Protein AF-A0A2D7UZW9-F1 (afdb_monomer_lite)

Foldseek 3Di:
DLVLLLVLLVQLVVQDLDLVSSVVRSVPDLSLVPDDLQVNLLSSLLSNQDFFDDPPDDPPPPPPPPPDDDDDDPDDDDSNSSHDDLVRLLPDPDQLLSSLSSLLVVCRVCVVPDDPVCVVVNVVSLVVQLVADACSLLVSLVRHVSSVVSVVHHHDDDDPPLPPDDPVLLVLLLAALLPLLSLLCSLVVCQSDPDDSLQNSLSPCSSVCVVPDALVRLVVSLDPCLVPDLDQVSLLNVLSSCVNSVNNPSSLVSLVPHDDPDPSNVVSSVLNNLQSVVVVPPCVSLCVLCPQDDPDNSNLVSNLVSQVPDDLPDQDALVSLVVSQVSCVVVVHDRDLSSLVSNLVNCVVVPVLVVSLVSLVVHDQDALVSLLSLQLSCPVPPVSLVVSLVCLVVYDLVSLLVQLLDPSGDLSNVQSSLLVNLVVLAADDPSSLVSSLLSCLLVVVLLSLLSSCLSNLPALLVVLLSLLLSVLQPAPVSDDSSVVSSVVRNVNSLVRLVVDDDDPSDDLQLSLLSCVSSPHDRDCVSNPPQWPPLLSVLVVLLSQLVDPPHVVADDPVSLVSNLVRLVVGPDRPSSSSSSVSSSLSRLVSLLVVLCPDPDPVSPVVSVVSVVVSVVVRD

Sequence (618 aa):
MEGRLKEALEFALRSGDDPNTRIKTVVNNDSFKLLDKPWKPIAFSILRKEEPVNPDEEVVVRATRRRGRRRGVKGSSGIEDALPSPSEAISSNESPAFKLAVLLIHKGRNPKKWDSENDKEIDKLRSECVSGIHPVWSISARECPLIAQLGAFPSVEKEAEISEIDSSWIEQSRIDPTDQTSLGKWLQNSSNLNLGSTGILAMQILSKGISKMRTNQIRKGIPDEILNSEIPEHMMIGGYLLIASGNPGEGLELLQSIQSDNDVMMDSIADVIALTSFRSGDTEYWNHCADKSGSDSLSIVMRTEAWKAPPIDQSIEPSRIESGIMHLELQGEAVLDTLKWMLVKQLAETGDLSSATELVLETSIDDDLTFIQASALAGENELLISRLIEKAPDCSLITWSEIVVDSTHPQLIRFECAKLIAKEKCLIPNDVLEATTEILSIQVDIFSLSLILSSSNIKGSENPYSVLLCSALAPANIGEQALDWLREERAAAHDSIDSHNPPEFLSAHEAALIRLLDGTQSNLDEILGRLPEAGSEVLREARRALMDDGDGLVSEKRIDVLEESIIEANLSSLETSLFQAIVSLLRMNRVNNEIQMSDITRKTHASQLLDSIIKTHF

pLDDT: mean 87.56, std 11.44, range [35.62, 98.06]

Secondary structure (DSSP, 8-state):
-HHHHHHHHHHHHTT-S-HHHHHHHHHH-HHHHTS-TTHHHHHHHHHTTPPPPPTTS---------------------GGGGSPPHHHHHHSSS-HHHHHHHHHHHHHH-GGG--TTHHHHHHHHHHHHTT-B-THHHHHHHH-GGGGGGGGSPB-PPPP---PPPHHHHHTT-S-TT-HHHHHHHHHT-TTS---HHHHHHHHHHHHHGGGS-HHHHHHHS-HHHHT--SHHHHHHHHHHHHHTT-HHHHHHHHHT---S-HHHHHHHHHHHHHHHHHTT-GGGHHHHHT---SSHHHHHHHHHHHHS--TTS---HHHHHHHHHHHHHTTPPPPHHHHHHHHHHHHHHT-HHHHHHHHHTS---SHHHHHHHHHH-TT-HHHHHHHHHHGGGS-HHHHHHHHH-TTS-HHHHHHHHHHHHHH-----HHHHHHHHHHHHHTT-HHHHHHHHHHTT--TTT-HHHHHHHHHH--TTS-HHHHHHHHHHHHHHHHHGGGSPPPTTS-HHHHHHHHHHHTS---GGGTTTSS-HHHHHHHHHHHHHHSTTS-S---HHHHHHHHHHHHHS---HHHHHHHHHHHHHHHHHHHHHHHHSS-HHHHHHHHHHHHHHHHHH-

Structure (mmCIF, N/CA/C/O backbone):
data_AF-A0A2D7UZW9-F1
#
_entry.id   AF-A0A2D7UZW9-F1
#
loop_
_atom_site.group_PDB
_atom_site.id
_atom_site.type_symbol
_atom_site.label_atom_id
_atom_site.label_alt_id
_atom_site.label_comp_id
_atom_site.label_asym_id
_atom_site.label_entity_id
_atom_site.label_seq_id
_atom_site.pdbx_PDB_ins_code
_atom_site.Cartn_x
_atom_site.Cartn_y
_atom_site.Cartn_z
_atom_site.occupancy
_atom_site.B_iso_or_equiv
_atom_site.auth_seq_id
_atom_site.auth_comp_id
_atom_site.auth_asym_id
_atom_site.auth_atom_id
_atom_site.pdbx_PDB_model_num
ATOM 1 N N . MET A 1 1 ? 34.159 3.619 -45.518 1.00 86.19 1 MET A N 1
ATOM 2 C CA . MET A 1 1 ? 33.998 4.885 -46.273 1.00 86.19 1 MET A CA 1
ATOM 3 C C . MET A 1 1 ? 33.732 4.678 -47.765 1.00 86.19 1 MET A C 1
ATOM 5 O O . MET A 1 1 ? 32.749 5.211 -48.266 1.00 86.19 1 MET A O 1
ATOM 9 N N . GLU A 1 2 ? 34.522 3.862 -48.468 1.00 87.81 2 GLU A N 1
ATOM 10 C CA . GLU A 1 2 ? 34.362 3.612 -49.916 1.00 87.81 2 GLU A CA 1
ATOM 11 C C . GLU A 1 2 ? 32.998 3.012 -50.317 1.00 87.81 2 GLU A C 1
ATOM 13 O O . GLU A 1 2 ? 32.439 3.411 -51.339 1.00 87.81 2 GLU A O 1
ATOM 18 N N . GLY A 1 3 ? 32.414 2.131 -49.495 1.00 85.94 3 GLY A N 1
ATOM 19 C CA . GLY A 1 3 ? 31.053 1.610 -49.699 1.00 85.94 3 GLY A CA 1
ATOM 20 C C . GLY A 1 3 ? 29.967 2.696 -49.641 1.00 85.94 3 GLY A C 1
ATOM 21 O O . GLY A 1 3 ? 29.140 2.790 -50.543 1.00 85.94 3 GLY A O 1
ATOM 22 N N . ARG A 1 4 ? 30.030 3.600 -48.651 1.00 87.31 4 ARG A N 1
ATOM 23 C CA . ARG A 1 4 ? 29.111 4.754 -48.545 1.00 87.31 4 ARG A CA 1
ATOM 24 C C . ARG A 1 4 ? 29.251 5.708 -49.733 1.00 87.31 4 ARG A C 1
ATOM 26 O O . ARG A 1 4 ? 28.260 6.260 -50.203 1.00 87.31 4 ARG A O 1
ATOM 33 N N . LEU A 1 5 ? 30.479 5.891 -50.235 1.00 89.94 5 LEU A N 1
ATOM 34 C CA . LEU A 1 5 ? 30.726 6.681 -51.442 1.00 89.94 5 LEU A CA 1
ATOM 35 C C . LEU A 1 5 ? 30.091 6.011 -52.671 1.00 89.94 5 LEU A C 1
ATOM 37 O O . LEU A 1 5 ? 29.461 6.706 -53.462 1.00 89.94 5 LEU A O 1
ATOM 41 N N . LYS A 1 6 ? 30.210 4.680 -52.808 1.00 89.94 6 LYS A N 1
ATOM 42 C CA . LYS A 1 6 ? 29.583 3.898 -53.892 1.00 89.94 6 LYS A CA 1
ATOM 43 C C . LYS A 1 6 ? 28.075 4.117 -53.913 1.00 89.94 6 LYS A C 1
ATOM 45 O O . LYS A 1 6 ? 27.543 4.547 -54.931 1.00 89.94 6 LYS A O 1
ATOM 50 N N . GLU A 1 7 ? 27.422 3.914 -52.774 1.00 88.06 7 GLU A N 1
ATOM 51 C CA . GLU A 1 7 ? 25.972 4.058 -52.630 1.00 88.06 7 GLU A CA 1
ATOM 52 C C . GLU A 1 7 ? 25.494 5.486 -52.953 1.00 88.06 7 GLU A C 1
ATOM 54 O O . GLU A 1 7 ? 24.564 5.673 -53.740 1.00 88.06 7 GLU A O 1
ATOM 59 N N . ALA A 1 8 ? 26.181 6.508 -52.427 1.00 90.31 8 ALA A N 1
ATOM 60 C CA . ALA A 1 8 ? 25.863 7.907 -52.715 1.00 90.31 8 ALA A CA 1
ATOM 61 C C . ALA A 1 8 ? 26.019 8.255 -54.206 1.00 90.31 8 ALA A C 1
ATOM 63 O O . ALA A 1 8 ? 25.170 8.950 -54.772 1.00 90.31 8 ALA A O 1
ATOM 64 N N . LEU A 1 9 ? 27.093 7.786 -54.852 1.00 91.06 9 LEU A N 1
ATOM 65 C CA . LEU A 1 9 ? 27.332 8.034 -56.274 1.00 91.06 9 LEU A CA 1
ATOM 66 C C . LEU A 1 9 ? 26.296 7.320 -57.140 1.00 91.06 9 LEU A C 1
ATOM 68 O O . LEU A 1 9 ? 25.677 7.962 -57.982 1.00 91.06 9 LEU A O 1
ATOM 72 N N . GLU A 1 10 ? 26.049 6.031 -56.913 1.00 90.31 10 GLU A N 1
ATOM 73 C CA . GLU A 1 10 ? 25.049 5.270 -57.666 1.00 90.31 10 GLU A CA 1
ATOM 74 C C . GLU A 1 10 ? 23.651 5.886 -57.539 1.00 90.31 10 GLU A C 1
ATOM 76 O O . GLU A 1 10 ? 22.943 6.019 -58.540 1.00 90.31 10 GLU A O 1
ATOM 81 N N . PHE A 1 11 ? 23.269 6.339 -56.340 1.00 87.38 11 PHE A N 1
ATOM 82 C CA . PHE A 1 11 ? 22.011 7.053 -56.128 1.00 87.38 11 PHE A CA 1
ATOM 83 C C . PHE A 1 11 ? 21.944 8.355 -56.937 1.00 87.38 11 PHE A C 1
ATOM 85 O O . PHE A 1 11 ? 20.948 8.627 -57.609 1.00 87.38 11 PHE A O 1
ATOM 92 N N . ALA A 1 12 ? 23.011 9.155 -56.917 1.00 89.81 12 ALA A N 1
ATOM 93 C CA . ALA A 1 12 ? 23.066 10.409 -57.658 1.00 89.81 12 ALA A CA 1
ATOM 94 C C . ALA A 1 12 ? 23.050 10.192 -59.181 1.00 89.81 12 ALA A C 1
ATOM 96 O O . ALA A 1 12 ? 22.358 10.922 -59.891 1.00 89.81 12 ALA A O 1
ATOM 97 N N . LEU A 1 13 ? 23.753 9.176 -59.690 1.00 88.38 13 LEU A N 1
ATOM 98 C CA . LEU A 1 13 ? 23.820 8.854 -61.120 1.00 88.38 13 LEU A CA 1
ATOM 99 C C . LEU A 1 13 ? 22.457 8.437 -61.697 1.00 88.38 13 LEU A C 1
ATOM 101 O O . LEU A 1 13 ? 22.165 8.746 -62.852 1.00 88.38 13 LEU A O 1
ATOM 105 N N . ARG A 1 14 ? 21.572 7.836 -60.888 1.00 89.12 14 ARG A N 1
ATOM 106 C CA . ARG A 1 14 ? 20.185 7.524 -61.291 1.00 89.12 14 ARG A CA 1
ATOM 107 C C . ARG A 1 14 ? 19.335 8.769 -61.577 1.00 89.12 14 ARG A C 1
ATOM 109 O O . ARG A 1 14 ? 18.317 8.657 -62.250 1.00 89.12 14 ARG A O 1
ATOM 116 N N . SER A 1 15 ? 19.739 9.953 -61.103 1.00 86.44 15 SER A N 1
ATOM 117 C CA . SER A 1 15 ? 18.979 11.204 -61.281 1.00 86.44 15 SER A CA 1
ATOM 118 C C . SER A 1 15 ? 19.185 11.909 -62.631 1.00 86.44 15 SER A C 1
ATOM 120 O O . SER A 1 15 ? 18.652 12.998 -62.841 1.00 86.44 15 SER A O 1
ATOM 122 N N . GLY A 1 16 ? 19.918 11.288 -63.562 1.00 85.25 16 GLY A N 1
ATOM 123 C CA . GLY A 1 16 ? 20.182 11.813 -64.906 1.00 85.25 16 GLY A CA 1
ATOM 124 C C . GLY A 1 16 ? 21.620 12.302 -65.083 1.00 85.25 16 GLY A C 1
ATOM 125 O O . GLY A 1 16 ? 22.466 12.073 -64.223 1.00 85.25 16 GLY A O 1
ATOM 126 N N . ASP A 1 17 ? 21.918 12.951 -66.215 1.00 84.88 17 ASP A N 1
ATOM 127 C CA . ASP A 1 17 ? 23.296 13.326 -66.590 1.00 84.88 17 ASP A CA 1
ATOM 128 C C . ASP A 1 17 ? 23.721 14.748 -66.183 1.00 84.88 17 ASP A C 1
ATOM 130 O O . ASP A 1 17 ? 24.910 15.058 -66.165 1.00 84.88 17 ASP A O 1
ATOM 134 N N . ASP A 1 18 ? 22.765 15.609 -65.813 1.00 88.50 18 ASP A N 1
ATOM 135 C CA . ASP A 1 18 ? 23.043 16.998 -65.432 1.00 88.50 18 ASP A CA 1
ATOM 136 C C . ASP A 1 18 ? 23.793 17.091 -64.081 1.00 88.50 18 ASP A C 1
ATOM 138 O O . ASP A 1 18 ? 23.250 16.682 -63.044 1.00 88.50 18 ASP A O 1
ATOM 142 N N . PRO A 1 19 ? 24.994 17.706 -64.044 1.00 85.25 19 PRO A N 1
ATOM 143 C CA . PRO A 1 19 ? 25.796 17.858 -62.828 1.00 85.25 19 PRO A CA 1
ATOM 144 C C . PRO A 1 19 ? 25.076 18.538 -61.660 1.00 85.25 19 PRO A C 1
ATOM 146 O O . PRO A 1 19 ? 25.226 18.142 -60.504 1.00 85.25 19 PRO A O 1
ATOM 149 N N . ASN A 1 20 ? 24.275 19.572 -61.932 1.00 85.12 20 ASN A N 1
ATOM 150 C CA . ASN A 1 20 ? 23.597 20.322 -60.873 1.00 85.12 20 ASN A CA 1
ATOM 151 C C . ASN A 1 20 ? 22.476 19.503 -60.229 1.00 85.12 20 ASN A C 1
ATOM 153 O O . ASN A 1 20 ? 22.257 19.597 -59.019 1.00 85.12 20 ASN A O 1
ATOM 157 N N . THR A 1 21 ? 21.774 18.706 -61.029 1.00 86.31 21 THR A N 1
ATOM 158 C CA . THR A 1 21 ? 20.734 17.786 -60.571 1.00 86.31 21 THR A CA 1
ATOM 159 C C . THR A 1 21 ? 21.349 16.675 -59.727 1.00 86.31 21 THR A C 1
ATOM 161 O O . THR A 1 21 ? 20.915 16.489 -58.593 1.00 86.31 21 THR A O 1
ATOM 164 N N . ARG A 1 22 ? 22.443 16.049 -60.186 1.00 89.75 22 ARG A N 1
ATOM 165 C CA . ARG A 1 22 ? 23.192 15.040 -59.413 1.00 89.75 22 ARG A CA 1
ATOM 166 C C . ARG A 1 22 ? 23.635 15.557 -58.045 1.00 89.75 22 ARG A C 1
ATOM 168 O O . ARG A 1 22 ? 23.412 14.895 -57.035 1.00 89.75 22 ARG A O 1
ATOM 175 N N . ILE A 1 23 ? 24.204 16.765 -57.990 1.00 88.94 23 ILE A N 1
ATOM 176 C CA . ILE A 1 23 ? 24.651 17.388 -56.733 1.00 88.94 23 ILE A CA 1
ATOM 177 C C . ILE A 1 23 ? 23.470 17.699 -55.803 1.00 88.94 23 ILE A C 1
ATOM 179 O O . ILE A 1 23 ? 23.546 17.440 -54.605 1.00 88.94 23 ILE A O 1
ATOM 183 N N . LYS A 1 24 ? 22.357 18.233 -56.321 1.00 86.62 24 LYS A N 1
ATOM 184 C CA . LYS A 1 24 ? 21.160 18.476 -55.496 1.00 86.62 24 LYS A CA 1
ATOM 185 C C . LYS A 1 24 ? 20.588 17.177 -54.928 1.00 86.62 24 LYS A C 1
ATOM 187 O O . LYS A 1 24 ? 20.159 17.164 -53.777 1.00 86.62 24 LYS A O 1
ATOM 192 N N . THR A 1 25 ? 20.600 16.108 -55.719 1.00 87.56 25 THR A N 1
ATOM 193 C CA . THR A 1 25 ? 20.104 14.790 -55.316 1.00 87.56 25 THR A CA 1
ATOM 194 C C . THR A 1 25 ? 21.007 14.151 -54.261 1.00 87.56 25 THR A C 1
ATOM 196 O O . THR A 1 25 ? 20.511 13.705 -53.229 1.00 87.56 25 THR A O 1
ATOM 199 N N . VAL A 1 26 ? 22.332 14.166 -54.463 1.00 89.44 26 VAL A N 1
ATOM 200 C CA . VAL A 1 26 ? 23.281 13.515 -53.544 1.00 89.44 26 VAL A CA 1
ATOM 201 C C . VAL A 1 26 ? 23.314 14.175 -52.167 1.00 89.44 26 VAL A C 1
ATOM 203 O O . VAL A 1 26 ? 23.456 13.489 -51.166 1.00 89.44 26 VAL A O 1
ATOM 206 N N . VAL A 1 27 ? 23.134 15.499 -52.079 1.00 87.94 27 VAL A N 1
ATOM 207 C CA . VAL A 1 27 ? 23.176 16.222 -50.793 1.00 87.94 27 VAL A CA 1
ATOM 208 C C . VAL A 1 27 ? 22.079 15.754 -49.830 1.00 87.94 27 VAL A C 1
ATOM 210 O O . VAL A 1 27 ? 22.267 15.797 -48.614 1.00 87.94 27 VAL A O 1
ATOM 213 N N . ASN A 1 28 ? 20.953 15.278 -50.365 1.00 83.62 28 ASN A N 1
ATOM 214 C CA . ASN A 1 28 ? 19.840 14.771 -49.568 1.00 83.62 28 ASN A CA 1
ATOM 215 C C . ASN A 1 28 ? 19.938 13.268 -49.265 1.00 83.62 28 ASN A C 1
ATOM 217 O O . ASN A 1 28 ? 19.175 12.796 -48.424 1.00 83.62 28 ASN A O 1
ATOM 221 N N . ASN A 1 29 ? 20.866 12.544 -49.898 1.00 88.12 29 ASN A N 1
ATOM 222 C CA . ASN A 1 29 ? 21.080 11.112 -49.701 1.00 88.12 29 ASN A CA 1
ATOM 223 C C . ASN A 1 29 ? 21.793 10.821 -48.365 1.00 88.12 29 ASN A C 1
ATOM 225 O O . ASN A 1 29 ? 22.695 11.555 -47.949 1.00 88.12 29 ASN A O 1
ATOM 229 N N . ASP A 1 30 ? 21.391 9.746 -47.691 1.00 85.38 30 ASP A N 1
ATOM 230 C CA . ASP A 1 30 ? 21.860 9.432 -46.339 1.00 85.38 30 ASP A CA 1
ATOM 231 C C . ASP A 1 30 ? 23.305 8.921 -46.310 1.00 85.38 30 ASP A C 1
ATOM 233 O O . ASP A 1 30 ? 24.091 9.367 -45.470 1.00 85.38 30 ASP A O 1
ATOM 237 N N . SER A 1 31 ? 23.721 8.124 -47.296 1.00 86.19 31 SER A N 1
ATOM 238 C CA . SER A 1 31 ? 25.111 7.674 -47.459 1.00 86.19 31 SER A CA 1
ATOM 239 C C . SER A 1 31 ? 26.063 8.856 -47.634 1.00 86.19 31 SER A C 1
ATOM 241 O O . SER A 1 31 ? 27.141 8.872 -47.043 1.00 86.19 31 SER A O 1
ATOM 243 N N . PHE A 1 32 ? 25.647 9.900 -48.365 1.00 90.12 32 PHE A N 1
ATOM 244 C CA . PHE A 1 32 ? 26.421 11.138 -48.511 1.00 90.12 32 PHE A CA 1
ATOM 245 C C . PHE A 1 32 ? 26.499 11.949 -47.211 1.00 90.12 32 PHE A C 1
ATOM 247 O O . PHE A 1 32 ? 27.543 12.532 -46.896 1.00 90.12 32 PHE A O 1
ATOM 254 N N . LYS A 1 33 ? 25.415 12.004 -46.426 1.00 87.38 33 LYS A N 1
ATOM 255 C CA . LYS A 1 33 ? 25.430 12.674 -45.114 1.00 87.38 33 LYS A CA 1
ATOM 256 C C . LYS A 1 33 ? 26.418 11.997 -44.164 1.00 87.38 33 LYS A C 1
ATOM 258 O O . LYS A 1 33 ? 27.156 12.728 -43.497 1.00 87.38 33 LYS A O 1
ATOM 263 N N . LEU A 1 34 ? 26.465 10.661 -44.186 1.00 86.25 34 LEU A N 1
ATOM 264 C CA . LEU A 1 34 ? 27.361 9.797 -43.407 1.00 86.25 34 LEU A CA 1
ATOM 265 C C . LEU A 1 34 ? 28.808 9.739 -43.918 1.00 86.25 34 LEU A C 1
ATOM 267 O O . LEU A 1 34 ? 29.644 9.101 -43.273 1.00 86.25 34 LEU A O 1
ATOM 271 N N . LEU A 1 35 ? 29.125 10.359 -45.061 1.00 88.62 35 LEU A N 1
ATOM 272 C CA . LEU A 1 35 ? 30.515 10.500 -45.477 1.00 88.62 35 LEU A CA 1
ATOM 273 C C . LEU A 1 35 ? 31.251 11.455 -44.534 1.00 88.62 35 LEU A C 1
ATOM 275 O O . LEU A 1 35 ? 30.755 12.542 -44.224 1.00 88.62 35 LEU A O 1
ATOM 279 N N . ASP A 1 36 ? 32.476 11.106 -44.161 1.00 88.50 36 ASP A N 1
ATOM 280 C CA . ASP A 1 36 ? 33.378 12.030 -43.494 1.00 88.50 36 ASP A CA 1
ATOM 281 C C . ASP A 1 36 ? 33.640 13.260 -44.366 1.00 88.50 36 ASP A C 1
ATOM 283 O O . ASP A 1 36 ? 33.624 13.229 -45.603 1.00 88.50 36 ASP A O 1
ATOM 287 N N . LYS A 1 37 ? 33.910 14.379 -43.693 1.00 88.50 37 LYS A N 1
ATOM 288 C CA . LYS A 1 37 ? 34.110 15.687 -44.321 1.00 88.50 37 LYS A CA 1
ATOM 289 C C . LYS A 1 37 ? 35.080 15.680 -45.525 1.00 88.50 37 LYS A C 1
ATOM 291 O O . LYS A 1 37 ? 34.713 16.312 -46.517 1.00 88.50 37 LYS A O 1
ATOM 296 N N . PRO A 1 38 ? 36.242 14.986 -45.507 1.00 89.75 38 PRO A N 1
ATOM 297 C CA . PRO A 1 38 ? 37.186 15.023 -46.628 1.00 89.75 38 PRO A CA 1
ATOM 298 C C . PRO A 1 38 ? 36.740 14.220 -47.863 1.00 89.75 38 PRO A C 1
ATOM 300 O O . PRO A 1 38 ? 37.225 14.472 -48.964 1.00 89.75 38 PRO A O 1
ATOM 303 N N . TRP A 1 39 ? 35.770 13.311 -47.723 1.00 92.38 39 TRP A N 1
ATOM 304 C CA . TRP A 1 39 ? 35.239 12.501 -48.827 1.00 92.38 39 TRP A CA 1
ATOM 305 C C . TRP A 1 39 ? 34.161 13.226 -49.646 1.00 92.38 39 TRP A C 1
ATOM 307 O O . TRP A 1 39 ? 34.011 12.987 -50.846 1.00 92.38 39 TRP A O 1
ATOM 317 N N . LYS A 1 40 ? 33.421 14.154 -49.025 1.00 92.69 40 LYS A N 1
ATOM 318 C CA . LYS A 1 40 ? 32.355 14.934 -49.682 1.00 92.69 40 LYS A CA 1
ATOM 319 C C . LYS A 1 40 ? 32.834 15.755 -50.895 1.00 92.69 40 LYS A C 1
ATOM 321 O O . LYS A 1 40 ? 32.151 15.710 -51.920 1.00 92.69 40 LYS A O 1
ATOM 326 N N . PRO A 1 41 ? 33.974 16.478 -50.852 1.00 90.75 41 PRO A N 1
ATOM 327 C CA . PRO A 1 41 ? 34.476 17.190 -52.028 1.00 90.75 41 PRO A CA 1
ATOM 328 C C . PRO A 1 41 ? 34.901 16.269 -53.176 1.00 90.75 41 PRO A C 1
ATOM 330 O O . PRO A 1 41 ? 34.717 16.646 -54.330 1.00 90.75 41 PRO A O 1
ATOM 333 N N . ILE A 1 42 ? 35.394 15.058 -52.891 1.00 91.31 42 ILE A N 1
ATOM 334 C CA . ILE A 1 42 ? 35.721 14.067 -53.929 1.00 91.31 42 ILE A CA 1
ATOM 335 C C . ILE A 1 42 ? 34.444 13.629 -54.651 1.00 91.31 42 ILE A C 1
ATOM 337 O O . ILE A 1 42 ? 34.389 13.663 -55.879 1.00 91.31 42 ILE A O 1
ATOM 341 N N . ALA A 1 43 ? 33.382 13.311 -53.903 1.00 91.56 43 ALA A N 1
ATOM 342 C CA . ALA A 1 43 ? 32.074 13.010 -54.484 1.00 91.56 43 ALA A CA 1
ATOM 343 C C . ALA A 1 43 ? 31.556 14.166 -55.363 1.00 91.56 43 ALA A C 1
ATOM 345 O O . ALA A 1 43 ? 30.991 13.931 -56.430 1.00 91.56 43 ALA A O 1
ATOM 346 N N . PHE A 1 44 ? 31.785 15.421 -54.959 1.00 91.94 44 PHE A N 1
ATOM 347 C CA . PHE A 1 44 ? 31.411 16.590 -55.759 1.00 91.94 44 PHE A CA 1
ATOM 348 C C . PHE A 1 44 ? 32.219 16.705 -57.051 1.00 91.94 44 PHE A C 1
ATOM 350 O O . PHE A 1 44 ? 31.613 16.931 -58.096 1.00 91.94 44 PHE A O 1
ATOM 357 N N . SER A 1 45 ? 33.543 16.521 -57.006 1.00 89.25 45 SER A N 1
ATOM 358 C CA . SER A 1 45 ? 34.386 16.496 -58.210 1.00 89.25 45 SER A CA 1
ATOM 359 C C . SER A 1 45 ? 33.914 15.433 -59.198 1.00 89.25 45 SER A C 1
ATOM 361 O O . SER A 1 45 ? 33.828 15.702 -60.395 1.00 89.25 45 SER A O 1
ATOM 363 N N . ILE A 1 46 ? 33.532 14.258 -58.683 1.00 91.44 46 ILE A N 1
ATOM 364 C CA . ILE A 1 46 ? 33.033 13.150 -59.498 1.00 91.44 46 ILE A CA 1
ATOM 365 C C . ILE A 1 46 ? 31.710 13.499 -60.172 1.00 91.44 46 ILE A C 1
ATOM 367 O O . ILE A 1 46 ? 31.587 13.420 -61.390 1.00 91.44 46 ILE A O 1
ATOM 371 N N . LEU A 1 47 ? 30.719 13.935 -59.395 1.00 90.81 47 LEU A N 1
ATOM 372 C CA . LEU A 1 47 ? 29.383 14.228 -59.919 1.00 90.81 47 LEU A CA 1
ATOM 373 C C . LEU A 1 47 ? 29.346 15.468 -60.819 1.00 90.81 47 LEU A C 1
ATOM 375 O O . LEU A 1 47 ? 28.441 15.595 -61.644 1.00 90.81 47 LEU A O 1
ATOM 379 N N . ARG A 1 48 ? 30.324 16.371 -60.673 1.00 88.94 48 ARG A N 1
ATOM 380 C CA . ARG A 1 48 ? 30.518 17.527 -61.556 1.00 88.94 48 ARG A CA 1
ATOM 381 C C . ARG A 1 48 ? 31.218 17.205 -62.864 1.00 88.94 48 ARG A C 1
ATOM 383 O O . ARG A 1 48 ? 31.225 18.077 -63.730 1.00 88.94 48 ARG A O 1
ATOM 390 N N . LYS A 1 49 ? 31.771 15.997 -62.999 1.00 88.81 49 LYS A N 1
ATOM 391 C CA . LYS A 1 49 ? 32.605 15.599 -64.135 1.00 88.81 49 LYS A CA 1
ATOM 392 C C . LYS A 1 49 ? 33.756 16.585 -64.342 1.00 88.81 49 LYS A C 1
ATOM 394 O O . LYS A 1 49 ? 33.954 17.098 -65.436 1.00 88.81 49 LYS A O 1
ATOM 399 N N . GLU A 1 50 ? 34.454 16.932 -63.259 1.00 86.75 50 GLU A N 1
ATOM 400 C CA . GLU A 1 50 ? 35.521 17.931 -63.334 1.00 86.75 50 GLU A CA 1
ATOM 401 C C . GLU A 1 50 ? 36.621 17.498 -64.315 1.00 86.75 50 GLU A C 1
ATOM 403 O O . GLU A 1 50 ? 37.106 16.363 -64.284 1.00 86.75 50 GLU A O 1
ATOM 408 N N . GLU A 1 51 ? 37.017 18.435 -65.173 1.00 85.38 51 GLU A N 1
ATOM 409 C CA . GLU A 1 51 ? 38.065 18.266 -66.176 1.00 85.38 51 GLU A CA 1
ATOM 410 C C . GLU A 1 51 ? 39.377 18.924 -65.714 1.00 85.38 51 GLU A C 1
ATOM 412 O O . GLU A 1 51 ? 39.348 19.900 -64.954 1.00 85.38 51 GLU A O 1
ATOM 417 N N . PRO A 1 52 ? 40.543 18.405 -66.142 1.00 83.69 52 PRO A N 1
ATOM 418 C CA . PRO A 1 52 ? 41.828 19.034 -65.859 1.00 83.69 52 PRO A CA 1
ATOM 419 C C . PRO A 1 52 ? 41.928 20.411 -66.524 1.00 83.69 52 PRO A C 1
ATOM 421 O O . PRO A 1 52 ? 41.621 20.570 -67.703 1.00 83.69 52 PRO A O 1
ATOM 424 N N . VAL A 1 53 ? 42.403 21.407 -65.775 1.00 83.44 53 VAL A N 1
ATOM 425 C CA . VAL A 1 53 ? 42.632 22.760 -66.296 1.00 83.44 53 VAL A CA 1
ATOM 426 C C . VAL A 1 53 ? 43.861 22.754 -67.204 1.00 83.44 53 VAL A C 1
ATOM 428 O O . VAL A 1 53 ? 44.922 22.262 -66.814 1.00 83.44 53 VAL A O 1
ATOM 431 N N . ASN A 1 54 ? 43.745 23.332 -68.401 1.00 73.81 54 ASN A N 1
ATOM 432 C CA . ASN A 1 54 ? 44.874 23.455 -69.317 1.00 73.81 54 ASN A CA 1
ATOM 433 C C . ASN A 1 54 ? 45.903 24.470 -68.761 1.00 73.81 54 ASN A C 1
ATOM 435 O O . ASN A 1 54 ? 45.531 25.613 -68.479 1.00 73.81 54 ASN A O 1
ATOM 439 N N . PRO A 1 55 ? 47.189 24.102 -68.583 1.00 63.84 55 PRO A N 1
ATOM 440 C CA . PRO A 1 55 ? 48.210 25.009 -68.053 1.00 63.84 55 PRO A CA 1
ATOM 441 C C . PRO A 1 55 ? 48.422 26.272 -68.906 1.00 63.84 55 PRO A C 1
ATOM 443 O O . PRO A 1 55 ? 48.809 27.306 -68.354 1.00 63.84 55 PRO A O 1
ATOM 446 N N . ASP A 1 56 ? 48.117 26.224 -70.205 1.00 63.22 56 ASP A N 1
ATOM 447 C CA . ASP A 1 56 ? 48.308 27.348 -71.133 1.00 63.22 56 ASP A CA 1
ATOM 448 C C . ASP A 1 56 ? 47.081 28.269 -71.251 1.00 63.22 56 ASP A C 1
ATOM 450 O O . ASP A 1 56 ? 47.176 29.360 -71.814 1.00 63.22 56 ASP A O 1
ATOM 454 N N . GLU A 1 57 ? 45.935 27.888 -70.679 1.00 58.28 57 GLU A N 1
ATOM 455 C CA . GLU A 1 57 ? 44.761 28.760 -70.620 1.00 58.28 57 GLU A CA 1
ATOM 456 C C . GLU A 1 57 ? 44.906 29.787 -69.481 1.00 58.28 57 GLU A C 1
ATOM 458 O O . GLU A 1 57 ? 45.186 29.463 -68.318 1.00 58.28 57 GLU A O 1
ATOM 463 N N . GLU A 1 58 ? 44.718 31.073 -69.797 1.00 48.75 58 GLU A N 1
ATOM 464 C CA . GLU A 1 58 ? 44.478 32.084 -68.770 1.00 48.75 58 GLU A CA 1
ATOM 465 C C . GLU A 1 58 ? 43.141 31.776 -68.096 1.00 48.75 58 GLU A C 1
ATOM 467 O O . GLU A 1 58 ? 42.092 31.744 -68.741 1.00 48.75 58 GLU A O 1
ATOM 472 N N . VAL A 1 59 ? 43.172 31.563 -66.778 1.00 50.59 59 VAL A N 1
ATOM 473 C CA . VAL A 1 59 ? 41.967 31.377 -65.969 1.00 50.59 59 VAL A CA 1
ATOM 474 C C . VAL A 1 59 ? 41.170 32.680 -66.003 1.00 50.59 59 VAL A C 1
ATOM 476 O O . VAL A 1 59 ? 41.347 33.564 -65.163 1.00 50.59 59 VAL A O 1
ATOM 479 N N . VAL A 1 60 ? 40.264 32.815 -66.971 1.00 43.06 60 VAL A N 1
ATOM 480 C CA . VAL A 1 60 ? 39.225 33.836 -66.913 1.00 43.06 60 VAL A CA 1
ATOM 481 C C . VAL A 1 60 ? 38.302 33.404 -65.790 1.00 43.06 60 VAL A C 1
ATOM 483 O O . VAL A 1 60 ? 37.438 32.545 -65.964 1.00 43.06 60 VAL A O 1
ATOM 486 N N . VAL A 1 61 ? 38.493 33.990 -64.609 1.00 42.66 61 VAL A N 1
ATOM 487 C CA . VAL A 1 61 ? 37.537 33.875 -63.511 1.00 42.66 61 VAL A CA 1
ATOM 488 C C . VAL A 1 61 ? 36.218 34.437 -64.036 1.00 42.66 61 VAL A C 1
ATOM 490 O O . VAL A 1 61 ? 35.978 35.645 -64.001 1.00 42.66 61 VAL A O 1
ATOM 493 N N . ARG A 1 62 ? 35.340 33.575 -64.562 1.00 39.19 62 ARG A N 1
ATOM 494 C CA . ARG A 1 62 ? 33.943 33.931 -64.786 1.00 39.19 62 ARG A CA 1
ATOM 495 C C . ARG A 1 62 ? 33.380 34.195 -63.401 1.00 39.19 62 ARG A C 1
ATOM 497 O O . ARG A 1 62 ? 32.979 33.275 -62.695 1.00 39.19 62 ARG A O 1
ATOM 504 N N . ALA A 1 63 ? 33.382 35.467 -63.010 1.00 35.62 63 ALA A N 1
ATOM 505 C CA . ALA A 1 63 ? 32.648 35.958 -61.864 1.00 35.62 63 ALA A CA 1
ATOM 506 C C . ALA A 1 63 ? 31.171 35.628 -62.105 1.00 35.62 63 ALA A C 1
ATOM 508 O O . ALA A 1 63 ? 30.425 36.384 -62.732 1.00 35.62 63 ALA A O 1
ATOM 509 N N . THR A 1 64 ? 30.747 34.454 -61.647 1.00 38.38 64 THR A N 1
ATOM 510 C CA . THR A 1 64 ? 29.342 34.107 -61.520 1.00 38.38 64 THR A CA 1
ATOM 511 C C . THR A 1 64 ? 28.757 35.164 -60.602 1.00 38.38 64 THR A C 1
ATOM 513 O O . THR A 1 64 ? 29.080 35.237 -59.416 1.00 38.38 64 THR A O 1
ATOM 516 N N . ARG A 1 65 ? 27.945 36.057 -61.179 1.00 37.72 65 ARG A N 1
ATOM 517 C CA . ARG A 1 65 ? 27.195 37.079 -60.451 1.00 37.72 65 ARG A CA 1
ATOM 518 C C . ARG A 1 65 ? 26.395 36.379 -59.352 1.00 37.72 65 ARG A C 1
ATOM 520 O O . ARG A 1 65 ? 25.307 35.864 -59.603 1.00 37.72 65 ARG A O 1
ATOM 527 N N . ARG A 1 66 ? 26.926 36.371 -58.125 1.00 40.09 66 ARG A N 1
ATOM 528 C CA . ARG A 1 66 ? 26.188 36.008 -56.915 1.00 40.09 66 ARG A CA 1
ATOM 529 C C . ARG A 1 66 ? 25.100 37.059 -56.732 1.00 40.09 66 ARG A C 1
ATOM 531 O O . ARG A 1 66 ? 25.329 38.133 -56.181 1.00 40.09 66 ARG A O 1
ATOM 538 N N . ARG A 1 67 ? 23.911 36.763 -57.260 1.00 38.56 67 ARG A N 1
ATOM 539 C CA . ARG A 1 67 ? 22.682 37.499 -56.966 1.00 38.56 67 ARG A CA 1
ATOM 540 C C . ARG A 1 67 ? 22.467 37.403 -55.457 1.00 38.56 67 ARG A C 1
ATOM 542 O O . ARG A 1 67 ? 22.392 36.311 -54.901 1.00 38.56 67 ARG A O 1
ATOM 549 N N . GLY A 1 68 ? 22.491 38.558 -54.802 1.00 36.16 68 GLY A N 1
ATOM 550 C CA . GLY A 1 68 ? 22.588 38.661 -53.357 1.00 36.16 68 GLY A CA 1
ATOM 551 C C . GLY A 1 68 ? 21.434 38.003 -52.606 1.00 36.16 68 GLY A C 1
ATOM 552 O O . GLY A 1 68 ? 20.264 38.181 -52.935 1.00 36.16 68 GLY A O 1
ATOM 553 N N . ARG A 1 69 ? 21.782 37.349 -51.498 1.00 36.25 69 ARG A N 1
ATOM 554 C CA . ARG A 1 69 ? 20.937 37.320 -50.306 1.00 36.25 69 ARG A CA 1
ATOM 555 C C . ARG A 1 69 ? 21.845 37.418 -49.083 1.00 36.25 69 ARG A C 1
ATOM 557 O O . ARG A 1 69 ? 22.495 36.460 -48.685 1.00 36.25 69 ARG A O 1
ATOM 564 N N . ARG A 1 70 ? 21.932 38.630 -48.531 1.00 43.06 70 ARG A N 1
ATOM 565 C CA . ARG A 1 70 ? 22.542 38.912 -47.229 1.00 43.06 70 ARG A CA 1
ATOM 566 C C . ARG A 1 70 ? 21.716 38.218 -46.144 1.00 43.06 70 ARG A C 1
ATOM 568 O O . ARG A 1 70 ? 20.596 38.645 -45.888 1.00 43.06 70 ARG A O 1
ATOM 575 N N . ARG A 1 71 ? 22.292 37.225 -45.471 1.00 38.78 71 ARG A N 1
ATOM 576 C CA . ARG A 1 71 ? 22.136 37.008 -44.025 1.00 38.78 71 ARG A CA 1
ATOM 577 C C . ARG A 1 71 ? 23.485 36.525 -43.506 1.00 38.78 71 ARG A C 1
ATOM 579 O O . ARG A 1 71 ? 24.042 35.572 -44.037 1.00 38.78 71 ARG A O 1
ATOM 586 N N . GLY A 1 72 ? 24.044 37.275 -42.562 1.00 39.47 72 GLY A N 1
ATOM 587 C CA . GLY A 1 72 ? 25.365 37.022 -42.010 1.00 39.47 72 GLY A CA 1
ATOM 588 C C . GLY A 1 72 ? 25.415 35.679 -41.295 1.00 39.47 72 GLY A C 1
ATOM 589 O O . GLY A 1 72 ? 24.653 35.451 -40.363 1.00 39.47 72 GLY A O 1
ATOM 590 N N . VAL A 1 73 ? 26.341 34.827 -41.721 1.00 36.50 73 VAL A N 1
ATOM 591 C CA . VAL A 1 73 ? 26.906 33.750 -40.911 1.00 36.50 73 VAL A CA 1
ATOM 592 C C . VAL A 1 73 ? 28.409 33.783 -41.165 1.00 36.50 73 VAL A C 1
ATOM 594 O O . VAL A 1 73 ? 28.868 33.729 -42.305 1.00 36.50 73 VAL A O 1
ATOM 597 N N . LYS A 1 74 ? 29.164 33.970 -40.085 1.00 37.22 74 LYS A N 1
ATOM 598 C CA . LYS A 1 74 ? 30.623 33.863 -40.029 1.00 37.22 74 LYS A CA 1
ATOM 599 C C . LYS A 1 74 ? 31.061 32.496 -40.585 1.00 37.22 74 LYS A C 1
ATOM 601 O O . LYS A 1 74 ? 30.630 31.475 -40.069 1.00 37.22 74 LYS A O 1
ATOM 606 N N . GLY A 1 75 ? 31.923 32.509 -41.603 1.00 38.12 75 GLY A N 1
ATOM 607 C CA . GLY A 1 75 ? 32.960 31.502 -41.877 1.00 38.12 75 GLY A CA 1
ATOM 608 C C . GLY A 1 75 ? 32.619 30.014 -41.738 1.00 38.12 75 GLY A C 1
ATOM 609 O O . GLY A 1 75 ? 33.307 29.318 -41.003 1.00 38.12 75 GLY A O 1
ATOM 610 N N . SER A 1 76 ? 31.640 29.503 -42.485 1.00 39.22 76 SER A N 1
ATOM 611 C CA . SER A 1 76 ? 31.639 28.081 -42.857 1.00 39.22 76 SER A CA 1
ATOM 612 C C . SER A 1 76 ? 32.410 27.953 -44.165 1.00 39.22 76 SER A C 1
ATOM 614 O O . SER A 1 76 ? 31.936 28.448 -45.187 1.00 39.22 76 SER A O 1
ATOM 616 N N . SER A 1 77 ? 33.580 27.314 -44.147 1.00 54.53 77 SER A N 1
ATOM 617 C CA . SER A 1 77 ? 34.235 26.874 -45.381 1.00 54.53 77 SER A CA 1
ATOM 618 C C . SER A 1 77 ? 33.271 25.965 -46.163 1.00 54.53 77 SER A C 1
ATOM 620 O O . SER A 1 77 ? 32.482 25.227 -45.560 1.00 54.53 77 SER A O 1
ATOM 622 N N . GLY A 1 78 ? 33.217 26.096 -47.489 1.00 68.31 78 GLY A N 1
ATOM 623 C CA . GLY A 1 78 ? 32.335 25.284 -48.329 1.00 68.31 78 GLY A CA 1
ATOM 624 C C . GLY A 1 78 ? 32.736 23.805 -48.302 1.00 68.31 78 GLY A C 1
ATOM 625 O O . GLY A 1 78 ? 33.846 23.469 -47.903 1.00 68.31 78 GLY A O 1
ATOM 626 N N . ILE A 1 79 ? 31.859 22.903 -48.761 1.00 76.50 79 ILE A N 1
ATOM 627 C CA . ILE A 1 79 ? 32.185 21.463 -48.893 1.00 76.50 79 ILE A CA 1
ATOM 628 C C . ILE A 1 79 ? 33.455 21.260 -49.742 1.00 76.50 79 ILE A C 1
ATOM 630 O O . ILE A 1 79 ? 34.249 20.374 -49.457 1.00 76.50 79 ILE A O 1
ATOM 634 N N . GLU A 1 80 ? 33.672 22.116 -50.743 1.00 74.69 80 GLU A N 1
ATOM 635 C CA . GLU A 1 80 ? 34.863 22.115 -51.606 1.00 74.69 80 GLU A CA 1
ATOM 636 C C . GLU A 1 80 ? 36.155 22.494 -50.876 1.00 74.69 80 GLU A C 1
ATOM 638 O O . GLU A 1 80 ? 37.208 21.942 -51.183 1.00 74.69 80 GLU A O 1
ATOM 643 N N . ASP A 1 81 ? 36.063 23.369 -49.873 1.00 77.88 81 ASP A N 1
ATOM 644 C CA . ASP A 1 81 ? 37.198 23.814 -49.058 1.00 77.88 81 ASP A CA 1
ATOM 645 C C . ASP A 1 81 ? 37.620 22.751 -48.026 1.00 77.88 81 ASP A C 1
ATOM 647 O O . ASP A 1 81 ? 38.564 22.956 -47.269 1.00 77.88 81 ASP A O 1
ATOM 651 N N . ALA A 1 82 ? 36.888 21.633 -47.943 1.00 85.06 82 ALA A N 1
ATOM 652 C CA . ALA A 1 82 ? 37.186 20.521 -47.048 1.00 85.06 82 ALA A CA 1
ATOM 653 C C . ALA A 1 82 ? 38.037 19.419 -47.699 1.00 85.06 82 ALA A C 1
ATOM 655 O O . ALA A 1 82 ? 38.262 18.387 -47.068 1.00 85.06 82 ALA A O 1
ATOM 656 N N . LEU A 1 83 ? 38.469 19.606 -48.952 1.00 88.25 83 LEU A N 1
ATOM 657 C CA . LEU A 1 83 ? 39.378 18.674 -49.612 1.00 88.25 83 LEU A CA 1
ATOM 658 C C . LEU A 1 83 ? 40.745 18.745 -48.905 1.00 88.25 83 LEU A C 1
ATOM 660 O O . LEU A 1 83 ? 41.306 19.842 -48.848 1.00 88.25 83 LEU A O 1
ATOM 664 N N . PRO A 1 84 ? 41.293 17.626 -48.389 1.00 89.12 84 PRO A N 1
ATOM 665 C CA . PRO A 1 84 ? 42.594 17.626 -47.722 1.00 89.12 84 PRO A CA 1
ATOM 666 C C . PRO A 1 84 ? 43.684 18.188 -48.624 1.00 89.12 84 PRO A C 1
ATOM 668 O O . PRO A 1 84 ? 43.666 17.956 -49.835 1.00 89.12 84 PRO A O 1
ATOM 671 N N . SER A 1 85 ? 44.651 18.898 -48.052 1.00 89.00 85 SER A N 1
ATOM 672 C CA . SER A 1 85 ? 45.856 19.285 -48.788 1.00 89.00 85 SER A CA 1
ATOM 673 C C . SER A 1 85 ? 46.682 18.046 -49.186 1.00 89.00 85 SER A C 1
ATOM 675 O O . SER A 1 85 ? 46.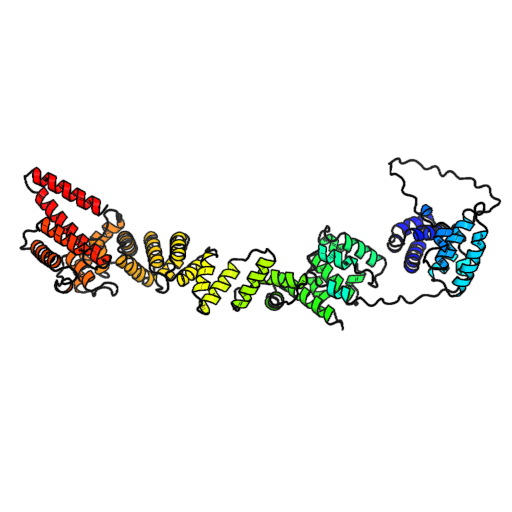544 16.991 -48.561 1.00 89.00 85 SER A O 1
ATOM 677 N N . PRO A 1 86 ? 47.552 18.134 -50.211 1.00 88.38 86 PRO A N 1
ATOM 678 C CA . PRO A 1 86 ? 48.393 17.010 -50.631 1.00 88.38 86 PRO A CA 1
ATOM 679 C C . PRO A 1 86 ? 49.167 16.341 -49.484 1.00 88.38 86 PRO A C 1
ATOM 681 O O . PRO A 1 86 ? 49.155 15.118 -49.369 1.00 88.38 86 PRO A O 1
ATOM 684 N N . SER A 1 87 ? 49.762 17.128 -48.585 1.00 86.56 87 SER A N 1
ATOM 685 C CA . SER A 1 87 ? 50.504 16.623 -47.424 1.00 86.56 87 SER A CA 1
ATOM 686 C C . SER A 1 87 ? 49.603 15.932 -46.388 1.00 86.56 87 SER A C 1
ATOM 688 O O . SER A 1 87 ? 49.959 14.870 -45.872 1.00 86.56 87 SER A O 1
ATOM 690 N N . GLU A 1 88 ? 48.417 16.482 -46.107 1.00 89.31 88 GLU A N 1
ATOM 691 C CA . GLU A 1 88 ? 47.421 15.868 -45.210 1.00 89.31 88 GLU A CA 1
ATOM 692 C C . GLU A 1 88 ? 46.881 14.549 -45.778 1.00 89.31 88 GLU A C 1
ATOM 694 O O . GLU A 1 88 ? 46.714 13.575 -45.048 1.00 89.31 88 GLU A O 1
ATOM 699 N N . ALA A 1 89 ? 46.644 14.482 -47.091 1.00 88.69 89 ALA A N 1
ATOM 700 C CA . ALA A 1 89 ? 46.190 13.260 -47.746 1.00 88.69 89 ALA A CA 1
ATOM 701 C C . ALA A 1 89 ? 47.244 12.145 -47.655 1.00 88.69 89 ALA A C 1
ATOM 703 O O . ALA A 1 89 ? 46.914 11.024 -47.270 1.00 88.69 89 ALA A O 1
ATOM 704 N N . ILE A 1 90 ? 48.513 12.448 -47.948 1.00 89.00 90 ILE A N 1
ATOM 705 C CA . ILE A 1 90 ? 49.614 11.469 -47.900 1.00 89.00 90 ILE A CA 1
ATOM 706 C C . ILE A 1 90 ? 49.767 10.880 -46.488 1.00 89.00 90 ILE A C 1
ATOM 708 O O . ILE A 1 90 ? 49.876 9.659 -46.333 1.00 89.00 90 ILE A O 1
ATOM 712 N N . SER A 1 91 ? 49.707 11.742 -45.468 1.00 86.56 91 SER A N 1
ATOM 713 C CA . SER A 1 91 ? 49.844 11.385 -44.048 1.00 86.56 91 SER A CA 1
ATOM 714 C C . SER A 1 91 ? 48.595 10.762 -43.410 1.00 86.56 91 SER A C 1
ATOM 716 O O . SER A 1 91 ? 48.675 10.269 -42.287 1.00 86.56 91 SER A O 1
ATOM 718 N N . SER A 1 92 ? 47.452 10.749 -44.102 1.00 88.25 92 SER A N 1
ATOM 719 C CA . SER A 1 92 ? 46.218 10.133 -43.598 1.00 88.25 92 SER A CA 1
ATOM 720 C C . SER A 1 92 ? 46.302 8.599 -43.529 1.00 88.25 92 SER A C 1
ATOM 722 O O . SER A 1 92 ? 47.099 7.973 -44.227 1.00 88.25 92 SER A O 1
ATOM 724 N N . ASN A 1 93 ? 45.429 7.968 -42.742 1.00 87.31 93 ASN A N 1
ATOM 725 C CA . ASN A 1 93 ? 45.285 6.503 -42.692 1.00 87.31 93 ASN A CA 1
ATOM 726 C C . ASN A 1 93 ? 44.274 5.958 -43.724 1.00 87.31 93 ASN A C 1
ATOM 728 O O . ASN A 1 93 ? 43.809 4.829 -43.604 1.00 87.31 93 ASN A O 1
ATOM 732 N N . GLU A 1 94 ? 43.905 6.765 -44.719 1.00 88.75 94 GLU A N 1
ATOM 733 C CA . GLU A 1 94 ? 42.905 6.408 -45.729 1.00 88.75 94 GLU A CA 1
ATOM 734 C C . GLU A 1 94 ? 43.463 5.465 -46.805 1.00 88.75 94 GLU A C 1
ATOM 736 O O . GLU A 1 94 ? 44.676 5.257 -46.913 1.00 88.75 94 GLU A O 1
ATOM 741 N N . SER A 1 95 ? 42.576 4.903 -47.634 1.00 90.00 95 SER A N 1
ATOM 742 C CA . SER A 1 95 ? 42.976 3.958 -48.682 1.00 90.00 95 SER A CA 1
ATOM 743 C C . SER A 1 95 ? 43.950 4.591 -49.693 1.00 90.00 95 SER A C 1
ATOM 745 O O . SER A 1 95 ? 43.839 5.785 -50.000 1.00 90.00 95 SER A O 1
ATOM 747 N N . PRO A 1 96 ? 44.880 3.812 -50.283 1.00 90.69 96 PRO A N 1
ATOM 748 C CA . PRO A 1 96 ? 45.783 4.326 -51.315 1.00 90.69 96 PRO A CA 1
ATOM 749 C C . PRO A 1 96 ? 45.037 4.987 -52.485 1.00 90.69 96 PRO A C 1
ATOM 751 O O . PRO A 1 96 ? 45.462 6.026 -52.990 1.00 90.69 96 PRO A O 1
ATOM 754 N N . ALA A 1 97 ? 43.874 4.440 -52.855 1.00 91.62 97 ALA A N 1
ATOM 755 C CA . ALA A 1 97 ? 43.010 4.980 -53.901 1.00 91.62 97 ALA A CA 1
ATOM 756 C C . ALA A 1 97 ? 42.409 6.347 -53.531 1.00 91.62 97 ALA A C 1
ATOM 758 O O . ALA A 1 97 ? 42.388 7.247 -54.371 1.00 91.62 97 ALA A O 1
ATOM 759 N N . PHE A 1 98 ? 41.991 6.541 -52.273 1.00 93.38 98 PHE A N 1
ATOM 760 C CA . PHE A 1 98 ? 41.548 7.844 -51.775 1.00 93.38 98 PHE A CA 1
ATOM 761 C C . PHE A 1 98 ? 42.671 8.883 -51.845 1.00 93.38 98 PHE A C 1
ATOM 763 O O . PHE A 1 98 ? 42.480 9.966 -52.403 1.00 93.38 98 PHE A O 1
ATOM 770 N N . LYS A 1 99 ? 43.861 8.545 -51.330 1.00 93.56 99 LYS A N 1
ATOM 771 C CA . LYS A 1 99 ? 45.023 9.449 -51.345 1.00 93.56 99 LYS A CA 1
ATOM 772 C C . LYS A 1 99 ? 45.384 9.853 -52.772 1.00 93.56 99 LYS A C 1
ATOM 774 O O . LYS A 1 99 ? 45.581 11.034 -53.059 1.00 93.56 99 LYS A O 1
ATOM 779 N N . LEU A 1 100 ? 45.397 8.877 -53.680 1.00 92.88 100 LEU A N 1
ATOM 780 C CA . LEU A 1 100 ? 45.667 9.093 -55.094 1.00 92.88 100 LEU A CA 1
ATOM 781 C C . LEU A 1 100 ? 44.607 9.998 -55.740 1.00 92.88 100 LEU A C 1
ATOM 783 O O . LEU A 1 100 ? 44.968 10.930 -56.455 1.00 92.88 100 LEU A O 1
ATOM 787 N N . ALA A 1 101 ? 43.317 9.790 -55.450 1.00 93.19 101 ALA A N 1
ATOM 788 C CA . ALA A 1 101 ? 42.236 10.645 -55.942 1.00 93.19 101 ALA A CA 1
ATOM 789 C C . ALA A 1 101 ? 42.420 12.113 -55.518 1.00 93.19 101 ALA A C 1
ATOM 791 O O . ALA A 1 101 ? 42.305 13.011 -56.352 1.00 93.19 101 ALA A O 1
ATOM 792 N N . VAL A 1 102 ? 42.758 12.366 -54.248 1.00 92.50 102 VAL A N 1
ATOM 793 C CA . VAL A 1 102 ? 42.985 13.727 -53.730 1.00 92.50 102 VAL A CA 1
ATOM 794 C C . VAL A 1 102 ? 44.154 14.412 -54.445 1.00 92.50 102 VAL A C 1
ATOM 796 O O . VAL A 1 102 ? 44.014 15.554 -54.890 1.00 92.50 102 VAL A O 1
ATOM 799 N N . LEU A 1 103 ? 45.289 13.720 -54.606 1.00 91.81 103 LEU A N 1
ATOM 800 C CA . LEU A 1 103 ? 46.468 14.273 -55.283 1.00 91.81 103 LEU A CA 1
ATOM 801 C C . LEU A 1 103 ? 46.184 14.610 -56.752 1.00 91.81 103 LEU A C 1
ATOM 803 O O . LEU A 1 103 ? 46.565 15.681 -57.222 1.00 91.81 103 LEU A O 1
ATOM 807 N N . LEU A 1 104 ? 45.466 13.740 -57.468 1.00 91.31 104 LEU A N 1
ATOM 808 C CA . LEU A 1 104 ? 45.091 13.983 -58.863 1.00 91.31 104 LEU A CA 1
ATOM 809 C C . LEU A 1 104 ? 44.139 15.168 -59.023 1.00 91.31 104 LEU A C 1
ATOM 811 O O . LEU A 1 104 ? 44.314 15.974 -59.938 1.00 91.31 104 LEU A O 1
ATOM 815 N N . ILE A 1 105 ? 43.162 15.304 -58.121 1.00 90.75 105 ILE A N 1
ATOM 816 C CA . ILE A 1 105 ? 42.230 16.436 -58.129 1.00 90.75 105 ILE A CA 1
ATOM 817 C C . ILE A 1 105 ? 42.991 17.751 -57.913 1.00 90.75 105 ILE A C 1
ATOM 819 O O . ILE A 1 105 ? 42.758 18.714 -58.643 1.00 90.75 105 ILE A O 1
ATOM 823 N N . HIS A 1 106 ? 43.940 17.807 -56.969 1.00 90.44 106 HIS A N 1
ATOM 824 C CA . HIS A 1 106 ? 44.774 19.003 -56.766 1.00 90.44 106 HIS A CA 1
ATOM 825 C C . HIS A 1 106 ? 45.653 19.317 -57.976 1.00 90.44 106 HIS A C 1
ATOM 827 O O . HIS A 1 106 ? 45.679 20.467 -58.427 1.00 90.44 106 HIS A O 1
ATOM 833 N N . LYS A 1 107 ? 46.320 18.299 -58.532 1.00 89.44 107 LYS A N 1
ATOM 834 C CA . LYS A 1 107 ? 47.178 18.437 -59.714 1.00 89.44 107 LYS A CA 1
ATOM 835 C C . LYS A 1 107 ? 46.407 18.973 -60.919 1.00 89.44 107 LYS A C 1
ATOM 837 O O . LYS A 1 107 ? 46.897 19.866 -61.605 1.00 89.44 107 LYS A O 1
ATOM 842 N N . GLY A 1 108 ? 45.197 18.469 -61.160 1.00 85.94 108 GLY A N 1
ATOM 843 C CA . GLY A 1 108 ? 44.382 18.899 -62.296 1.00 85.94 108 GLY A CA 1
ATOM 844 C C . GLY A 1 108 ? 43.628 20.217 -62.086 1.00 85.94 108 GLY A C 1
ATOM 845 O O . GLY A 1 108 ? 43.403 20.929 -63.061 1.00 85.94 108 GLY A O 1
ATOM 846 N N . ARG A 1 109 ? 43.278 20.596 -60.847 1.00 87.06 109 ARG A N 1
ATOM 847 C CA . ARG A 1 109 ? 42.634 21.894 -60.556 1.00 87.06 109 ARG A CA 1
ATOM 848 C C . ARG A 1 109 ? 43.601 23.073 -60.646 1.00 87.06 109 ARG A C 1
ATOM 850 O O . ARG A 1 109 ? 43.207 24.143 -61.097 1.00 87.06 109 ARG A O 1
ATOM 857 N N . ASN A 1 110 ? 44.843 22.907 -60.185 1.00 83.69 110 ASN A N 1
ATOM 858 C CA . ASN A 1 110 ? 45.824 23.995 -60.099 1.00 83.69 110 ASN A CA 1
ATOM 859 C C . ASN A 1 110 ? 47.226 23.556 -60.569 1.00 83.69 110 ASN A C 1
ATOM 861 O O . ASN A 1 110 ? 48.170 23.586 -59.774 1.00 83.69 110 ASN A O 1
ATOM 865 N N . PRO A 1 111 ? 47.414 23.232 -61.862 1.00 80.81 111 PRO A N 1
ATOM 866 C CA . PRO A 1 111 ? 48.689 22.716 -62.368 1.00 80.81 111 PRO A CA 1
ATOM 867 C C . PRO A 1 111 ? 49.860 23.696 -62.173 1.00 80.81 111 PRO A C 1
ATOM 869 O O . PRO A 1 111 ? 50.977 23.277 -61.901 1.00 80.81 111 PRO A O 1
ATOM 872 N N . LYS A 1 112 ? 49.611 25.015 -62.225 1.00 80.25 112 LYS A N 1
ATOM 873 C CA . LYS A 1 112 ? 50.645 26.060 -62.045 1.00 80.25 112 LYS A CA 1
ATOM 874 C C . LYS A 1 112 ? 51.202 26.159 -60.621 1.00 80.25 112 LYS A C 1
ATOM 876 O O . LYS A 1 112 ? 52.270 26.729 -60.430 1.00 80.25 112 LYS A O 1
ATOM 881 N N . LYS A 1 113 ? 50.454 25.680 -59.624 1.00 80.38 113 LYS A N 1
ATOM 882 C CA . LYS A 1 113 ? 50.841 25.695 -58.202 1.00 80.38 113 LYS A CA 1
ATOM 883 C C . LYS A 1 113 ? 51.147 24.290 -57.680 1.00 80.38 113 LYS A C 1
ATOM 885 O O . LYS A 1 113 ? 51.269 24.112 -56.472 1.00 80.38 113 LYS A O 1
ATOM 890 N N . TRP A 1 114 ? 51.208 23.307 -58.576 1.00 88.31 114 TRP A N 1
ATOM 891 C CA . TRP A 1 114 ? 51.510 21.933 -58.224 1.00 88.31 114 TRP A CA 1
ATOM 892 C C . TRP A 1 114 ? 52.990 21.791 -57.885 1.00 88.31 114 TRP A C 1
ATOM 894 O O . TRP A 1 114 ? 53.855 22.262 -58.622 1.00 88.31 114 TRP A O 1
ATOM 904 N N . ASP A 1 115 ? 53.265 21.127 -56.772 1.00 86.69 115 ASP A N 1
ATOM 905 C CA . ASP A 1 115 ? 54.619 20.790 -56.368 1.00 86.69 115 ASP A CA 1
ATOM 906 C C . ASP A 1 115 ? 55.022 19.444 -56.981 1.00 86.69 115 ASP A C 1
ATOM 908 O O . ASP A 1 115 ? 54.423 18.407 -56.683 1.00 86.69 115 ASP A O 1
ATOM 912 N N . SER A 1 116 ? 56.048 19.472 -57.835 1.00 84.25 116 SER A N 1
ATOM 913 C CA . SER A 1 116 ? 56.593 18.295 -58.515 1.00 84.25 116 SER A CA 1
ATOM 914 C C . SER A 1 116 ? 57.146 17.235 -57.559 1.00 84.25 116 SER A C 1
ATOM 916 O O . SER A 1 116 ? 57.277 16.079 -57.956 1.00 84.25 116 SER A O 1
ATOM 918 N N . GLU A 1 117 ? 57.459 17.575 -56.304 1.00 84.94 117 GLU A N 1
ATOM 919 C CA . GLU A 1 117 ? 57.902 16.578 -55.321 1.00 84.94 117 GLU A CA 1
ATOM 920 C C . GLU A 1 117 ? 56.807 15.543 -55.017 1.00 84.94 117 GLU A C 1
ATOM 922 O O . GLU A 1 117 ? 57.107 14.356 -54.860 1.00 84.94 117 GLU A O 1
ATOM 927 N N . ASN A 1 118 ? 55.532 15.953 -55.063 1.00 86.62 118 ASN A N 1
ATOM 928 C CA . ASN A 1 118 ? 54.382 15.067 -54.857 1.00 86.62 118 ASN A CA 1
ATOM 929 C C . ASN A 1 118 ? 54.169 14.066 -56.005 1.00 86.62 118 ASN A C 1
ATOM 931 O O . ASN A 1 118 ? 53.436 13.091 -55.832 1.00 86.62 118 ASN A O 1
ATOM 935 N N . ASP A 1 119 ? 54.807 14.254 -57.167 1.00 87.44 119 ASP A N 1
ATOM 936 C CA . ASP A 1 119 ? 54.702 13.297 -58.276 1.00 87.44 119 ASP A CA 1
ATOM 937 C C . ASP A 1 119 ? 55.324 11.938 -57.913 1.00 87.44 119 ASP A C 1
ATOM 939 O O . ASP A 1 119 ? 54.806 10.898 -58.321 1.00 87.44 119 ASP A O 1
ATOM 943 N N . LYS A 1 120 ? 56.360 11.927 -57.059 1.00 88.50 120 LYS A N 1
ATOM 944 C CA . LYS A 1 120 ? 56.960 10.686 -56.540 1.00 88.50 120 LYS A CA 1
ATOM 945 C C . LYS A 1 120 ? 55.980 9.896 -55.670 1.00 88.50 120 LYS A C 1
ATOM 947 O O . LYS A 1 120 ? 55.927 8.672 -55.760 1.00 88.50 120 LYS A O 1
ATOM 952 N N . GLU A 1 121 ? 55.187 10.588 -54.854 1.00 89.12 121 GLU A N 1
ATOM 953 C CA . GLU A 1 121 ? 54.155 9.961 -54.018 1.00 89.12 121 GLU A CA 1
ATOM 954 C C . GLU A 1 121 ? 52.964 9.475 -54.856 1.00 89.12 121 GLU A C 1
ATOM 956 O O . GLU A 1 121 ? 52.414 8.411 -54.577 1.00 89.12 121 GLU A O 1
ATOM 961 N N . ILE A 1 122 ? 52.610 10.175 -55.943 1.00 89.50 122 ILE A N 1
ATOM 962 C CA . ILE A 1 122 ? 51.631 9.672 -56.921 1.00 89.50 122 ILE A CA 1
ATOM 963 C C . ILE A 1 122 ? 52.105 8.340 -57.519 1.00 89.50 122 ILE A C 1
ATOM 965 O O . ILE A 1 122 ? 51.322 7.392 -57.576 1.00 89.50 122 ILE A O 1
ATOM 969 N N . ASP A 1 123 ? 53.364 8.243 -57.954 1.00 90.44 123 ASP A N 1
ATOM 970 C CA . ASP A 1 123 ? 53.910 7.006 -58.531 1.00 90.44 123 ASP A CA 1
ATOM 971 C C . ASP A 1 123 ? 53.956 5.858 -57.519 1.00 90.44 123 ASP A C 1
ATOM 973 O O . ASP A 1 123 ? 53.616 4.718 -57.851 1.00 90.44 123 ASP A O 1
ATOM 977 N N . LYS A 1 124 ? 54.276 6.164 -56.260 1.00 91.31 124 LYS A N 1
ATOM 978 C CA . LYS A 1 124 ? 54.212 5.193 -55.168 1.00 91.31 124 LYS A CA 1
ATOM 979 C C . LYS A 1 124 ? 52.783 4.681 -54.957 1.00 91.31 124 LYS A C 1
ATOM 981 O O . LYS A 1 124 ? 52.553 3.474 -55.036 1.00 91.31 124 LYS A O 1
ATOM 986 N N . LEU A 1 125 ? 51.804 5.573 -54.796 1.00 91.12 125 LEU A N 1
ATOM 987 C CA . LEU A 1 125 ? 50.395 5.203 -54.604 1.00 91.12 125 LEU A CA 1
ATOM 988 C C . LEU A 1 125 ? 49.817 4.436 -55.801 1.00 91.12 125 LEU A C 1
ATOM 990 O O . LEU A 1 125 ? 49.000 3.537 -55.611 1.00 91.12 125 LEU A O 1
ATOM 994 N N . ARG A 1 126 ? 50.258 4.736 -57.033 1.00 92.25 126 ARG A N 1
ATOM 995 C CA . ARG A 1 126 ? 49.906 3.939 -58.220 1.00 92.25 126 ARG A CA 1
ATOM 996 C C . ARG A 1 126 ? 50.344 2.491 -58.058 1.00 92.25 126 ARG A C 1
ATOM 998 O O . ARG A 1 126 ? 49.546 1.605 -58.339 1.00 92.25 126 ARG A O 1
ATOM 1005 N N . SER A 1 127 ? 51.572 2.248 -57.598 1.00 89.38 127 SER A N 1
ATOM 1006 C CA . SER A 1 127 ? 52.066 0.881 -57.395 1.00 89.38 127 SER A CA 1
ATOM 1007 C C . SER A 1 127 ? 51.318 0.149 -56.274 1.00 89.38 127 SER A C 1
ATOM 1009 O O . SER A 1 127 ? 50.996 -1.025 -56.434 1.00 89.38 127 SER A O 1
ATOM 1011 N N . GLU A 1 128 ? 50.931 0.849 -55.203 1.00 88.75 128 GLU A N 1
ATOM 1012 C CA . GLU A 1 128 ? 50.074 0.300 -54.142 1.00 88.75 128 GLU A CA 1
ATOM 1013 C C . GLU A 1 128 ? 48.668 -0.065 -54.662 1.00 88.75 128 GLU A C 1
ATOM 1015 O O . GLU A 1 128 ? 48.150 -1.137 -54.346 1.00 88.75 128 GLU A O 1
ATOM 1020 N N . CYS A 1 129 ? 48.071 0.763 -55.528 1.00 89.06 129 CYS A N 1
ATOM 1021 C CA . CYS A 1 129 ? 46.743 0.520 -56.111 1.00 89.06 129 CYS A CA 1
ATOM 1022 C C . CYS A 1 129 ? 46.693 -0.668 -57.094 1.00 89.06 129 CYS A C 1
ATOM 1024 O O . CYS A 1 129 ? 45.607 -1.182 -57.363 1.00 89.06 129 CYS A O 1
ATOM 1026 N N . VAL A 1 130 ? 47.834 -1.149 -57.610 1.00 89.50 130 VAL A N 1
ATOM 1027 C CA . VAL A 1 130 ? 47.885 -2.353 -58.472 1.00 89.50 130 VAL A CA 1
ATOM 1028 C C . VAL A 1 130 ? 47.370 -3.594 -57.737 1.00 89.50 130 VAL A C 1
ATOM 1030 O O . VAL A 1 130 ? 46.825 -4.493 -58.373 1.00 89.50 130 VAL A O 1
ATOM 1033 N N . SER A 1 131 ? 47.487 -3.624 -56.405 1.00 82.38 131 SER A N 1
ATOM 1034 C CA . SER A 1 131 ? 47.002 -4.726 -55.565 1.00 82.38 131 SER A CA 1
ATOM 1035 C C . SER A 1 131 ? 45.473 -4.883 -55.542 1.00 82.38 131 SER A C 1
ATOM 1037 O O . SER A 1 131 ? 44.981 -5.928 -55.121 1.00 82.38 131 SER A O 1
ATOM 1039 N N . GLY A 1 132 ? 44.727 -3.890 -56.036 1.00 87.19 132 GLY A N 1
ATOM 1040 C CA . GLY A 1 132 ? 43.268 -3.888 -56.074 1.00 87.19 132 GLY A CA 1
ATOM 1041 C C . GLY A 1 132 ? 42.674 -2.689 -55.345 1.00 87.19 132 GLY A C 1
ATOM 1042 O O . GLY A 1 132 ? 43.090 -2.346 -54.240 1.00 87.19 132 GLY A O 1
ATOM 1043 N N . ILE A 1 133 ? 41.679 -2.050 -55.960 1.00 90.81 133 ILE A N 1
ATOM 1044 C CA . ILE A 1 133 ? 40.954 -0.913 -55.382 1.00 90.81 133 ILE A CA 1
ATOM 1045 C C . ILE A 1 133 ? 39.459 -1.215 -55.274 1.00 90.81 133 ILE A C 1
ATOM 1047 O O . ILE A 1 133 ? 38.920 -2.042 -56.006 1.00 90.81 133 ILE A O 1
ATOM 1051 N N . HIS A 1 134 ? 38.761 -0.523 -54.378 1.00 90.25 134 HIS A N 1
ATOM 1052 C CA . HIS A 1 134 ? 37.318 -0.690 -54.225 1.00 90.25 134 HIS A CA 1
ATOM 1053 C C . HIS A 1 134 ? 36.557 -0.292 -55.513 1.00 90.25 134 HIS A C 1
ATOM 1055 O O . HIS A 1 134 ? 36.909 0.719 -56.133 1.00 90.25 134 HIS A O 1
ATOM 1061 N N . PRO A 1 135 ? 35.473 -0.997 -55.910 1.00 88.88 135 PRO A N 1
ATOM 1062 C CA . PRO A 1 135 ? 34.780 -0.756 -57.188 1.00 88.88 135 PRO A CA 1
ATOM 1063 C C . PRO A 1 135 ? 34.235 0.658 -57.378 1.00 88.88 135 PRO A C 1
ATOM 1065 O O . PRO A 1 135 ? 34.052 1.111 -58.509 1.00 88.88 135 PRO A O 1
ATOM 1068 N N . VAL A 1 136 ? 33.999 1.379 -56.276 1.00 92.00 136 VAL A N 1
ATOM 1069 C CA . VAL A 1 136 ? 33.581 2.790 -56.305 1.00 92.00 136 VAL A CA 1
ATOM 1070 C C . VAL A 1 136 ? 34.485 3.637 -57.191 1.00 92.00 136 VAL A C 1
ATOM 1072 O O . VAL A 1 136 ? 34.009 4.526 -57.890 1.00 92.00 136 VAL A O 1
ATOM 1075 N N . TRP A 1 137 ? 35.784 3.350 -57.204 1.00 93.06 137 TRP A N 1
ATOM 1076 C CA . TRP A 1 137 ? 36.761 4.120 -57.956 1.00 93.06 137 TRP A CA 1
ATOM 1077 C C . TRP A 1 137 ? 36.698 3.839 -59.456 1.00 93.06 137 TRP A C 1
ATOM 1079 O O . TRP A 1 137 ? 36.945 4.747 -60.243 1.00 93.06 137 TRP A O 1
ATOM 1089 N N . SER A 1 138 ? 36.273 2.639 -59.860 1.00 88.62 138 SER A N 1
ATOM 1090 C CA . SER A 1 138 ? 35.976 2.326 -61.263 1.00 88.62 138 SER A CA 1
ATOM 1091 C C . SER A 1 138 ? 34.761 3.115 -61.759 1.00 88.62 138 SER A C 1
ATOM 1093 O O . SER A 1 138 ? 34.809 3.726 -62.826 1.00 88.62 138 SER A O 1
ATOM 1095 N N . ILE A 1 139 ? 33.698 3.184 -60.945 1.00 88.81 139 ILE A N 1
ATOM 1096 C CA . ILE A 1 139 ? 32.517 4.021 -61.225 1.00 88.81 139 ILE A CA 1
ATOM 1097 C C . ILE A 1 139 ? 32.935 5.495 -61.308 1.00 88.81 139 ILE A C 1
ATOM 1099 O O . ILE A 1 139 ? 32.603 6.195 -62.260 1.00 88.81 139 ILE A O 1
ATOM 1103 N N . SER A 1 140 ? 33.731 5.946 -60.341 1.00 91.12 140 SER A N 1
ATOM 1104 C CA . SER A 1 140 ? 34.185 7.333 -60.236 1.00 91.12 140 SER A CA 1
ATOM 1105 C C . SER A 1 140 ? 35.070 7.760 -61.412 1.00 91.12 140 SER A C 1
ATOM 1107 O O . SER A 1 140 ? 34.926 8.872 -61.912 1.00 91.12 140 SER A O 1
ATOM 1109 N N . ALA A 1 141 ? 35.958 6.881 -61.886 1.00 90.38 141 ALA A N 1
ATOM 1110 C CA . ALA A 1 141 ? 36.862 7.141 -63.005 1.00 90.38 141 ALA A CA 1
ATOM 1111 C C . ALA A 1 141 ? 36.141 7.293 -64.352 1.00 90.38 141 ALA A C 1
ATOM 1113 O O . ALA A 1 141 ? 36.620 8.022 -65.218 1.00 90.38 141 ALA A O 1
ATOM 1114 N N . ARG A 1 142 ? 34.990 6.631 -64.533 1.00 88.44 142 ARG A N 1
ATOM 1115 C CA . ARG A 1 142 ? 34.155 6.789 -65.738 1.00 88.44 142 ARG A CA 1
ATOM 1116 C C . ARG A 1 142 ? 33.481 8.157 -65.798 1.00 88.44 142 ARG A C 1
ATOM 1118 O O . ARG A 1 142 ? 33.272 8.684 -66.884 1.00 88.44 142 ARG A O 1
ATOM 1125 N N . GLU A 1 143 ? 33.146 8.712 -64.639 1.00 89.62 143 GLU A N 1
ATOM 1126 C CA . GLU A 1 143 ? 32.415 9.975 -64.529 1.00 89.62 143 GLU A CA 1
ATOM 1127 C C . GLU A 1 143 ? 33.343 11.194 -64.424 1.00 89.62 143 GLU A C 1
ATOM 1129 O O . GLU A 1 143 ? 32.963 12.286 -64.835 1.00 89.62 143 GLU A O 1
ATOM 1134 N N . CYS A 1 144 ? 34.558 11.031 -63.890 1.00 91.44 144 CYS A N 1
ATOM 1135 C CA . CYS A 1 144 ? 35.447 12.136 -63.537 1.00 91.44 144 CYS A CA 1
ATOM 1136 C C . CYS A 1 144 ? 36.809 12.055 -64.245 1.00 91.44 144 CYS A C 1
ATOM 1138 O O . CYS A 1 144 ? 37.687 11.303 -63.798 1.00 91.44 144 CYS A O 1
ATOM 1140 N N . PRO A 1 145 ? 37.037 12.868 -65.295 1.00 90.62 145 PRO A N 1
ATOM 1141 C CA . PRO A 1 145 ? 38.301 12.897 -66.030 1.00 90.62 145 PRO A CA 1
ATOM 1142 C C . PRO A 1 145 ? 39.541 13.123 -65.153 1.00 90.62 145 PRO A C 1
ATOM 1144 O O . PRO A 1 145 ? 40.574 12.499 -65.393 1.00 90.62 145 PRO A O 1
ATOM 1147 N N . LEU A 1 146 ? 39.440 13.945 -64.098 1.00 89.25 146 LEU A N 1
ATOM 1148 C CA . LEU A 1 146 ? 40.548 14.208 -63.165 1.00 89.25 146 LEU A CA 1
ATOM 1149 C C . LEU A 1 146 ? 41.136 12.946 -62.522 1.00 89.25 146 LEU A C 1
ATOM 1151 O O . LEU A 1 146 ? 42.329 12.903 -62.234 1.00 89.25 146 LEU A O 1
ATOM 1155 N N . ILE A 1 147 ? 40.314 11.923 -62.291 1.00 91.75 147 ILE A N 1
ATOM 1156 C CA . ILE A 1 147 ? 40.721 10.686 -61.615 1.00 91.75 147 ILE A CA 1
ATOM 1157 C C . ILE A 1 147 ? 40.568 9.452 -62.510 1.00 91.75 147 ILE A C 1
ATOM 1159 O O . ILE A 1 147 ? 40.598 8.328 -62.013 1.00 91.75 147 ILE A O 1
ATOM 1163 N N . ALA A 1 148 ? 40.451 9.641 -63.829 1.00 89.75 148 ALA A N 1
ATOM 1164 C CA . ALA A 1 148 ? 40.212 8.571 -64.800 1.00 89.75 148 ALA A CA 1
ATOM 1165 C C . ALA A 1 148 ? 41.237 7.424 -64.717 1.00 89.75 148 ALA A C 1
ATOM 1167 O O . ALA A 1 148 ? 40.893 6.265 -64.948 1.00 89.75 148 ALA A O 1
ATOM 1168 N N . GLN A 1 149 ? 42.481 7.717 -64.314 1.00 89.69 149 GLN A N 1
ATOM 1169 C CA . GLN A 1 149 ? 43.519 6.694 -64.136 1.00 89.69 149 GLN A CA 1
ATOM 1170 C C . GLN A 1 149 ? 43.159 5.630 -63.088 1.00 89.69 149 GLN A C 1
ATOM 1172 O O . GLN A 1 149 ? 43.672 4.518 -63.163 1.00 89.69 149 GLN A O 1
ATOM 1177 N N . LEU A 1 150 ? 42.269 5.935 -62.133 1.00 90.19 150 LEU A N 1
ATOM 1178 C CA . LEU A 1 150 ? 41.823 4.953 -61.146 1.00 90.19 150 LEU A CA 1
ATOM 1179 C C . LEU A 1 150 ? 41.056 3.792 -61.794 1.00 90.19 150 LEU A C 1
ATOM 1181 O O . LEU A 1 150 ? 41.099 2.678 -61.287 1.00 90.19 150 LEU A O 1
ATOM 1185 N N . GLY A 1 151 ? 40.417 4.014 -62.947 1.00 87.00 151 GLY A N 1
ATOM 1186 C CA . GLY A 1 151 ? 39.684 2.976 -63.674 1.00 87.00 151 GLY A CA 1
ATOM 1187 C C . GLY A 1 151 ? 40.572 1.899 -64.305 1.00 87.00 151 GLY A C 1
ATOM 1188 O O . GLY A 1 151 ? 40.048 0.881 -64.747 1.00 87.00 151 GLY A O 1
ATOM 1189 N N . ALA A 1 152 ? 41.894 2.106 -64.351 1.00 88.06 152 ALA A N 1
ATOM 1190 C CA . ALA A 1 152 ? 42.851 1.141 -64.889 1.00 88.06 152 ALA A CA 1
ATOM 1191 C C . ALA A 1 152 ? 43.282 0.068 -63.870 1.00 88.06 152 ALA A C 1
ATOM 1193 O O . ALA A 1 152 ? 43.869 -0.939 -64.264 1.00 88.06 152 ALA A O 1
ATOM 1194 N N . PHE A 1 153 ? 43.012 0.268 -62.575 1.00 91.88 153 PHE A N 1
ATOM 1195 C CA . PHE A 1 153 ? 43.363 -0.693 -61.525 1.00 91.88 153 PHE A CA 1
ATOM 1196 C C . PHE A 1 153 ? 42.274 -1.770 -61.350 1.00 91.88 153 PHE A C 1
ATOM 1198 O O . PHE A 1 153 ? 41.089 -1.491 -61.567 1.00 91.88 153 PHE A O 1
ATOM 1205 N N . PRO A 1 154 ? 42.638 -3.002 -60.939 1.00 88.25 154 PRO A N 1
ATOM 1206 C CA . PRO A 1 154 ? 41.668 -4.074 -60.722 1.00 88.25 154 PRO A CA 1
ATOM 1207 C C . PRO A 1 154 ? 40.702 -3.731 -59.576 1.00 88.25 154 PRO A C 1
ATOM 1209 O O . PRO A 1 154 ? 41.114 -3.214 -58.539 1.00 88.25 154 PRO A O 1
ATOM 1212 N N . SER A 1 155 ? 39.407 -4.010 -59.761 1.00 85.75 155 SER A N 1
ATOM 1213 C CA . SER A 1 155 ? 38.380 -3.782 -58.734 1.00 85.75 155 SER A CA 1
ATOM 1214 C C . SER A 1 155 ? 38.229 -5.009 -57.837 1.00 85.75 155 SER A C 1
ATOM 1216 O O . SER A 1 155 ? 37.938 -6.091 -58.339 1.00 85.75 155 SER A O 1
ATOM 1218 N N . VAL A 1 156 ? 38.401 -4.835 -56.527 1.00 84.19 156 VAL A N 1
ATOM 1219 C CA . VAL A 1 156 ? 38.259 -5.899 -55.522 1.00 84.19 156 VAL A CA 1
ATOM 1220 C C . VAL A 1 156 ? 37.190 -5.478 -54.519 1.00 84.19 156 VAL A C 1
ATOM 1222 O O . VAL A 1 156 ? 37.358 -4.487 -53.804 1.00 84.19 156 VAL A O 1
ATOM 1225 N N . GLU A 1 157 ? 36.078 -6.211 -54.477 1.00 74.00 157 GLU A N 1
ATOM 1226 C CA . GLU A 1 157 ? 35.115 -6.104 -53.380 1.00 74.00 157 GLU A CA 1
ATOM 1227 C C . GLU A 1 157 ? 35.683 -6.868 -52.190 1.00 74.00 157 GLU A C 1
ATOM 1229 O O . GLU A 1 157 ? 35.915 -8.071 -52.268 1.00 74.00 157 GLU A O 1
ATOM 1234 N N . LYS A 1 158 ? 35.969 -6.153 -51.102 1.00 63.50 158 LYS A N 1
ATOM 1235 C CA . LYS A 1 158 ? 36.229 -6.804 -49.822 1.00 63.50 158 LYS A CA 1
ATOM 1236 C C . LYS A 1 158 ? 34.875 -7.223 -49.266 1.00 63.50 158 LYS A C 1
ATOM 1238 O O . LYS A 1 158 ? 33.993 -6.369 -49.151 1.00 63.50 158 LYS A O 1
ATOM 1243 N N . GLU A 1 159 ? 34.713 -8.506 -48.957 1.00 50.59 159 GLU A N 1
ATOM 1244 C CA . GLU A 1 159 ? 33.591 -8.962 -48.139 1.00 50.59 159 GLU A CA 1
ATOM 1245 C C . GLU A 1 159 ? 33.616 -8.146 -46.843 1.00 50.59 159 GLU A C 1
ATOM 1247 O O . GLU A 1 159 ? 34.680 -7.947 -46.249 1.00 50.59 159 GLU A O 1
ATOM 1252 N N . ALA A 1 160 ? 32.474 -7.566 -46.474 1.00 53.66 160 ALA A N 1
ATOM 1253 C CA . ALA A 1 160 ? 32.370 -6.861 -45.210 1.00 53.66 160 ALA A CA 1
ATOM 1254 C C . ALA A 1 160 ? 32.667 -7.881 -44.108 1.00 53.66 160 ALA A C 1
ATOM 1256 O O . ALA A 1 160 ? 31.956 -8.878 -43.992 1.00 53.66 160 ALA A O 1
ATOM 1257 N N . GLU A 1 161 ? 33.740 -7.661 -43.349 1.00 47.00 161 GLU A N 1
ATOM 1258 C CA . GLU A 1 161 ? 33.994 -8.436 -42.142 1.00 47.00 161 GLU A CA 1
ATOM 1259 C C . GLU A 1 161 ? 32.764 -8.269 -41.248 1.00 47.00 161 GLU A C 1
ATOM 1261 O O . GLU A 1 161 ? 32.435 -7.154 -40.837 1.00 47.00 161 GLU A O 1
ATOM 1266 N N . ILE A 1 162 ? 32.043 -9.369 -41.018 1.00 48.28 162 ILE A N 1
ATOM 1267 C CA . ILE A 1 162 ? 30.962 -9.427 -40.040 1.00 48.28 162 ILE A CA 1
ATOM 1268 C C . ILE A 1 162 ? 31.653 -9.225 -38.698 1.00 48.28 162 ILE A C 1
ATOM 1270 O O . ILE A 1 162 ? 32.269 -10.142 -38.161 1.00 48.28 162 ILE A O 1
ATOM 1274 N N . SER A 1 163 ? 31.637 -7.995 -38.197 1.00 51.62 163 SER A N 1
ATOM 1275 C CA . SER A 1 163 ? 32.085 -7.719 -36.844 1.00 51.62 163 SER A CA 1
ATOM 1276 C C . SER A 1 163 ? 31.130 -8.437 -35.900 1.00 51.62 163 SER A C 1
ATOM 1278 O O . SER A 1 163 ? 29.966 -8.046 -35.808 1.00 51.62 163 SER A O 1
ATOM 1280 N N . GLU A 1 164 ? 31.608 -9.500 -35.250 1.00 57.66 164 GLU A N 1
ATOM 1281 C CA . GLU A 1 164 ? 30.882 -10.162 -34.169 1.00 57.66 164 GLU A CA 1
ATOM 1282 C C . GLU A 1 164 ? 30.465 -9.109 -33.137 1.00 57.66 164 GLU A C 1
ATOM 1284 O O . GLU A 1 164 ? 31.245 -8.224 -32.763 1.00 57.66 164 GLU A O 1
ATOM 1289 N N . ILE A 1 165 ? 29.199 -9.165 -32.733 1.00 64.12 165 ILE A N 1
ATOM 1290 C CA . ILE A 1 165 ? 28.660 -8.262 -31.725 1.00 64.12 165 ILE A CA 1
ATOM 1291 C C . ILE A 1 165 ? 29.335 -8.608 -30.399 1.00 64.12 165 ILE A C 1
ATOM 1293 O O . ILE A 1 165 ? 29.335 -9.756 -29.962 1.00 64.12 165 ILE A O 1
ATOM 1297 N N . ASP A 1 166 ? 29.948 -7.599 -29.787 1.00 69.50 166 ASP A N 1
ATOM 1298 C CA . ASP A 1 166 ? 30.640 -7.728 -28.509 1.00 69.50 166 ASP A CA 1
ATOM 1299 C C . ASP A 1 166 ? 29.645 -8.173 -27.424 1.00 69.50 166 ASP A C 1
ATOM 1301 O O . ASP A 1 166 ? 28.561 -7.598 -27.301 1.00 69.50 166 ASP A O 1
ATOM 1305 N N . SER A 1 167 ? 30.011 -9.163 -26.605 1.00 75.94 167 SER A N 1
ATOM 1306 C CA . SER A 1 167 ? 29.198 -9.609 -25.465 1.00 75.94 167 SER A CA 1
ATOM 1307 C C . SER A 1 167 ? 28.853 -8.450 -24.524 1.00 75.94 167 SER A C 1
ATOM 1309 O O . SER A 1 167 ? 27.774 -8.431 -23.931 1.00 75.94 167 SER A O 1
ATOM 1311 N N . SER A 1 168 ? 29.715 -7.428 -24.457 1.00 83.56 168 SER A N 1
ATOM 1312 C 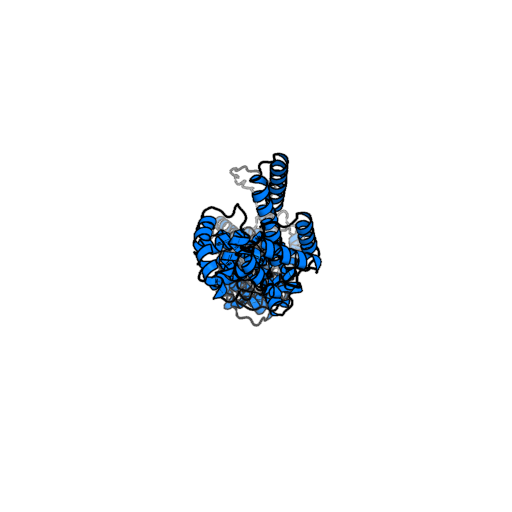CA . SER A 1 168 ? 29.462 -6.208 -23.687 1.00 83.56 168 SER A CA 1
ATOM 1313 C C . SER A 1 168 ? 28.239 -5.412 -24.174 1.00 83.56 168 SER A C 1
ATOM 1315 O O . SER A 1 168 ? 27.604 -4.713 -23.383 1.00 83.56 168 SER A O 1
ATOM 1317 N N . TRP A 1 169 ? 27.871 -5.513 -25.457 1.00 87.94 169 TRP A N 1
ATOM 1318 C CA . TRP A 1 169 ? 26.695 -4.839 -26.017 1.00 87.94 169 TRP A CA 1
ATOM 1319 C C . TRP A 1 169 ? 25.387 -5.477 -25.535 1.00 87.94 169 TRP A C 1
ATOM 1321 O O . TRP A 1 169 ? 24.420 -4.761 -25.261 1.00 87.94 169 TRP A O 1
ATOM 1331 N N . ILE A 1 170 ? 25.381 -6.805 -25.384 1.00 87.25 170 ILE A N 1
ATOM 1332 C CA . ILE A 1 170 ? 24.246 -7.573 -24.852 1.00 87.25 170 ILE A CA 1
ATOM 1333 C C . ILE A 1 170 ? 24.098 -7.308 -23.350 1.00 87.25 170 ILE A C 1
ATOM 1335 O O . ILE A 1 170 ? 23.004 -7.075 -22.859 1.00 87.25 170 ILE A O 1
ATOM 1339 N N . GLU A 1 171 ? 25.192 -7.233 -22.594 1.00 87.12 171 GLU A N 1
ATOM 1340 C CA . GLU A 1 171 ? 25.106 -6.844 -21.178 1.00 87.12 171 GLU A CA 1
ATOM 1341 C C . GLU A 1 171 ? 24.510 -5.434 -21.006 1.00 87.12 171 GLU A C 1
ATOM 1343 O O . GLU A 1 171 ? 23.711 -5.187 -20.100 1.00 87.12 171 GLU A O 1
ATOM 1348 N N . GLN A 1 172 ? 24.834 -4.512 -21.918 1.00 89.38 172 GLN A N 1
ATOM 1349 C CA . GLN A 1 172 ? 24.276 -3.157 -21.938 1.00 89.38 172 GLN A CA 1
ATOM 1350 C C . GLN A 1 172 ? 22.808 -3.092 -22.388 1.00 89.38 172 GLN A C 1
ATOM 1352 O O . GLN A 1 172 ? 22.177 -2.053 -22.190 1.00 89.38 172 GLN A O 1
ATOM 1357 N N . SER A 1 173 ? 22.247 -4.160 -22.967 1.00 91.12 173 SER A N 1
ATOM 1358 C CA . SER A 1 173 ? 20.837 -4.204 -23.375 1.00 91.12 173 SER A CA 1
ATOM 1359 C C . SER A 1 173 ? 19.879 -4.473 -22.215 1.00 91.12 173 SER A C 1
ATOM 1361 O O . SER A 1 173 ? 18.660 -4.425 -22.404 1.00 91.12 173 SER A O 1
ATOM 1363 N N . ARG A 1 174 ? 20.403 -4.745 -21.012 1.00 94.44 174 ARG A N 1
ATOM 1364 C CA . ARG A 1 174 ? 19.630 -4.939 -19.777 1.00 94.44 174 ARG A CA 1
ATOM 1365 C C . ARG A 1 174 ? 19.104 -3.611 -19.219 1.00 94.44 174 ARG A C 1
ATOM 1367 O O . ARG A 1 174 ? 19.439 -3.163 -18.119 1.00 94.44 174 ARG A O 1
ATOM 1374 N N . ILE A 1 175 ? 18.260 -2.968 -20.014 1.00 95.12 175 ILE A N 1
ATOM 1375 C CA . ILE A 1 175 ? 17.626 -1.678 -19.747 1.00 95.12 175 ILE A CA 1
ATOM 1376 C C . ILE A 1 175 ? 16.107 -1.801 -19.866 1.00 95.12 175 ILE A C 1
ATOM 1378 O O . ILE A 1 175 ? 15.600 -2.653 -20.591 1.00 95.12 175 ILE A O 1
ATOM 1382 N N . ASP A 1 176 ? 15.381 -0.913 -19.193 1.00 95.50 176 ASP A N 1
ATOM 1383 C CA . ASP A 1 176 ? 13.952 -0.727 -19.436 1.00 95.50 176 ASP A CA 1
ATOM 1384 C C . ASP A 1 176 ? 13.751 0.019 -20.773 1.00 95.50 176 ASP A C 1
ATOM 1386 O O . ASP A 1 176 ? 14.222 1.155 -20.897 1.00 95.50 176 ASP A O 1
ATOM 1390 N N . PRO A 1 177 ? 13.039 -0.548 -21.769 1.00 94.81 177 PRO A N 1
ATOM 1391 C CA . PRO A 1 177 ? 12.789 0.135 -23.040 1.00 94.81 177 PRO A CA 1
ATOM 1392 C C . PRO A 1 177 ? 12.025 1.459 -22.896 1.00 94.81 177 PRO A C 1
ATOM 1394 O O . PRO A 1 177 ? 12.116 2.327 -23.764 1.00 94.81 177 PRO A O 1
ATOM 1397 N N . THR A 1 178 ? 11.271 1.642 -21.810 1.00 94.00 178 THR A N 1
ATOM 1398 C CA . THR A 1 178 ? 10.547 2.891 -21.540 1.00 94.00 178 THR A CA 1
ATOM 1399 C C . THR A 1 178 ? 11.449 3.993 -20.969 1.00 94.00 178 THR A C 1
ATOM 1401 O O . THR A 1 178 ? 11.125 5.176 -21.113 1.00 94.00 178 THR A O 1
ATOM 1404 N N . ASP A 1 179 ? 12.631 3.650 -20.433 1.00 94.69 179 ASP A N 1
ATOM 1405 C CA . ASP A 1 179 ? 13.676 4.625 -20.113 1.00 94.69 179 ASP A CA 1
ATOM 1406 C C . ASP A 1 179 ? 14.413 5.045 -21.390 1.00 94.69 179 ASP A C 1
ATOM 1408 O O . ASP A 1 179 ? 15.464 4.525 -21.780 1.00 94.69 179 ASP A O 1
ATOM 1412 N N . GLN A 1 180 ? 13.865 6.075 -22.030 1.00 93.19 180 GLN A N 1
ATOM 1413 C CA . GLN A 1 180 ? 14.405 6.651 -23.258 1.00 93.19 180 GLN A CA 1
ATOM 1414 C C . GLN A 1 180 ? 15.855 7.142 -23.111 1.00 93.19 180 GLN A C 1
ATOM 1416 O O . GLN A 1 180 ? 16.577 7.229 -24.106 1.00 93.19 180 GLN A O 1
ATOM 1421 N N . THR A 1 181 ? 16.313 7.484 -21.903 1.00 92.88 181 THR A N 1
ATOM 1422 C CA . THR A 1 181 ? 17.691 7.951 -21.699 1.00 92.88 181 THR A CA 1
ATOM 1423 C C . THR A 1 181 ? 18.670 6.791 -21.802 1.00 92.88 181 THR A C 1
ATOM 1425 O O . THR A 1 181 ? 19.676 6.900 -22.511 1.00 92.88 181 THR A O 1
ATOM 1428 N N . SER A 1 182 ? 18.376 5.685 -21.121 1.00 92.94 182 SER A N 1
ATOM 1429 C CA . SER A 1 182 ? 19.190 4.468 -21.172 1.00 92.94 182 SER A CA 1
ATOM 1430 C C . SER A 1 182 ? 19.113 3.801 -22.543 1.00 92.94 182 SER A C 1
ATOM 1432 O O . SER A 1 182 ? 20.155 3.468 -23.110 1.00 92.94 182 SER A O 1
ATOM 1434 N N . LEU A 1 183 ? 17.920 3.756 -23.149 1.00 94.75 183 LEU A N 1
ATOM 1435 C CA . LEU A 1 183 ? 17.731 3.299 -24.526 1.00 94.75 183 LEU A CA 1
ATOM 1436 C C . LEU A 1 183 ? 18.577 4.113 -25.506 1.00 94.75 183 LEU A C 1
ATOM 1438 O O . LEU A 1 183 ? 19.350 3.548 -26.273 1.00 94.75 183 LEU A O 1
ATOM 1442 N N . GLY A 1 184 ? 18.529 5.446 -25.432 1.00 92.75 184 GLY A N 1
ATOM 1443 C CA . GLY A 1 184 ? 19.348 6.307 -26.285 1.00 92.75 184 GLY A CA 1
ATOM 1444 C C . GLY A 1 184 ? 20.850 6.029 -26.171 1.00 92.75 184 GLY A C 1
ATOM 1445 O O . GLY A 1 184 ? 21.531 5.979 -27.195 1.00 92.75 184 GLY A O 1
ATOM 1446 N N . LYS A 1 185 ? 21.366 5.804 -24.953 1.00 92.19 185 LYS A N 1
ATOM 1447 C CA . LYS A 1 185 ? 22.781 5.456 -24.720 1.00 92.19 185 LYS A CA 1
ATOM 1448 C C . LYS A 1 185 ? 23.149 4.105 -25.334 1.00 92.19 185 LYS A C 1
ATOM 1450 O O . LYS A 1 185 ? 24.154 4.029 -26.032 1.00 92.19 185 LYS A O 1
ATOM 1455 N N . TRP A 1 186 ? 22.330 3.076 -25.134 1.00 92.19 186 TRP A N 1
ATOM 1456 C CA . TRP A 1 186 ? 22.563 1.753 -25.719 1.00 92.19 186 TRP A CA 1
ATOM 1457 C C . TRP A 1 186 ? 22.551 1.796 -27.258 1.00 92.19 186 TRP A C 1
ATOM 1459 O O . TRP A 1 186 ? 23.455 1.278 -27.919 1.00 92.19 186 TRP A O 1
ATOM 1469 N N . LEU A 1 187 ? 21.620 2.553 -27.850 1.00 91.19 187 LEU A N 1
ATOM 1470 C CA . LEU A 1 187 ? 21.570 2.754 -29.301 1.00 91.19 187 LEU A CA 1
ATOM 1471 C C . LEU A 1 187 ? 22.803 3.485 -29.865 1.00 91.19 187 LEU A C 1
ATOM 1473 O O . LEU A 1 187 ? 23.136 3.302 -31.034 1.00 91.19 187 LEU A O 1
ATOM 1477 N N . GLN A 1 188 ? 23.506 4.311 -29.080 1.00 87.94 188 GLN A N 1
ATOM 1478 C CA . GLN A 1 188 ? 24.752 4.954 -29.536 1.00 87.94 188 GLN A CA 1
ATOM 1479 C C . GLN A 1 188 ? 25.887 3.943 -29.729 1.00 87.94 188 GLN A C 1
ATOM 1481 O O . GLN A 1 188 ? 26.711 4.131 -30.623 1.00 87.94 188 GLN A O 1
ATOM 1486 N N . ASN A 1 189 ? 25.884 2.858 -28.952 1.00 83.75 189 ASN A N 1
ATOM 1487 C CA . ASN A 1 189 ? 26.884 1.790 -29.013 1.00 83.75 189 ASN A CA 1
ATOM 1488 C C . ASN A 1 189 ? 26.557 0.728 -30.078 1.00 83.75 189 ASN A C 1
ATOM 1490 O O . ASN A 1 189 ? 27.259 -0.266 -30.211 1.00 83.75 189 ASN A O 1
ATOM 1494 N N . SER A 1 190 ? 25.515 0.956 -30.879 1.00 77.56 190 SER A N 1
ATOM 1495 C CA . SER A 1 190 ? 25.027 0.037 -31.913 1.00 77.56 190 SER A CA 1
ATOM 1496 C C . SER A 1 190 ? 25.685 0.268 -33.287 1.00 77.56 190 SER A C 1
ATOM 1498 O O . SER A 1 190 ? 25.079 0.046 -34.333 1.00 77.56 190 SER A O 1
ATOM 1500 N N . SER A 1 191 ? 26.926 0.770 -33.313 1.00 64.94 191 SER A N 1
ATOM 1501 C CA . SER A 1 191 ? 27.624 1.179 -34.545 1.00 64.94 191 SER A CA 1
ATOM 1502 C C . SER A 1 191 ? 28.072 0.024 -35.440 1.00 64.94 191 SER A C 1
ATOM 1504 O O . SER A 1 191 ? 28.365 0.258 -36.611 1.00 64.94 191 SER A O 1
ATOM 1506 N N . ASN A 1 192 ? 28.136 -1.188 -34.886 1.00 66.69 192 ASN A N 1
ATOM 1507 C CA . ASN A 1 192 ? 28.639 -2.391 -35.555 1.00 66.69 192 ASN A CA 1
ATOM 1508 C C . ASN A 1 192 ? 27.512 -3.260 -36.132 1.00 66.69 192 ASN A C 1
ATOM 1510 O O . ASN A 1 192 ? 27.766 -4.358 -36.615 1.00 66.69 192 ASN A O 1
ATOM 1514 N N . LEU A 1 193 ? 26.266 -2.782 -36.077 1.00 70.69 193 LEU A N 1
ATOM 1515 C CA . LEU A 1 193 ? 25.147 -3.465 -36.711 1.00 70.69 193 LEU A CA 1
ATOM 1516 C C . LEU A 1 193 ? 25.280 -3.356 -38.230 1.00 70.69 193 LEU A C 1
ATOM 1518 O O . LEU A 1 193 ? 25.555 -2.275 -38.760 1.00 70.69 193 LEU A O 1
ATOM 1522 N N . ASN A 1 194 ? 25.044 -4.467 -38.923 1.00 76.50 194 ASN A N 1
ATOM 1523 C CA . ASN A 1 194 ? 25.079 -4.572 -40.382 1.00 76.50 194 ASN A CA 1
ATOM 1524 C C . ASN A 1 194 ? 23.857 -3.883 -41.027 1.00 76.50 194 ASN A C 1
ATOM 1526 O O . ASN A 1 194 ? 23.059 -4.511 -41.718 1.00 76.50 194 ASN A O 1
ATOM 1530 N N . LEU A 1 195 ? 23.699 -2.581 -40.780 1.00 78.94 195 LEU A N 1
ATOM 1531 C CA . LEU A 1 195 ? 22.615 -1.742 -41.289 1.00 78.94 195 LEU A CA 1
ATOM 1532 C C . LEU A 1 195 ? 23.050 -0.963 -42.537 1.00 78.94 195 LEU A C 1
ATOM 1534 O O . LEU A 1 195 ? 24.215 -0.576 -42.683 1.00 78.94 195 LEU A O 1
ATOM 1538 N N . GLY A 1 196 ? 22.091 -0.669 -43.420 1.00 79.38 196 GLY A N 1
ATOM 1539 C CA . GLY A 1 196 ? 22.303 0.230 -44.551 1.00 79.38 196 GLY A CA 1
ATOM 1540 C C . GLY A 1 196 ? 22.556 1.673 -44.103 1.00 79.38 196 GLY A C 1
ATOM 1541 O O . GLY A 1 196 ? 22.344 2.044 -42.947 1.00 79.38 196 GLY A O 1
ATOM 1542 N N . SER A 1 197 ? 22.991 2.543 -45.020 1.00 81.25 197 SER A N 1
ATOM 1543 C CA . SER A 1 197 ? 23.239 3.960 -44.696 1.00 81.25 197 SER A CA 1
ATOM 1544 C C . SER A 1 197 ? 21.986 4.684 -44.180 1.00 81.25 197 SER A C 1
ATOM 1546 O O . SER A 1 197 ? 22.081 5.547 -43.306 1.00 81.25 197 SER A O 1
ATOM 1548 N N . THR A 1 198 ? 20.817 4.312 -44.696 1.00 82.44 198 THR A N 1
ATOM 1549 C CA . THR A 1 198 ? 19.483 4.721 -44.233 1.00 82.44 198 THR A CA 1
ATOM 1550 C C . THR A 1 198 ? 19.234 4.293 -42.788 1.00 82.44 198 THR A C 1
ATOM 1552 O O . THR A 1 198 ? 18.965 5.149 -41.940 1.00 82.44 198 THR A O 1
ATOM 1555 N N . GLY A 1 199 ? 19.406 3.002 -42.480 1.00 83.75 199 GLY A N 1
ATOM 1556 C CA . GLY A 1 199 ? 19.285 2.461 -41.126 1.00 83.75 199 GLY A CA 1
ATOM 1557 C C . GLY A 1 199 ? 20.250 3.116 -40.133 1.00 83.75 199 GLY A C 1
ATOM 1558 O O . GLY A 1 199 ? 19.822 3.602 -39.088 1.00 83.75 199 GLY A O 1
ATOM 1559 N N . ILE A 1 200 ? 21.535 3.241 -40.485 1.00 85.12 200 ILE A N 1
ATOM 1560 C CA . ILE A 1 200 ? 22.560 3.874 -39.633 1.00 85.12 200 ILE A CA 1
ATOM 1561 C C . ILE A 1 200 ? 22.187 5.321 -39.296 1.00 85.12 200 ILE A C 1
ATOM 1563 O O . ILE A 1 200 ? 22.300 5.744 -38.143 1.00 85.12 200 ILE A O 1
ATOM 1567 N N . LEU A 1 201 ? 21.759 6.109 -40.286 1.00 85.31 201 LEU A N 1
ATOM 1568 C CA . LEU A 1 201 ? 21.425 7.514 -40.066 1.00 85.31 201 LEU A CA 1
ATOM 1569 C C . LEU A 1 201 ? 20.183 7.664 -39.181 1.00 85.31 201 LEU A C 1
ATOM 1571 O O . LEU A 1 201 ? 20.181 8.493 -38.268 1.00 85.31 201 LEU A O 1
ATOM 1575 N N . ALA A 1 202 ? 19.154 6.849 -39.411 1.00 87.38 202 ALA A N 1
ATOM 1576 C CA . ALA A 1 202 ? 17.963 6.815 -38.570 1.00 87.38 202 ALA A CA 1
ATOM 1577 C C . ALA A 1 202 ? 18.303 6.419 -37.121 1.00 87.38 202 ALA A C 1
ATOM 1579 O O . ALA A 1 202 ? 17.902 7.121 -36.189 1.00 87.38 202 ALA A O 1
ATOM 1580 N N . MET A 1 203 ? 19.149 5.402 -36.923 1.00 88.94 203 MET A N 1
ATOM 1581 C CA . MET A 1 203 ? 19.638 5.006 -35.597 1.00 88.94 203 MET A CA 1
ATOM 1582 C C . MET A 1 203 ? 20.439 6.114 -34.906 1.00 88.94 203 MET A C 1
ATOM 1584 O O . MET A 1 203 ? 20.246 6.348 -33.717 1.00 88.94 203 MET A O 1
ATOM 1588 N N . GLN A 1 204 ? 21.280 6.865 -35.627 1.00 88.19 204 GLN A N 1
ATOM 1589 C CA . GLN A 1 204 ? 21.991 8.023 -35.063 1.00 88.19 204 GLN A CA 1
ATOM 1590 C C . GLN A 1 204 ? 21.052 9.163 -34.644 1.00 88.19 204 GLN A C 1
ATOM 1592 O O . GLN A 1 204 ? 21.351 9.893 -33.694 1.00 88.19 204 GLN A O 1
ATOM 1597 N N . ILE A 1 205 ? 19.948 9.360 -35.368 1.00 89.12 205 ILE A N 1
ATOM 1598 C CA . ILE A 1 205 ? 18.931 10.360 -35.026 1.00 89.12 205 ILE A CA 1
ATOM 1599 C C . ILE A 1 205 ? 18.168 9.923 -33.775 1.00 89.12 205 ILE A C 1
ATOM 1601 O O . ILE A 1 205 ? 18.022 10.725 -32.849 1.00 89.12 205 ILE A O 1
ATOM 1605 N N . LEU A 1 206 ? 17.722 8.664 -33.733 1.00 91.19 206 LEU A N 1
ATOM 1606 C CA . LEU A 1 206 ? 17.048 8.084 -32.575 1.00 91.19 206 LEU A CA 1
ATOM 1607 C C . LEU A 1 206 ? 17.960 8.130 -31.346 1.00 91.19 206 LEU A C 1
ATOM 1609 O O . LEU A 1 206 ? 17.608 8.749 -30.350 1.00 91.19 206 LEU A O 1
ATOM 1613 N N . SER A 1 207 ? 19.179 7.603 -31.426 1.00 90.88 207 SER A N 1
ATOM 1614 C CA . SER A 1 207 ? 20.088 7.494 -30.279 1.00 90.88 207 SER A CA 1
ATOM 1615 C C . SER A 1 207 ? 20.459 8.839 -29.633 1.00 90.88 207 SER A C 1
ATOM 1617 O O . SER A 1 207 ? 20.692 8.921 -28.426 1.00 90.88 207 SER A O 1
ATOM 1619 N N . LYS A 1 208 ? 20.478 9.930 -30.412 1.00 89.56 208 LYS A N 1
ATOM 1620 C CA . LYS A 1 208 ? 20.732 11.296 -29.911 1.00 89.56 208 LYS A CA 1
ATOM 1621 C C . LYS A 1 208 ? 19.474 12.035 -29.462 1.00 89.56 208 LYS A C 1
ATOM 1623 O O . LYS A 1 208 ? 19.578 12.995 -28.697 1.00 89.56 208 LYS A O 1
ATOM 1628 N N . GLY A 1 209 ? 18.313 11.668 -30.001 1.00 88.75 209 GLY A N 1
ATOM 1629 C CA . GLY A 1 209 ? 17.083 12.448 -29.886 1.00 88.75 209 GLY A CA 1
ATOM 1630 C C . GLY A 1 209 ? 15.956 11.784 -29.104 1.00 88.75 209 GLY A C 1
ATOM 1631 O O . GLY A 1 209 ? 15.036 12.496 -28.709 1.00 88.75 209 GLY A O 1
ATOM 1632 N N . ILE A 1 210 ? 16.018 10.471 -28.868 1.00 91.75 210 ILE A N 1
ATOM 1633 C CA . ILE A 1 210 ? 14.901 9.659 -28.366 1.00 91.75 210 ILE A CA 1
ATOM 1634 C C . ILE A 1 210 ? 14.328 10.188 -27.050 1.00 91.75 210 ILE A C 1
ATOM 1636 O O . ILE A 1 210 ? 13.116 10.307 -26.943 1.00 91.75 210 ILE A O 1
ATOM 1640 N N . SER A 1 211 ? 15.174 10.667 -26.131 1.00 89.06 211 SER A N 1
ATOM 1641 C CA . SER A 1 211 ? 14.761 11.256 -24.845 1.00 89.06 211 SER A CA 1
ATOM 1642 C C . SER A 1 211 ? 13.945 12.550 -24.953 1.00 89.06 211 SER A C 1
ATOM 1644 O O . SER A 1 211 ? 13.405 13.036 -23.963 1.00 89.06 211 SER A O 1
ATOM 1646 N N . LYS A 1 212 ? 13.879 13.158 -26.143 1.00 89.94 212 LYS A N 1
ATOM 1647 C CA . LYS A 1 212 ? 13.094 14.371 -26.433 1.00 89.94 212 LYS A CA 1
ATOM 1648 C C . LYS A 1 212 ? 11.991 14.121 -27.459 1.00 89.94 212 LYS A C 1
ATOM 1650 O O . LYS A 1 212 ? 11.253 15.051 -27.796 1.00 89.94 212 LYS A O 1
ATOM 1655 N N . MET A 1 213 ? 11.908 12.911 -28.007 1.00 91.19 213 MET A N 1
ATOM 1656 C CA . MET A 1 213 ? 10.941 12.561 -29.037 1.00 91.19 213 MET A CA 1
ATOM 1657 C C . MET A 1 213 ? 9.621 12.131 -28.408 1.00 91.19 213 MET A C 1
ATOM 1659 O O . MET A 1 213 ? 9.570 11.483 -27.369 1.00 91.19 213 MET A O 1
ATOM 1663 N N . ARG A 1 214 ? 8.519 12.470 -29.078 1.00 90.19 214 ARG A N 1
ATOM 1664 C CA . ARG A 1 214 ? 7.213 11.886 -28.748 1.00 90.19 214 ARG A CA 1
ATOM 1665 C C . ARG A 1 214 ? 7.152 10.449 -29.263 1.00 90.19 214 ARG A C 1
ATOM 1667 O O . ARG A 1 214 ? 7.744 10.153 -30.296 1.00 90.19 214 ARG A O 1
ATOM 1674 N N . THR A 1 215 ? 6.332 9.612 -28.641 1.00 90.75 215 THR A N 1
ATOM 1675 C CA . THR A 1 215 ? 6.063 8.215 -29.040 1.00 90.75 215 THR A CA 1
ATOM 1676 C C . THR A 1 215 ? 5.853 8.033 -30.551 1.00 90.75 215 THR A C 1
ATOM 1678 O O . THR A 1 215 ? 6.560 7.268 -31.200 1.00 90.75 215 THR A O 1
ATOM 1681 N N . ASN A 1 216 ? 4.988 8.848 -31.166 1.00 89.50 216 ASN A N 1
ATOM 1682 C CA . ASN A 1 216 ? 4.744 8.824 -32.617 1.00 89.50 216 ASN A CA 1
ATOM 1683 C C . ASN A 1 216 ? 5.967 9.196 -33.480 1.00 89.50 216 ASN A C 1
ATOM 1685 O O . ASN A 1 216 ? 6.042 8.798 -34.641 1.00 89.50 216 ASN A O 1
ATOM 1689 N N . GLN A 1 217 ? 6.888 10.014 -32.963 1.00 90.94 217 GLN A N 1
ATOM 1690 C CA . GLN A 1 217 ? 8.135 10.352 -33.657 1.00 90.94 217 GLN A CA 1
ATOM 1691 C C . GLN A 1 217 ? 9.143 9.211 -33.554 1.00 90.94 217 GLN A C 1
ATOM 1693 O O . GLN A 1 217 ? 9.803 8.931 -34.548 1.00 90.94 217 GLN A O 1
ATOM 1698 N N . ILE A 1 218 ? 9.207 8.542 -32.396 1.00 91.25 218 ILE A N 1
ATOM 1699 C CA . ILE A 1 218 ? 10.010 7.329 -32.205 1.00 91.25 218 ILE A CA 1
ATOM 1700 C C . ILE A 1 218 ? 9.544 6.273 -33.205 1.00 91.25 218 ILE A C 1
ATOM 1702 O O . ILE A 1 218 ? 10.347 5.844 -34.023 1.00 91.25 218 ILE A O 1
ATOM 1706 N N . ARG A 1 219 ? 8.235 5.975 -33.249 1.00 90.50 219 ARG A N 1
ATOM 1707 C CA . ARG A 1 219 ? 7.647 4.993 -34.178 1.00 90.50 219 ARG A CA 1
ATOM 1708 C C . ARG A 1 219 ? 8.012 5.260 -35.639 1.00 90.50 219 ARG A C 1
ATOM 1710 O O . ARG A 1 219 ? 8.426 4.359 -36.349 1.00 90.50 219 ARG A O 1
ATOM 1717 N N . LYS A 1 220 ? 7.873 6.509 -36.092 1.00 89.56 220 LYS A N 1
ATOM 1718 C CA . LYS A 1 220 ? 8.208 6.906 -37.474 1.00 89.56 220 LYS A CA 1
ATOM 1719 C C . LYS A 1 220 ? 9.710 6.925 -37.759 1.00 89.56 220 LYS A C 1
ATOM 1721 O O . LYS A 1 220 ? 10.092 6.996 -38.921 1.00 89.56 220 LYS A O 1
ATOM 1726 N N . GLY A 1 221 ? 10.534 6.975 -36.717 1.00 87.75 221 GLY A N 1
ATOM 1727 C CA . GLY A 1 221 ? 11.985 6.965 -36.826 1.00 87.75 221 GLY A CA 1
ATOM 1728 C C . GLY A 1 221 ? 12.579 5.560 -36.877 1.00 87.75 221 GLY A C 1
ATOM 1729 O O . GLY A 1 221 ? 13.760 5.452 -37.202 1.00 87.75 221 GLY A O 1
ATOM 1730 N N . ILE A 1 222 ? 11.801 4.513 -36.566 1.00 91.31 222 ILE A N 1
ATOM 1731 C CA . ILE A 1 222 ? 12.268 3.124 -36.626 1.00 91.31 222 ILE A CA 1
ATOM 1732 C C . ILE A 1 222 ? 12.535 2.761 -38.097 1.00 91.31 222 ILE A C 1
ATOM 1734 O O . ILE A 1 222 ? 11.641 2.928 -38.927 1.00 91.31 222 ILE A O 1
ATOM 1738 N N . PRO A 1 223 ? 13.742 2.287 -38.448 1.00 88.94 223 PRO A N 1
ATOM 1739 C CA . PRO A 1 223 ? 14.040 1.850 -39.808 1.00 88.94 223 PRO A CA 1
ATOM 1740 C C . PRO A 1 223 ? 13.220 0.617 -40.209 1.00 88.94 223 PRO A C 1
ATOM 1742 O O . PRO A 1 223 ? 13.222 -0.381 -39.489 1.00 88.94 223 PRO A O 1
ATOM 1745 N N . ASP A 1 224 ? 12.627 0.630 -41.407 1.00 87.81 224 ASP A N 1
ATOM 1746 C CA . ASP A 1 224 ? 11.956 -0.550 -41.983 1.00 87.81 224 ASP A CA 1
ATOM 1747 C C . ASP A 1 224 ? 12.918 -1.744 -42.126 1.00 87.81 224 ASP A C 1
ATOM 1749 O O . ASP A 1 224 ? 12.507 -2.895 -42.008 1.00 87.81 224 ASP A O 1
ATOM 1753 N N . GLU A 1 225 ? 14.211 -1.473 -42.343 1.00 87.25 225 GLU A N 1
ATOM 1754 C CA . GLU A 1 225 ? 15.281 -2.481 -42.356 1.00 87.25 225 GLU A CA 1
ATOM 1755 C C . GLU A 1 225 ? 15.359 -3.267 -41.042 1.00 87.25 225 GLU A C 1
ATOM 1757 O O . GLU A 1 225 ? 15.643 -4.456 -41.073 1.00 87.25 225 GLU A O 1
ATOM 1762 N N . ILE A 1 226 ? 15.092 -2.625 -39.899 1.00 88.75 226 ILE A N 1
ATOM 1763 C CA . ILE A 1 226 ? 15.126 -3.269 -38.580 1.00 88.75 226 ILE A CA 1
ATOM 1764 C C . ILE A 1 226 ? 13.857 -4.093 -38.355 1.00 88.75 226 ILE A C 1
ATOM 1766 O O . ILE A 1 226 ? 13.938 -5.223 -37.887 1.00 88.75 226 ILE A O 1
ATOM 1770 N N . LEU A 1 227 ? 12.693 -3.550 -38.722 1.00 88.69 227 LEU A N 1
ATOM 1771 C CA . LEU A 1 227 ? 11.400 -4.212 -38.513 1.00 88.69 227 LEU A CA 1
ATOM 1772 C C . LEU A 1 227 ? 11.201 -5.455 -39.391 1.00 88.69 227 LEU A C 1
ATOM 1774 O O . LEU A 1 227 ? 10.486 -6.365 -38.992 1.00 88.69 227 LEU A O 1
ATOM 1778 N N . ASN A 1 228 ? 11.821 -5.494 -40.573 1.00 89.31 228 ASN A N 1
ATOM 1779 C CA . ASN A 1 228 ? 11.725 -6.623 -41.507 1.00 89.31 228 ASN A CA 1
ATOM 1780 C C . ASN A 1 228 ? 12.951 -7.553 -41.461 1.00 89.31 228 ASN A C 1
ATOM 1782 O O . ASN A 1 228 ? 13.105 -8.407 -42.333 1.00 89.31 228 ASN A O 1
ATOM 1786 N N . SER A 1 229 ? 13.860 -7.352 -40.506 1.00 87.31 229 SER A N 1
ATOM 1787 C CA . SER A 1 229 ? 15.077 -8.151 -40.379 1.00 87.31 229 SER A CA 1
ATOM 1788 C C . SER A 1 229 ? 14.812 -9.450 -39.620 1.00 87.31 229 SER A C 1
ATOM 1790 O O . SER A 1 229 ? 14.147 -9.434 -38.592 1.00 87.31 229 SER A O 1
ATOM 1792 N N . GLU A 1 230 ? 15.422 -10.547 -40.072 1.00 87.88 230 GLU A N 1
ATOM 1793 C CA . GLU A 1 230 ? 15.454 -11.837 -39.355 1.00 87.88 230 GLU A CA 1
ATOM 1794 C C . GLU A 1 230 ? 16.668 -11.959 -38.410 1.00 87.88 230 GLU A C 1
ATOM 1796 O O . GLU A 1 230 ? 16.821 -12.949 -37.703 1.00 87.88 230 GLU A O 1
ATOM 1801 N N . ILE A 1 231 ? 17.556 -10.957 -38.401 1.00 88.75 231 ILE A N 1
ATOM 1802 C CA . ILE A 1 231 ? 18.719 -10.902 -37.503 1.00 88.75 231 ILE A CA 1
ATOM 1803 C C . ILE A 1 231 ? 18.242 -10.609 -36.066 1.00 88.75 231 ILE A C 1
ATOM 1805 O O . ILE A 1 231 ? 17.638 -9.545 -35.861 1.00 88.75 231 ILE A O 1
ATOM 1809 N N . PRO A 1 232 ? 18.543 -11.474 -35.075 1.00 89.94 232 PRO A N 1
ATOM 1810 C CA . PRO A 1 232 ? 18.073 -11.333 -33.696 1.00 89.94 232 PRO A CA 1
ATOM 1811 C C . PRO A 1 232 ? 18.324 -9.955 -33.082 1.00 89.94 232 PRO A C 1
ATOM 1813 O O . PRO A 1 232 ? 17.450 -9.396 -32.423 1.00 89.94 232 PRO A O 1
ATOM 1816 N N . GLU A 1 233 ? 19.498 -9.364 -33.298 1.00 89.69 233 GLU A N 1
ATOM 1817 C CA . GLU A 1 233 ? 19.886 -8.099 -32.666 1.00 89.69 233 GLU A CA 1
ATOM 1818 C C . GLU A 1 233 ? 19.118 -6.915 -33.251 1.00 89.69 233 GLU A C 1
ATOM 1820 O O . GLU A 1 233 ? 18.758 -5.981 -32.530 1.00 89.69 233 GLU A O 1
ATOM 1825 N N . HIS A 1 234 ? 18.783 -6.976 -34.542 1.00 91.00 234 HIS A N 1
ATOM 1826 C CA . HIS A 1 234 ? 17.872 -6.012 -35.151 1.00 91.00 234 HIS A CA 1
ATOM 1827 C C . HIS A 1 234 ? 16.467 -6.167 -34.564 1.00 91.00 234 HIS A C 1
ATOM 1829 O O . HIS A 1 234 ? 15.870 -5.176 -34.146 1.00 91.00 234 HIS A O 1
ATOM 1835 N N . MET A 1 235 ? 15.957 -7.395 -34.464 1.00 93.00 235 MET A N 1
ATOM 1836 C CA . MET A 1 235 ? 14.631 -7.655 -33.896 1.00 93.00 235 MET A CA 1
ATOM 1837 C C . MET A 1 235 ? 14.536 -7.188 -32.438 1.00 93.00 235 MET A C 1
ATOM 1839 O O . MET A 1 235 ? 13.547 -6.563 -32.062 1.00 93.00 235 MET A O 1
ATOM 1843 N N . MET A 1 236 ? 15.587 -7.397 -31.637 1.00 94.00 236 MET A N 1
ATOM 1844 C CA . MET A 1 236 ? 15.670 -6.926 -30.253 1.00 94.00 236 MET A CA 1
ATOM 1845 C C . MET A 1 236 ? 15.551 -5.400 -30.166 1.00 94.00 236 MET A C 1
ATOM 1847 O O . MET A 1 236 ? 14.730 -4.875 -29.413 1.00 94.00 236 MET A O 1
ATOM 1851 N N . ILE A 1 237 ? 16.318 -4.675 -30.985 1.00 93.75 237 ILE A N 1
ATOM 1852 C CA . ILE A 1 237 ? 16.238 -3.210 -31.075 1.00 93.75 237 ILE A CA 1
ATOM 1853 C C . ILE A 1 237 ? 14.852 -2.764 -31.540 1.00 93.75 237 ILE A C 1
ATOM 1855 O O . ILE A 1 237 ? 14.294 -1.816 -30.986 1.00 93.75 237 ILE A O 1
ATOM 1859 N N . GLY A 1 238 ? 14.294 -3.441 -32.546 1.00 94.50 238 GLY A N 1
ATOM 1860 C CA . GLY A 1 238 ? 12.950 -3.189 -33.053 1.00 94.50 238 GLY A CA 1
ATOM 1861 C C . GLY A 1 238 ? 11.905 -3.321 -31.950 1.00 94.50 238 GLY A C 1
ATOM 1862 O O . GLY A 1 238 ? 11.121 -2.397 -31.744 1.00 94.50 238 GLY A O 1
ATOM 1863 N N . GLY A 1 239 ? 11.954 -4.410 -31.181 1.00 96.31 239 GLY A N 1
ATOM 1864 C CA . GLY A 1 239 ? 11.053 -4.668 -30.061 1.00 96.31 239 GLY A CA 1
ATOM 1865 C C . GLY A 1 239 ? 11.154 -3.591 -28.984 1.00 96.31 239 GLY A C 1
ATOM 1866 O O . GLY A 1 239 ? 10.143 -3.019 -28.579 1.00 96.31 239 GLY A O 1
ATOM 1867 N N . TYR A 1 240 ? 12.377 -3.222 -28.593 1.00 96.50 240 TYR A N 1
ATOM 1868 C CA . TYR A 1 240 ? 12.615 -2.167 -27.603 1.00 96.50 240 TYR A CA 1
ATOM 1869 C C . TYR A 1 240 ? 12.086 -0.809 -28.084 1.00 96.50 240 TYR A C 1
ATOM 1871 O O . TYR A 1 240 ? 11.414 -0.098 -27.336 1.00 96.50 240 TYR A O 1
ATOM 1879 N N . LEU A 1 241 ? 12.346 -0.444 -29.343 1.00 96.00 241 LEU A N 1
ATOM 1880 C CA . LEU A 1 241 ? 11.854 0.800 -29.936 1.00 96.00 241 LEU A CA 1
ATOM 1881 C C . LEU A 1 241 ? 10.325 0.818 -30.070 1.00 96.00 241 LEU A C 1
ATOM 1883 O O . LEU A 1 241 ? 9.719 1.872 -29.866 1.00 96.00 241 LEU A O 1
ATOM 1887 N N . LEU A 1 242 ? 9.694 -0.318 -30.381 1.00 96.81 242 LEU A N 1
ATOM 1888 C CA . LEU A 1 242 ? 8.236 -0.447 -30.441 1.00 96.81 242 LEU A CA 1
ATOM 1889 C C . LEU A 1 242 ? 7.607 -0.239 -29.059 1.00 96.81 242 LEU A C 1
ATOM 1891 O O . LEU A 1 242 ? 6.695 0.587 -28.937 1.00 96.81 242 LEU A O 1
ATOM 1895 N N . ILE A 1 243 ? 8.159 -0.872 -28.017 1.00 96.88 243 ILE A N 1
ATOM 1896 C CA . ILE A 1 243 ? 7.745 -0.663 -26.621 1.00 96.88 243 ILE A CA 1
ATOM 1897 C C . ILE A 1 243 ? 7.916 0.815 -26.234 1.00 96.88 243 ILE A C 1
ATOM 1899 O O . ILE A 1 243 ? 6.956 1.456 -25.801 1.00 96.88 243 ILE A O 1
ATOM 1903 N N . ALA A 1 244 ? 9.088 1.407 -26.492 1.00 95.69 244 ALA A N 1
ATOM 1904 C CA . ALA A 1 244 ? 9.372 2.823 -26.226 1.00 95.69 244 ALA A CA 1
ATOM 1905 C C . ALA A 1 244 ? 8.446 3.790 -26.992 1.00 95.69 244 ALA A C 1
ATOM 1907 O O . ALA A 1 244 ? 8.202 4.922 -26.565 1.00 95.69 244 ALA A O 1
ATOM 1908 N N . SER A 1 245 ? 7.928 3.356 -28.144 1.00 94.69 245 SER A N 1
ATOM 1909 C CA . SER A 1 245 ? 6.986 4.113 -28.968 1.00 94.69 245 SER A CA 1
ATOM 1910 C C . SER A 1 245 ? 5.524 3.993 -28.520 1.00 94.69 245 SER A C 1
ATOM 1912 O O . SER A 1 245 ? 4.652 4.581 -29.159 1.00 94.69 245 SER A O 1
ATOM 1914 N N . GLY A 1 246 ? 5.249 3.285 -27.420 1.00 93.00 246 GLY A N 1
ATOM 1915 C CA . GLY A 1 246 ? 3.900 3.093 -26.885 1.00 93.00 246 GLY A CA 1
ATOM 1916 C C . GLY A 1 246 ? 3.095 1.994 -27.582 1.00 93.00 246 GLY A C 1
ATOM 1917 O O . GLY A 1 246 ? 1.876 1.976 -27.442 1.00 93.00 246 GLY A O 1
ATOM 1918 N N . ASN A 1 247 ? 3.755 1.085 -28.307 1.00 94.56 247 ASN A N 1
ATOM 1919 C CA . ASN A 1 247 ? 3.146 -0.102 -28.914 1.00 94.56 247 ASN A CA 1
ATOM 1920 C C . ASN A 1 247 ? 3.723 -1.383 -28.278 1.00 94.56 247 ASN A C 1
ATOM 1922 O O . ASN A 1 247 ? 4.456 -2.119 -28.943 1.00 94.56 247 ASN A O 1
ATOM 1926 N N . PRO A 1 248 ? 3.424 -1.666 -26.996 1.00 94.12 248 PRO A N 1
ATOM 1927 C CA . PRO A 1 248 ? 3.973 -2.835 -26.315 1.00 94.12 248 PRO A CA 1
ATOM 1928 C C . PRO A 1 248 ? 3.534 -4.155 -26.961 1.00 94.12 248 PRO A C 1
ATOM 1930 O O . PRO A 1 248 ? 4.338 -5.071 -27.006 1.00 94.12 248 PRO A O 1
ATOM 1933 N N . GLY A 1 249 ? 2.324 -4.242 -27.532 1.00 95.25 249 GLY A N 1
ATOM 1934 C CA . GLY A 1 249 ? 1.838 -5.454 -28.209 1.00 95.25 249 GLY A CA 1
ATOM 1935 C C . GLY A 1 249 ? 2.700 -5.874 -29.407 1.00 95.25 249 GLY A C 1
ATOM 1936 O O . GLY A 1 249 ? 3.251 -6.967 -29.400 1.00 95.25 249 GLY A O 1
ATOM 1937 N N . GLU A 1 250 ? 2.895 -4.979 -30.387 1.00 95.00 250 GLU A N 1
ATOM 1938 C CA . GLU A 1 250 ? 3.774 -5.240 -31.548 1.00 95.00 250 GLU A CA 1
ATOM 1939 C C . GLU A 1 250 ? 5.225 -5.515 -31.101 1.00 95.00 250 GLU A C 1
ATOM 1941 O O . GLU A 1 250 ? 5.917 -6.351 -31.678 1.00 95.00 250 GLU A O 1
ATOM 1946 N N . GLY A 1 251 ? 5.696 -4.816 -30.060 1.00 96.06 251 GLY A N 1
ATOM 1947 C CA . GLY A 1 251 ? 7.033 -5.032 -29.506 1.00 96.06 251 GLY A CA 1
ATOM 1948 C C . GLY A 1 251 ? 7.202 -6.411 -28.867 1.00 96.06 251 GLY A C 1
ATOM 1949 O O . GLY A 1 251 ? 8.210 -7.068 -29.110 1.00 96.06 251 GLY A O 1
ATOM 1950 N N . LEU A 1 252 ? 6.214 -6.866 -28.093 1.00 96.69 252 LEU A N 1
ATOM 1951 C CA . LEU A 1 252 ? 6.190 -8.193 -27.477 1.00 96.69 252 LEU A CA 1
ATOM 1952 C C . LEU A 1 252 ? 6.147 -9.300 -28.531 1.00 96.69 252 LEU A C 1
ATOM 1954 O O . LEU A 1 252 ? 6.949 -10.225 -28.445 1.00 96.69 252 LEU A O 1
ATOM 1958 N N . GLU A 1 253 ? 5.280 -9.179 -29.541 1.00 96.31 253 GLU A N 1
ATOM 1959 C CA . GLU A 1 253 ? 5.203 -10.138 -30.653 1.00 96.31 253 GLU A CA 1
ATOM 1960 C C . GLU A 1 253 ? 6.561 -10.293 -31.350 1.00 96.31 253 GLU A C 1
ATOM 1962 O O . GLU A 1 253 ? 7.025 -11.411 -31.584 1.00 96.31 253 GLU A O 1
ATOM 1967 N N . LEU A 1 254 ? 7.237 -9.170 -31.625 1.00 96.25 254 LEU A N 1
ATOM 1968 C CA . LEU A 1 254 ? 8.558 -9.189 -32.243 1.00 96.25 254 LEU A CA 1
ATOM 1969 C C . LEU A 1 254 ? 9.597 -9.851 -31.330 1.00 96.25 254 LEU A C 1
ATOM 1971 O O . LEU A 1 254 ? 10.310 -10.740 -31.788 1.00 96.25 254 LEU A O 1
ATOM 1975 N N . LEU A 1 255 ? 9.660 -9.476 -30.048 1.00 96.62 255 LEU A N 1
ATOM 1976 C CA . LEU A 1 255 ? 10.614 -10.052 -29.092 1.00 96.62 255 LEU A CA 1
ATOM 1977 C C . LEU A 1 255 ? 10.404 -11.558 -28.877 1.00 96.62 255 LEU A C 1
ATOM 1979 O O . LEU A 1 255 ? 11.376 -12.305 -28.820 1.00 96.62 255 LEU A O 1
ATOM 1983 N N . GLN A 1 256 ? 9.154 -12.016 -28.805 1.00 96.12 256 GLN A N 1
ATOM 1984 C CA . GLN A 1 256 ? 8.808 -13.433 -28.643 1.00 96.12 256 GLN A CA 1
ATOM 1985 C C . GLN A 1 256 ? 9.159 -14.278 -29.874 1.00 96.12 256 GLN A C 1
ATOM 1987 O O . GLN A 1 256 ? 9.368 -15.483 -29.752 1.00 96.12 256 GLN A O 1
ATOM 1992 N N . SER A 1 257 ? 9.222 -13.663 -31.058 1.00 95.25 257 SER A N 1
ATOM 1993 C CA . SER A 1 257 ? 9.577 -14.354 -32.302 1.00 95.25 257 SER A CA 1
ATOM 1994 C C . SER A 1 257 ? 11.084 -14.578 -32.491 1.00 95.25 257 SER A C 1
ATOM 1996 O O . SER A 1 257 ? 11.478 -15.315 -33.396 1.00 95.25 257 SER A O 1
ATOM 1998 N N . ILE A 1 258 ? 11.929 -13.969 -31.650 1.00 94.88 258 ILE A N 1
ATOM 1999 C CA . ILE A 1 258 ? 13.389 -14.059 -31.759 1.00 94.88 258 ILE A CA 1
ATOM 2000 C C . ILE A 1 258 ? 13.865 -15.473 -31.414 1.00 94.88 258 ILE A C 1
ATOM 2002 O O . ILE A 1 258 ? 13.512 -16.033 -30.378 1.00 94.88 258 ILE A O 1
ATOM 2006 N N . GLN A 1 259 ? 14.723 -16.028 -32.271 1.00 92.06 259 GLN A N 1
ATOM 2007 C CA . GLN A 1 259 ? 15.443 -17.278 -32.032 1.00 92.06 259 GLN A CA 1
ATOM 2008 C C . GLN A 1 259 ? 16.944 -17.002 -32.136 1.00 92.06 259 GLN A C 1
ATOM 2010 O O . GLN A 1 259 ? 17.411 -16.505 -33.159 1.00 92.06 259 GLN A O 1
ATOM 2015 N N . SER A 1 260 ? 17.693 -17.291 -31.072 1.00 88.25 260 SER A N 1
ATOM 2016 C CA . SER A 1 260 ? 19.140 -17.074 -31.001 1.00 88.25 260 SER A CA 1
ATOM 2017 C C . SER A 1 260 ? 19.797 -18.156 -30.147 1.00 88.25 260 SER A C 1
ATOM 2019 O O . SER A 1 260 ? 19.227 -18.567 -29.139 1.00 88.25 260 SER A O 1
ATOM 2021 N N . ASP A 1 261 ? 21.008 -18.571 -30.526 1.00 86.00 261 ASP A N 1
ATOM 2022 C CA . ASP A 1 261 ? 21.848 -19.493 -29.744 1.00 86.00 261 ASP A CA 1
ATOM 2023 C C . ASP A 1 261 ? 22.573 -18.779 -28.581 1.00 86.00 261 ASP A C 1
ATOM 2025 O O . ASP A 1 261 ? 23.327 -19.396 -27.829 1.00 86.00 261 ASP A O 1
ATOM 2029 N N . ASN A 1 262 ? 22.398 -17.458 -28.446 1.00 87.44 262 ASN A N 1
ATOM 2030 C CA . ASN A 1 262 ? 23.008 -16.668 -27.383 1.00 87.44 262 ASN A CA 1
ATOM 2031 C C . ASN A 1 262 ? 22.093 -16.596 -26.151 1.00 87.44 262 ASN A C 1
ATOM 2033 O O . ASN A 1 262 ? 21.202 -15.746 -26.076 1.00 87.44 262 ASN A O 1
ATOM 2037 N N . ASP A 1 263 ? 22.361 -17.452 -25.165 1.00 88.44 263 ASP A N 1
ATOM 2038 C CA . ASP A 1 263 ? 21.581 -17.543 -23.923 1.00 88.44 263 ASP A CA 1
ATOM 2039 C C . ASP A 1 263 ? 21.476 -16.199 -23.179 1.00 88.44 263 ASP A C 1
ATOM 2041 O O . ASP A 1 263 ? 20.402 -15.825 -22.719 1.00 88.44 263 ASP A O 1
ATOM 2045 N N . VAL A 1 264 ? 22.558 -15.410 -23.127 1.00 88.94 264 VAL A N 1
ATOM 2046 C CA . VAL A 1 264 ? 22.581 -14.113 -22.416 1.00 88.94 264 VAL A CA 1
ATOM 2047 C C . VAL A 1 264 ? 21.617 -13.111 -23.056 1.00 88.94 264 VAL A C 1
ATOM 2049 O O . VAL A 1 264 ? 20.941 -12.341 -22.368 1.00 88.94 264 VAL A O 1
ATOM 2052 N N . MET A 1 265 ? 21.538 -13.123 -24.387 1.00 90.44 265 MET A N 1
ATOM 2053 C CA . MET A 1 265 ? 20.597 -12.294 -25.133 1.00 90.44 265 MET A CA 1
ATOM 2054 C C . MET A 1 265 ? 19.158 -12.741 -24.884 1.00 90.44 265 MET A C 1
ATOM 2056 O O . MET A 1 265 ? 18.301 -11.901 -24.607 1.00 90.44 265 MET A O 1
ATOM 2060 N N . MET A 1 266 ? 18.903 -14.048 -24.950 1.00 93.44 266 MET A N 1
ATOM 2061 C CA . MET A 1 266 ? 17.571 -14.604 -24.718 1.00 93.44 266 MET A CA 1
ATOM 2062 C C . MET A 1 266 ? 17.085 -14.337 -23.289 1.00 93.44 266 MET A C 1
ATOM 2064 O O . MET A 1 266 ? 15.928 -13.960 -23.114 1.00 93.44 266 MET A O 1
ATOM 2068 N N . ASP A 1 267 ? 17.969 -14.400 -22.291 1.00 91.81 267 ASP A N 1
ATOM 2069 C CA . ASP A 1 267 ? 17.667 -14.022 -20.907 1.00 91.81 267 ASP A CA 1
ATOM 2070 C C . ASP A 1 267 ? 17.292 -12.536 -20.785 1.00 91.81 267 ASP A C 1
ATOM 2072 O O . ASP A 1 267 ? 16.312 -12.184 -20.123 1.00 91.81 267 ASP A O 1
ATOM 2076 N N . SER A 1 268 ? 18.035 -11.637 -21.447 1.00 92.94 268 SER A N 1
ATOM 2077 C CA . SER A 1 268 ? 17.698 -10.204 -21.477 1.00 92.94 268 SER A CA 1
ATOM 2078 C C . SER A 1 268 ? 16.346 -9.949 -22.145 1.00 92.94 268 SER A C 1
ATOM 2080 O O . SER A 1 268 ? 15.585 -9.100 -21.681 1.00 92.94 268 SER A O 1
ATOM 2082 N N . ILE A 1 269 ? 16.046 -10.658 -23.235 1.00 95.44 269 ILE A N 1
ATOM 2083 C CA . ILE A 1 269 ? 14.773 -10.540 -23.952 1.00 95.44 269 ILE A CA 1
ATOM 2084 C C . ILE A 1 269 ? 13.623 -11.045 -23.077 1.00 95.44 269 ILE A C 1
ATOM 2086 O O . ILE A 1 269 ? 12.611 -10.356 -22.953 1.00 95.44 269 ILE A O 1
ATOM 2090 N N . ALA A 1 270 ? 13.789 -12.202 -22.431 1.00 95.44 270 ALA A N 1
ATOM 2091 C CA . ALA A 1 270 ? 12.788 -12.786 -21.545 1.00 95.44 270 ALA A CA 1
ATOM 2092 C C . ALA A 1 270 ? 12.428 -11.844 -20.386 1.00 95.44 270 ALA A C 1
ATOM 2094 O O . ALA A 1 270 ? 11.252 -11.673 -20.071 1.00 95.44 270 ALA A O 1
ATOM 2095 N N . ASP A 1 271 ? 13.419 -11.171 -19.800 1.00 96.06 271 ASP A N 1
ATOM 2096 C CA . ASP A 1 271 ? 13.197 -10.191 -18.734 1.00 96.06 271 ASP A CA 1
ATOM 2097 C C . ASP A 1 271 ? 12.405 -8.963 -19.206 1.00 96.06 271 ASP A C 1
ATOM 2099 O O . ASP A 1 271 ? 11.493 -8.507 -18.512 1.00 96.06 271 ASP A O 1
ATOM 2103 N N . VAL A 1 272 ? 12.704 -8.440 -20.400 1.00 96.94 272 VAL A N 1
ATOM 2104 C CA . VAL A 1 272 ? 11.940 -7.323 -20.977 1.00 96.94 272 VAL A CA 1
ATOM 2105 C C . VAL A 1 272 ? 10.521 -7.743 -21.347 1.00 96.94 272 VAL A C 1
ATOM 2107 O O . VAL A 1 272 ? 9.587 -6.968 -21.120 1.00 96.94 272 VAL A O 1
ATOM 2110 N N . ILE A 1 273 ? 10.338 -8.959 -21.868 1.00 97.19 273 ILE A N 1
ATOM 2111 C CA . ILE A 1 273 ? 9.013 -9.538 -22.118 1.00 97.19 273 ILE A CA 1
ATOM 2112 C C . ILE A 1 273 ? 8.230 -9.616 -20.807 1.00 97.19 273 ILE A C 1
ATOM 2114 O O . ILE A 1 273 ? 7.099 -9.134 -20.763 1.00 97.19 273 ILE A O 1
ATOM 2118 N N . ALA A 1 274 ? 8.828 -10.154 -19.742 1.00 97.06 274 ALA A N 1
ATOM 2119 C CA . ALA A 1 274 ? 8.182 -10.288 -18.440 1.00 97.06 274 ALA A CA 1
ATOM 2120 C C . ALA A 1 274 ? 7.769 -8.926 -17.865 1.00 97.06 274 ALA A C 1
ATOM 2122 O O . ALA A 1 274 ? 6.604 -8.734 -17.524 1.00 97.06 274 ALA A O 1
ATOM 2123 N N . LEU A 1 275 ? 8.684 -7.948 -17.843 1.00 97.38 275 LEU A N 1
ATOM 2124 C CA . LEU A 1 275 ? 8.396 -6.594 -17.360 1.00 97.38 275 LEU A CA 1
ATOM 2125 C C . LEU A 1 275 ? 7.275 -5.918 -18.163 1.00 97.38 275 LEU A C 1
ATOM 2127 O O . LEU A 1 275 ? 6.379 -5.288 -17.602 1.00 97.38 275 LEU A O 1
ATOM 2131 N N . THR A 1 276 ? 7.325 -6.030 -19.490 1.00 97.00 276 THR A N 1
ATOM 2132 C CA . THR A 1 276 ? 6.359 -5.370 -20.379 1.00 97.00 276 THR A CA 1
ATOM 2133 C C . THR A 1 276 ? 4.982 -6.032 -20.307 1.00 97.00 276 THR A C 1
ATOM 2135 O O . THR A 1 276 ? 3.965 -5.335 -20.317 1.00 97.00 276 THR A O 1
ATOM 2138 N N . SER A 1 277 ? 4.938 -7.361 -20.190 1.00 96.19 277 SER A N 1
ATOM 2139 C CA . SER A 1 277 ? 3.695 -8.125 -20.014 1.00 96.19 277 SER A CA 1
ATOM 2140 C C . SER A 1 277 ? 3.063 -7.816 -18.658 1.00 96.19 277 SER A C 1
ATOM 2142 O O . SER A 1 277 ? 1.878 -7.488 -18.601 1.00 96.19 277 SER A O 1
ATOM 2144 N N . PHE A 1 278 ? 3.872 -7.765 -17.593 1.00 95.81 278 PHE A N 1
ATOM 2145 C CA . PHE A 1 278 ? 3.425 -7.365 -16.259 1.00 95.81 278 PHE A CA 1
ATOM 2146 C C . PHE A 1 278 ? 2.799 -5.964 -16.253 1.00 95.81 278 PHE A C 1
ATOM 2148 O O . PHE A 1 278 ? 1.667 -5.783 -15.806 1.00 95.81 278 PHE A O 1
ATOM 2155 N N . ARG A 1 279 ? 3.465 -4.977 -16.865 1.00 94.75 279 ARG A N 1
ATOM 2156 C CA . ARG A 1 279 ? 2.919 -3.615 -17.034 1.00 94.75 279 ARG A CA 1
ATOM 2157 C C . ARG A 1 279 ? 1.643 -3.555 -17.875 1.00 94.75 279 ARG A C 1
ATOM 2159 O O . ARG A 1 279 ? 0.881 -2.598 -17.758 1.00 94.75 279 ARG A O 1
ATOM 2166 N N . SER A 1 280 ? 1.416 -4.550 -18.728 1.00 92.62 280 SER A N 1
ATOM 2167 C CA . SER A 1 280 ? 0.202 -4.671 -19.543 1.00 92.62 280 SER A CA 1
ATOM 2168 C C . SER A 1 280 ? -0.954 -5.353 -18.794 1.00 92.62 280 SER A C 1
ATOM 2170 O O . SER A 1 280 ? -2.047 -5.456 -19.349 1.00 92.62 280 SER A O 1
ATOM 2172 N N . GLY A 1 281 ? -0.739 -5.771 -17.539 1.00 91.69 281 GLY A N 1
ATOM 2173 C CA . GLY A 1 281 ? -1.746 -6.364 -16.656 1.00 91.69 281 GLY A CA 1
ATOM 2174 C C . GLY A 1 281 ? -1.624 -7.876 -16.461 1.00 91.69 281 GLY A C 1
ATOM 2175 O O . GLY A 1 281 ? -2.475 -8.457 -15.792 1.00 91.69 281 GLY A O 1
ATOM 2176 N N . ASP A 1 282 ? -0.599 -8.519 -17.025 1.00 92.06 282 ASP A N 1
ATOM 2177 C CA . ASP A 1 282 ? -0.374 -9.955 -16.849 1.00 92.06 282 ASP A CA 1
ATOM 2178 C C . ASP A 1 282 ? 0.359 -10.243 -15.529 1.00 92.06 282 ASP A C 1
ATOM 2180 O O . ASP A 1 282 ? 1.581 -10.103 -15.415 1.00 92.06 282 ASP A O 1
ATOM 2184 N N . THR A 1 283 ? -0.401 -10.629 -14.506 1.00 90.38 283 THR A N 1
ATOM 2185 C CA . THR A 1 283 ? 0.121 -10.876 -13.157 1.00 90.38 283 THR A CA 1
ATOM 2186 C C . THR A 1 283 ? 0.908 -12.181 -13.036 1.00 90.38 283 THR A C 1
ATOM 2188 O O . THR A 1 283 ? 1.602 -12.362 -12.033 1.00 90.38 283 THR A O 1
ATOM 2191 N N . GLU A 1 284 ? 0.895 -13.063 -14.044 1.00 92.25 284 GLU A N 1
ATOM 2192 C CA . GLU A 1 284 ? 1.667 -14.315 -14.021 1.00 92.25 284 GLU A CA 1
ATOM 2193 C C . GLU A 1 284 ? 3.179 -14.047 -13.939 1.00 92.25 284 GLU A C 1
ATOM 2195 O O . GLU A 1 284 ? 3.924 -14.776 -13.276 1.00 92.25 284 GLU A O 1
ATOM 2200 N N . TYR A 1 285 ? 3.632 -12.935 -14.527 1.00 93.81 285 TYR A N 1
ATOM 2201 C CA . TYR A 1 285 ? 5.031 -12.504 -14.512 1.00 93.81 285 TYR A CA 1
ATOM 2202 C C . TYR A 1 285 ? 5.466 -11.807 -13.218 1.00 93.81 285 TYR A C 1
ATOM 2204 O O . TYR A 1 285 ? 6.646 -11.462 -13.088 1.00 93.81 285 TYR A O 1
ATOM 2212 N N . TRP A 1 286 ? 4.564 -11.614 -12.247 1.00 94.94 286 TRP A N 1
ATOM 2213 C CA . TRP A 1 286 ? 4.891 -10.904 -11.010 1.00 94.94 286 TRP A CA 1
ATOM 2214 C C . TRP A 1 286 ? 6.044 -11.573 -10.253 1.00 94.94 286 TRP A C 1
ATOM 2216 O O . TRP A 1 286 ? 7.016 -10.900 -9.922 1.00 94.94 286 TRP A O 1
ATOM 2226 N N . ASN A 1 287 ? 5.996 -12.898 -10.053 1.00 94.12 287 ASN A N 1
ATOM 2227 C CA . ASN A 1 287 ? 7.056 -13.623 -9.336 1.00 94.12 287 ASN A CA 1
ATOM 2228 C C . ASN A 1 287 ? 8.413 -13.501 -10.045 1.00 94.12 287 ASN A C 1
ATOM 2230 O O . ASN A 1 287 ? 9.424 -13.236 -9.400 1.00 94.12 287 ASN A O 1
ATOM 2234 N N . HIS A 1 288 ? 8.426 -13.615 -11.378 1.00 94.88 288 HIS A N 1
ATOM 2235 C CA . HIS A 1 288 ? 9.647 -13.454 -12.176 1.00 94.88 288 HIS A CA 1
ATOM 2236 C C . HIS A 1 288 ? 10.263 -12.059 -12.007 1.00 94.88 288 HIS A C 1
ATOM 2238 O O . HIS A 1 288 ? 11.481 -11.923 -11.910 1.00 94.88 288 HIS A O 1
ATOM 2244 N N . CYS A 1 289 ? 9.426 -11.021 -11.938 1.00 95.94 289 CYS A N 1
ATOM 2245 C CA . CYS A 1 289 ? 9.879 -9.646 -11.740 1.00 95.94 289 CYS A CA 1
ATOM 2246 C C . CYS A 1 289 ? 10.320 -9.371 -10.294 1.00 95.94 289 CYS A C 1
ATOM 2248 O O . CYS A 1 289 ? 11.377 -8.774 -10.082 1.00 95.94 289 CYS A O 1
ATOM 2250 N N . ALA A 1 290 ? 9.546 -9.829 -9.307 1.00 94.88 290 ALA A N 1
ATOM 2251 C CA . ALA A 1 290 ? 9.800 -9.618 -7.883 1.00 94.88 290 ALA A CA 1
ATOM 2252 C C . ALA A 1 290 ? 11.088 -10.305 -7.403 1.00 94.88 290 ALA A C 1
ATOM 2254 O O . ALA A 1 290 ? 11.824 -9.729 -6.600 1.00 94.88 290 ALA A O 1
ATOM 2255 N N . ASP A 1 291 ? 11.386 -11.498 -7.931 1.00 93.25 291 ASP A N 1
ATOM 2256 C CA . ASP A 1 291 ? 12.533 -12.316 -7.514 1.00 93.25 291 ASP A CA 1
ATOM 2257 C C . ASP A 1 291 ? 13.779 -12.097 -8.378 1.00 93.25 291 ASP A C 1
ATOM 2259 O O . ASP A 1 291 ? 14.791 -12.787 -8.207 1.00 93.25 291 ASP A O 1
ATOM 2263 N N . LYS A 1 292 ? 13.733 -11.155 -9.330 1.00 94.19 292 LYS A N 1
ATOM 2264 C CA . LYS A 1 292 ? 14.841 -10.973 -10.262 1.00 94.19 292 LYS A CA 1
ATOM 2265 C C . LYS A 1 292 ? 16.119 -10.635 -9.504 1.00 94.19 292 LYS A C 1
ATOM 2267 O O . LYS A 1 292 ? 16.161 -9.672 -8.744 1.00 94.19 292 LYS A O 1
ATOM 2272 N N . SER A 1 293 ? 17.189 -11.385 -9.749 1.00 87.56 293 SER A N 1
ATOM 2273 C CA . SER A 1 293 ? 18.518 -11.107 -9.207 1.00 87.56 293 SER A CA 1
ATOM 2274 C C . SER A 1 293 ? 19.321 -10.232 -10.174 1.00 87.56 293 SER A C 1
ATOM 2276 O O . SER A 1 293 ? 19.229 -10.380 -11.390 1.00 87.56 293 SER A O 1
ATOM 2278 N N . GLY A 1 294 ? 20.091 -9.284 -9.635 1.00 87.44 294 GLY A N 1
ATOM 2279 C CA . GLY A 1 294 ? 20.922 -8.374 -10.429 1.00 87.44 294 GLY A CA 1
ATOM 2280 C C . GLY A 1 294 ? 20.842 -6.920 -9.970 1.00 87.44 294 GLY A C 1
ATOM 2281 O O . GLY A 1 294 ? 19.828 -6.469 -9.424 1.00 87.44 294 GLY A O 1
ATOM 2282 N N . SER A 1 295 ? 21.937 -6.193 -10.184 1.00 88.44 295 SER A N 1
ATOM 2283 C CA . SER A 1 295 ? 22.076 -4.757 -9.903 1.00 88.44 295 SER A CA 1
ATOM 2284 C C . SER A 1 295 ? 22.022 -3.891 -11.165 1.00 88.44 295 SER A C 1
ATOM 2286 O O . SER A 1 295 ? 22.220 -2.680 -11.083 1.00 88.44 295 SER A O 1
ATOM 2288 N N . ASP A 1 296 ? 21.778 -4.495 -12.331 1.00 92.25 296 ASP A N 1
ATOM 2289 C CA . ASP A 1 296 ? 21.548 -3.767 -13.574 1.00 92.25 296 ASP A CA 1
ATOM 2290 C C . ASP A 1 296 ? 20.210 -3.014 -13.551 1.00 92.25 296 ASP A C 1
ATOM 2292 O O . ASP A 1 296 ? 19.309 -3.310 -12.760 1.00 92.25 296 ASP A O 1
ATOM 2296 N N . SER A 1 297 ? 20.085 -2.029 -14.442 1.00 92.50 297 SER A N 1
ATOM 2297 C CA . SER A 1 297 ? 18.909 -1.161 -14.513 1.00 92.50 297 SER A CA 1
ATOM 2298 C C . SER A 1 297 ? 17.606 -1.926 -14.720 1.00 92.50 297 SER A C 1
ATOM 2300 O O . SER A 1 297 ? 16.612 -1.588 -14.083 1.00 92.50 297 SER A O 1
ATOM 2302 N N . LEU A 1 298 ? 17.598 -2.954 -15.574 1.00 95.81 298 LEU A N 1
ATOM 2303 C CA . LEU A 1 298 ? 16.392 -3.730 -15.846 1.00 95.81 298 LEU A CA 1
ATOM 2304 C C . LEU A 1 298 ? 15.971 -4.533 -14.614 1.00 95.81 298 LEU A C 1
ATOM 2306 O O . LEU A 1 298 ? 14.822 -4.434 -14.196 1.00 95.81 298 LEU A O 1
ATOM 2310 N N . SER A 1 299 ? 16.903 -5.248 -13.980 1.00 95.56 299 SER A N 1
ATOM 2311 C CA . SER A 1 299 ? 16.616 -6.035 -12.774 1.00 95.56 299 SER A CA 1
ATOM 2312 C C . SER A 1 299 ? 16.088 -5.176 -11.617 1.00 95.56 299 SER A C 1
ATOM 2314 O O . SER A 1 299 ? 15.182 -5.600 -10.901 1.00 95.56 299 SER A O 1
ATOM 2316 N N . ILE A 1 300 ? 16.616 -3.958 -11.437 1.00 95.38 300 ILE A N 1
ATOM 2317 C CA . ILE A 1 300 ? 16.114 -3.013 -10.424 1.00 95.38 300 ILE A CA 1
ATOM 2318 C C . ILE A 1 300 ? 14.676 -2.597 -10.740 1.00 95.38 300 ILE A C 1
ATOM 2320 O O . ILE A 1 300 ? 13.821 -2.676 -9.860 1.00 95.38 300 ILE A O 1
ATOM 2324 N N . VAL A 1 301 ? 14.404 -2.184 -11.981 1.00 96.31 301 VAL A N 1
ATOM 2325 C CA . VAL A 1 301 ? 13.068 -1.737 -12.400 1.00 96.31 301 VAL A CA 1
ATOM 2326 C C . VAL A 1 301 ? 12.045 -2.866 -12.295 1.00 96.31 301 VAL A C 1
ATOM 2328 O O . VAL A 1 301 ? 10.944 -2.624 -11.813 1.00 96.31 301 VAL A O 1
ATOM 2331 N N . MET A 1 302 ? 12.407 -4.095 -12.670 1.00 97.19 302 MET A N 1
ATOM 2332 C CA . MET A 1 302 ? 11.540 -5.270 -12.525 1.00 97.19 302 MET A CA 1
ATOM 2333 C C . MET A 1 302 ? 11.066 -5.453 -11.085 1.00 97.19 302 MET A C 1
ATOM 2335 O O . MET A 1 302 ? 9.861 -5.535 -10.847 1.00 97.19 302 MET A O 1
ATOM 2339 N N . ARG A 1 303 ? 11.995 -5.441 -10.121 1.00 96.44 303 ARG A N 1
ATOM 2340 C CA . ARG A 1 303 ? 11.646 -5.548 -8.699 1.00 96.44 303 ARG A CA 1
ATOM 2341 C C . ARG A 1 303 ? 10.810 -4.362 -8.233 1.00 96.44 303 ARG A C 1
ATOM 2343 O O . ARG A 1 303 ? 9.822 -4.553 -7.534 1.00 96.44 303 ARG A O 1
ATOM 2350 N N . THR A 1 304 ? 11.181 -3.145 -8.630 1.00 95.88 304 THR A N 1
ATOM 2351 C CA . THR A 1 304 ? 10.460 -1.929 -8.233 1.00 95.88 304 THR A CA 1
ATOM 2352 C C . THR A 1 304 ? 9.011 -1.950 -8.714 1.00 95.88 304 THR A C 1
ATOM 2354 O O . THR A 1 304 ? 8.105 -1.692 -7.929 1.00 95.88 304 THR A O 1
ATOM 2357 N N . GLU A 1 305 ? 8.772 -2.276 -9.982 1.00 95.12 305 GLU A N 1
ATOM 2358 C CA . GLU A 1 305 ? 7.423 -2.323 -10.553 1.00 95.12 305 GLU A CA 1
ATOM 2359 C C . GLU A 1 305 ? 6.592 -3.446 -9.926 1.00 95.12 305 GLU A C 1
ATOM 2361 O O . GLU A 1 305 ? 5.430 -3.226 -9.588 1.00 95.12 305 GLU A O 1
ATOM 2366 N N . ALA A 1 306 ? 7.190 -4.620 -9.699 1.00 95.31 306 ALA A N 1
ATOM 2367 C CA . ALA A 1 306 ? 6.512 -5.731 -9.039 1.00 95.31 306 ALA A CA 1
ATOM 2368 C C . ALA A 1 306 ? 6.071 -5.366 -7.611 1.00 95.31 306 ALA A C 1
ATOM 2370 O O . ALA A 1 306 ? 4.912 -5.564 -7.253 1.00 95.31 306 ALA A O 1
ATOM 2371 N N . TRP A 1 307 ? 6.955 -4.779 -6.800 1.00 95.06 307 TRP A N 1
ATOM 2372 C CA . TRP A 1 307 ? 6.633 -4.423 -5.412 1.00 95.06 307 TRP A CA 1
ATOM 2373 C C . TRP A 1 307 ? 5.741 -3.182 -5.273 1.00 95.06 307 TRP A C 1
ATOM 2375 O O . TRP A 1 307 ? 5.092 -3.020 -4.243 1.00 95.06 307 TRP A O 1
ATOM 2385 N N . LYS A 1 308 ? 5.627 -2.350 -6.317 1.00 94.00 308 LYS A N 1
ATOM 2386 C CA . LYS A 1 308 ? 4.591 -1.304 -6.407 1.00 94.00 308 LYS A CA 1
ATOM 2387 C C . LYS A 1 308 ? 3.186 -1.865 -6.642 1.00 94.00 308 LYS A C 1
ATOM 2389 O O . LYS A 1 308 ? 2.213 -1.184 -6.336 1.00 94.00 308 LYS A O 1
ATOM 2394 N N . ALA A 1 309 ? 3.070 -3.074 -7.187 1.00 92.06 309 ALA A N 1
ATOM 2395 C CA . ALA A 1 309 ? 1.796 -3.722 -7.487 1.00 92.06 309 ALA A CA 1
ATOM 2396 C C . ALA A 1 309 ? 1.813 -5.202 -7.048 1.00 92.06 309 ALA A C 1
ATOM 2398 O O . ALA A 1 309 ? 1.794 -6.098 -7.898 1.00 92.06 309 ALA A O 1
ATOM 2399 N N . PRO A 1 310 ? 1.883 -5.478 -5.729 1.00 90.94 310 PRO A N 1
ATOM 2400 C CA . PRO A 1 310 ? 1.889 -6.841 -5.206 1.00 90.94 310 PRO A CA 1
ATOM 2401 C C . PRO A 1 310 ? 0.530 -7.540 -5.432 1.00 90.94 310 PRO A C 1
ATOM 2403 O O . PRO A 1 310 ? -0.514 -6.881 -5.391 1.00 90.94 310 PRO A O 1
ATOM 2406 N N . PRO A 1 311 ? 0.503 -8.869 -5.645 1.00 90.12 311 PRO A N 1
ATOM 2407 C CA . PRO A 1 311 ? -0.733 -9.623 -5.811 1.00 90.12 311 PRO A CA 1
ATOM 2408 C C . PRO A 1 311 ? -1.464 -9.751 -4.470 1.00 90.12 311 PRO A C 1
ATOM 2410 O O . PRO A 1 311 ? -1.016 -10.457 -3.572 1.00 90.12 311 PRO A O 1
ATOM 2413 N N . ILE A 1 312 ? -2.615 -9.087 -4.351 1.00 83.88 312 ILE A N 1
ATOM 2414 C CA . ILE A 1 312 ? -3.401 -9.014 -3.106 1.00 83.88 312 ILE A CA 1
ATOM 2415 C C . ILE A 1 312 ? -3.986 -10.386 -2.719 1.00 83.88 312 ILE A C 1
ATOM 2417 O O . ILE A 1 312 ? -4.076 -10.717 -1.539 1.00 83.88 312 ILE A O 1
ATOM 2421 N N . ASP A 1 313 ? -4.338 -11.207 -3.713 1.00 81.19 313 ASP A N 1
ATOM 2422 C CA . ASP A 1 313 ? -4.995 -12.506 -3.509 1.00 81.19 313 ASP A CA 1
ATOM 2423 C C . ASP A 1 313 ? -4.014 -13.666 -3.263 1.00 81.19 313 ASP A C 1
ATOM 2425 O O . ASP A 1 313 ? -4.431 -14.800 -3.017 1.00 81.19 313 ASP A O 1
ATOM 2429 N N . GLN A 1 314 ? -2.705 -13.411 -3.342 1.00 83.25 314 GLN A N 1
ATOM 2430 C CA . GLN A 1 314 ? -1.679 -14.430 -3.158 1.00 83.25 314 GLN A CA 1
ATOM 2431 C C . GLN A 1 314 ? -1.030 -14.292 -1.778 1.00 83.25 314 GLN A C 1
ATOM 2433 O O . GLN A 1 314 ? -0.600 -13.211 -1.386 1.00 83.25 314 GLN A O 1
ATOM 2438 N N . SER A 1 315 ? -0.915 -15.405 -1.048 1.00 83.88 315 SER A N 1
ATOM 2439 C CA . SER A 1 315 ? -0.100 -15.446 0.171 1.00 83.88 315 SER A CA 1
ATOM 2440 C C . SER A 1 315 ? 1.380 -15.359 -0.207 1.00 83.88 315 SER A C 1
ATOM 2442 O O . SER A 1 315 ? 1.867 -16.110 -1.058 1.00 83.88 315 SER A O 1
ATOM 2444 N N . ILE A 1 316 ? 2.075 -14.403 0.405 1.00 89.88 316 ILE A N 1
ATOM 2445 C CA . ILE A 1 316 ? 3.500 -14.143 0.217 1.00 89.88 316 ILE A CA 1
ATOM 2446 C C . ILE A 1 316 ? 4.156 -14.235 1.590 1.00 89.88 316 ILE A C 1
ATOM 2448 O O . ILE A 1 316 ? 3.690 -13.612 2.536 1.00 89.88 316 ILE A O 1
ATOM 2452 N N . GLU A 1 317 ? 5.257 -14.975 1.680 1.00 91.25 317 GLU A N 1
ATOM 2453 C CA . GLU A 1 317 ? 6.026 -15.114 2.919 1.00 91.25 317 GLU A CA 1
ATOM 2454 C C . GLU A 1 317 ? 6.454 -13.745 3.496 1.00 91.25 317 GLU A C 1
ATOM 2456 O O . GLU A 1 317 ? 6.949 -12.906 2.729 1.00 91.25 317 GLU A O 1
ATOM 2461 N N . PRO A 1 318 ? 6.365 -13.528 4.828 1.00 91.06 318 PRO A N 1
ATOM 2462 C CA . PRO A 1 318 ? 6.714 -12.256 5.470 1.00 91.06 318 PRO A CA 1
ATOM 2463 C C . PRO A 1 318 ? 8.090 -11.719 5.059 1.00 91.06 318 PRO A C 1
ATOM 2465 O O . PRO A 1 318 ? 8.215 -10.583 4.612 1.00 91.06 318 PRO A O 1
ATOM 2468 N N . SER A 1 319 ? 9.115 -12.578 5.094 1.00 91.69 319 SER A N 1
ATOM 2469 C CA . SER A 1 319 ? 10.497 -12.212 4.739 1.00 91.69 319 SER A CA 1
ATOM 2470 C C . SER A 1 319 ? 10.651 -11.718 3.297 1.00 91.69 319 SER A C 1
ATOM 2472 O O . SER A 1 319 ? 11.501 -10.875 2.997 1.00 91.69 319 SER A O 1
ATOM 2474 N N . ARG A 1 320 ? 9.815 -12.221 2.381 1.00 93.62 320 ARG A N 1
ATOM 2475 C CA . ARG A 1 320 ? 9.814 -11.797 0.981 1.00 93.62 320 ARG A CA 1
ATOM 2476 C C . ARG A 1 320 ? 9.174 -10.416 0.841 1.00 93.62 320 ARG A C 1
ATOM 2478 O O . ARG A 1 320 ? 9.708 -9.592 0.104 1.00 93.62 320 ARG A O 1
ATOM 2485 N N . ILE A 1 321 ? 8.099 -10.144 1.587 1.00 94.06 321 ILE A N 1
ATOM 2486 C CA . ILE A 1 321 ? 7.470 -8.815 1.652 1.00 94.06 321 ILE A CA 1
ATOM 2487 C C . ILE A 1 321 ? 8.437 -7.785 2.250 1.00 94.06 321 ILE A C 1
ATOM 2489 O O . ILE A 1 321 ? 8.628 -6.722 1.663 1.00 94.06 321 ILE A O 1
ATOM 2493 N N . GLU A 1 322 ? 9.103 -8.112 3.360 1.00 93.25 322 GLU A N 1
ATOM 2494 C CA . GLU A 1 322 ? 10.114 -7.251 3.994 1.00 93.25 322 GLU A CA 1
ATOM 2495 C C . GLU A 1 322 ? 11.253 -6.898 3.030 1.00 93.25 322 GLU A C 1
ATOM 2497 O O . GLU A 1 322 ? 11.634 -5.733 2.902 1.00 93.25 322 GLU A O 1
ATOM 2502 N N . SER A 1 323 ? 11.761 -7.886 2.283 1.00 93.06 323 SER A N 1
ATOM 2503 C CA . SER A 1 323 ? 12.767 -7.640 1.245 1.00 93.06 323 SER A CA 1
ATOM 2504 C C . SER A 1 323 ? 12.248 -6.712 0.141 1.00 93.06 323 SER A C 1
ATOM 2506 O O . SER A 1 323 ? 13.023 -5.919 -0.401 1.00 93.06 323 SER A O 1
ATOM 2508 N N . GLY A 1 324 ? 10.967 -6.818 -0.216 1.00 94.25 324 GLY A N 1
ATOM 2509 C CA . GLY A 1 324 ? 10.310 -5.938 -1.179 1.00 94.25 324 GLY A CA 1
ATOM 2510 C C . GLY A 1 324 ? 10.203 -4.497 -0.685 1.00 94.25 324 GLY A C 1
ATOM 2511 O O . GLY A 1 324 ? 10.584 -3.572 -1.404 1.00 94.25 324 GLY A O 1
ATOM 2512 N N . ILE A 1 325 ? 9.765 -4.313 0.563 1.00 94.19 325 ILE A N 1
ATOM 2513 C CA . ILE A 1 325 ? 9.694 -3.010 1.241 1.00 94.19 325 ILE A CA 1
ATOM 2514 C C . ILE A 1 325 ? 11.080 -2.357 1.276 1.00 94.19 325 ILE A C 1
ATOM 2516 O O . ILE A 1 325 ? 11.242 -1.238 0.790 1.00 94.19 325 ILE A O 1
ATOM 2520 N N . MET A 1 326 ? 12.100 -3.087 1.736 1.00 94.25 326 MET A N 1
ATOM 2521 C CA . MET A 1 326 ? 13.477 -2.588 1.790 1.00 94.25 326 MET A CA 1
ATOM 2522 C C . MET A 1 326 ? 13.997 -2.188 0.399 1.00 94.25 326 MET A C 1
ATOM 2524 O O . MET A 1 326 ? 14.697 -1.185 0.258 1.00 94.25 326 MET A O 1
ATOM 2528 N N . HIS A 1 327 ? 13.661 -2.947 -0.653 1.00 94.44 327 HIS A N 1
ATOM 2529 C CA . HIS A 1 327 ? 14.031 -2.588 -2.027 1.00 94.44 327 HIS A CA 1
ATOM 2530 C C . HIS A 1 327 ? 13.389 -1.263 -2.458 1.00 94.44 327 HIS A C 1
ATOM 2532 O O . HIS A 1 327 ? 14.093 -0.417 -3.009 1.00 94.44 327 HIS A O 1
ATOM 2538 N N . LEU A 1 328 ? 12.096 -1.050 -2.184 1.00 95.81 328 LEU A N 1
ATOM 2539 C CA . LEU A 1 328 ? 11.411 0.210 -2.503 1.00 95.81 328 LEU A CA 1
ATOM 2540 C C . LEU A 1 328 ? 12.047 1.401 -1.774 1.00 95.81 328 LEU A C 1
ATOM 2542 O O . LEU A 1 328 ? 12.374 2.403 -2.411 1.00 95.81 328 LEU A O 1
ATOM 2546 N N . GLU A 1 329 ? 12.318 1.263 -0.477 1.00 94.19 329 GLU A N 1
ATOM 2547 C CA . GLU A 1 329 ? 12.966 2.305 0.327 1.00 94.19 329 GLU A CA 1
ATOM 2548 C C . GLU A 1 329 ? 14.366 2.656 -0.192 1.00 94.19 329 GLU A C 1
ATOM 2550 O O . GLU A 1 329 ? 14.707 3.833 -0.330 1.00 94.19 329 GLU A O 1
ATOM 2555 N N . LEU A 1 330 ? 15.168 1.648 -0.556 1.00 94.50 330 LEU A N 1
ATOM 2556 C CA . LEU A 1 330 ? 16.498 1.847 -1.142 1.00 94.50 330 LEU A CA 1
ATOM 2557 C C . LEU A 1 330 ? 16.450 2.590 -2.484 1.00 94.50 330 LEU A C 1
ATOM 2559 O O . LEU A 1 330 ? 17.390 3.317 -2.809 1.00 94.50 330 LEU A O 1
ATOM 2563 N N . GLN A 1 331 ? 15.380 2.412 -3.263 1.00 93.94 331 GLN A N 1
ATOM 2564 C CA . GLN A 1 331 ? 15.159 3.152 -4.510 1.00 93.94 331 GLN A CA 1
ATOM 2565 C C . GLN A 1 331 ? 14.502 4.527 -4.293 1.00 93.94 331 GLN A C 1
ATOM 2567 O O . GLN A 1 331 ? 14.324 5.272 -5.256 1.00 93.94 331 GLN A O 1
ATOM 2572 N N . GLY A 1 332 ? 14.177 4.895 -3.048 1.00 93.25 332 GLY A N 1
ATOM 2573 C CA . GLY A 1 332 ? 13.483 6.143 -2.723 1.00 93.25 332 GLY A CA 1
ATOM 2574 C C . GLY A 1 332 ? 12.018 6.159 -3.169 1.00 93.25 332 GLY A C 1
ATOM 2575 O O . GLY A 1 332 ? 11.454 7.234 -3.374 1.00 93.25 332 GLY A O 1
ATOM 2576 N N . GLU A 1 333 ? 11.420 4.984 -3.353 1.00 93.56 333 GLU A N 1
ATOM 2577 C CA . GLU A 1 333 ? 10.017 4.811 -3.713 1.00 93.56 333 GLU A CA 1
ATOM 2578 C C . GLU A 1 333 ? 9.149 4.739 -2.452 1.00 93.56 333 GLU A C 1
ATOM 2580 O O . GLU A 1 333 ? 9.568 4.226 -1.415 1.00 93.56 333 GLU A O 1
ATOM 2585 N N . ALA A 1 334 ? 7.924 5.261 -2.533 1.00 90.81 334 ALA A N 1
ATOM 2586 C CA . ALA A 1 334 ? 6.993 5.205 -1.413 1.00 90.81 334 ALA A CA 1
ATOM 2587 C C . ALA A 1 334 ? 6.450 3.780 -1.231 1.00 90.81 334 ALA A C 1
ATOM 2589 O O . ALA A 1 334 ? 5.978 3.158 -2.184 1.00 90.81 334 ALA A O 1
ATOM 2590 N N . VAL A 1 335 ? 6.479 3.288 0.006 1.00 91.69 335 VAL A N 1
ATOM 2591 C CA . VAL A 1 335 ? 5.887 2.000 0.377 1.00 91.69 335 VAL A CA 1
ATOM 2592 C C . VAL A 1 335 ? 4.383 2.193 0.551 1.00 91.69 335 VAL A C 1
ATOM 2594 O O . VAL A 1 335 ? 3.952 2.976 1.397 1.00 91.69 335 VAL A O 1
ATOM 2597 N N . LEU A 1 336 ? 3.587 1.495 -0.260 1.00 90.12 336 LEU A N 1
ATOM 2598 C CA . LEU A 1 336 ? 2.128 1.547 -0.180 1.00 90.12 336 LEU A CA 1
ATOM 2599 C C . LEU A 1 336 ? 1.631 0.869 1.100 1.00 90.12 336 LEU A C 1
ATOM 2601 O O . LEU A 1 336 ? 2.111 -0.209 1.459 1.00 90.12 336 LEU A O 1
ATOM 2605 N N . ASP A 1 337 ? 0.611 1.443 1.739 1.00 90.25 337 ASP A N 1
ATOM 2606 C CA . ASP A 1 337 ? 0.003 0.845 2.933 1.00 90.25 337 ASP A CA 1
ATOM 2607 C C . ASP A 1 337 ? -0.626 -0.522 2.627 1.00 90.25 337 ASP A C 1
ATOM 2609 O O . ASP A 1 337 ? -0.634 -1.387 3.493 1.00 90.25 337 ASP A O 1
ATOM 2613 N N . THR A 1 338 ? -1.029 -0.792 1.377 1.00 89.69 338 THR A N 1
ATOM 2614 C CA . THR A 1 338 ? -1.462 -2.134 0.946 1.00 89.69 338 THR A CA 1
ATOM 2615 C C . THR A 1 338 ? -0.389 -3.195 1.194 1.00 89.69 338 THR A C 1
ATOM 2617 O O . THR A 1 338 ? -0.700 -4.273 1.688 1.00 89.69 338 THR A O 1
ATOM 2620 N N . LEU A 1 339 ? 0.880 -2.892 0.897 1.00 92.12 339 LEU A N 1
ATOM 2621 C CA . LEU A 1 339 ? 1.996 -3.815 1.110 1.00 92.12 339 LEU A CA 1
ATOM 2622 C C . LEU A 1 339 ? 2.287 -3.994 2.607 1.00 92.12 339 LEU A C 1
ATOM 2624 O O . LEU A 1 339 ? 2.557 -5.111 3.048 1.00 92.12 339 LEU A O 1
ATOM 2628 N N . LYS A 1 340 ? 2.175 -2.918 3.398 1.00 92.69 340 LYS A N 1
ATOM 2629 C CA . LYS A 1 340 ? 2.301 -2.999 4.860 1.00 92.69 340 LYS A CA 1
ATOM 2630 C C . LYS A 1 340 ? 1.191 -3.859 5.462 1.00 92.69 340 LYS A C 1
ATOM 2632 O O . LYS A 1 340 ? 1.488 -4.751 6.244 1.00 92.69 340 LYS A O 1
ATOM 2637 N N . TRP A 1 341 ? -0.060 -3.670 5.045 1.00 93.19 341 TRP A N 1
ATOM 2638 C CA . TRP A 1 341 ? -1.198 -4.481 5.490 1.00 93.19 341 TRP A CA 1
ATOM 2639 C C . TRP A 1 341 ? -1.067 -5.956 5.099 1.00 93.19 341 TRP A C 1
ATOM 2641 O O . TRP A 1 341 ? -1.422 -6.831 5.889 1.00 93.19 341 TRP A O 1
ATOM 2651 N N . MET A 1 342 ? -0.491 -6.259 3.929 1.00 92.62 342 MET A N 1
ATOM 2652 C CA . MET A 1 342 ? -0.138 -7.639 3.575 1.00 92.62 342 MET A CA 1
ATOM 2653 C C . MET A 1 342 ? 0.865 -8.236 4.570 1.00 92.62 342 MET A C 1
ATOM 2655 O O . MET A 1 342 ? 0.667 -9.365 5.019 1.00 92.62 342 MET A O 1
ATOM 2659 N N . LEU A 1 343 ? 1.901 -7.484 4.957 1.00 93.50 343 LEU A N 1
ATOM 2660 C CA . LEU A 1 343 ? 2.866 -7.930 5.964 1.00 93.50 343 LEU A CA 1
ATOM 2661 C C . LEU A 1 343 ? 2.218 -8.089 7.347 1.00 93.50 343 LEU A C 1
ATOM 2663 O O . LEU A 1 343 ? 2.395 -9.132 7.968 1.00 93.50 343 LEU A O 1
ATOM 2667 N N . VAL A 1 344 ? 1.409 -7.118 7.791 1.00 93.62 344 VAL A N 1
ATOM 2668 C CA . VAL A 1 344 ? 0.640 -7.188 9.050 1.00 93.62 344 VAL A CA 1
ATOM 2669 C C . VAL A 1 344 ? -0.173 -8.479 9.110 1.00 93.62 344 VAL A C 1
ATOM 2671 O O . VAL A 1 344 ? -0.094 -9.209 10.097 1.00 93.62 344 VAL A O 1
ATOM 2674 N N . LYS A 1 345 ? -0.914 -8.799 8.042 1.00 91.12 345 LYS A N 1
ATOM 2675 C CA . LYS A 1 345 ? -1.724 -10.018 7.966 1.00 91.12 345 LYS A CA 1
ATOM 2676 C C . LYS A 1 345 ? -0.873 -11.282 8.107 1.00 91.12 345 LYS A C 1
ATOM 2678 O O . LYS A 1 345 ? -1.240 -12.178 8.860 1.00 91.12 345 LYS A O 1
ATOM 2683 N N . GLN A 1 346 ? 0.258 -11.363 7.409 1.00 91.50 346 GLN A N 1
ATOM 2684 C CA . GLN A 1 346 ? 1.124 -12.546 7.468 1.00 91.50 346 GLN A CA 1
ATOM 2685 C C . GLN A 1 346 ? 1.827 -12.694 8.828 1.00 91.50 346 GLN A C 1
ATOM 2687 O O . GLN A 1 346 ? 1.943 -13.805 9.345 1.00 91.50 346 GLN A O 1
ATOM 2692 N N . LEU A 1 347 ? 2.250 -11.590 9.451 1.00 91.31 347 LEU A N 1
ATOM 2693 C CA . LEU A 1 347 ? 2.789 -11.592 10.818 1.00 91.31 347 LEU A CA 1
ATOM 2694 C C . LEU A 1 347 ? 1.731 -12.040 11.840 1.00 91.31 347 LEU A C 1
ATOM 2696 O O . LEU A 1 347 ? 2.017 -12.858 12.712 1.00 91.31 347 LEU A O 1
ATOM 2700 N N . ALA A 1 348 ? 0.485 -11.585 11.684 1.00 89.44 348 ALA A N 1
ATOM 2701 C CA . ALA A 1 348 ? -0.633 -12.015 12.518 1.00 89.44 348 ALA A CA 1
ATOM 2702 C C . ALA A 1 348 ? -0.924 -13.522 12.377 1.00 89.44 348 ALA A C 1
ATOM 2704 O O . ALA A 1 348 ? -1.052 -14.222 13.379 1.00 89.44 348 ALA A O 1
ATOM 2705 N N . GLU A 1 349 ? -0.974 -14.038 11.143 1.00 89.00 349 GLU A N 1
ATOM 2706 C CA . GLU A 1 349 ? -1.213 -15.462 10.847 1.00 89.00 349 GLU A CA 1
ATOM 2707 C C . GLU A 1 349 ? -0.084 -16.371 11.363 1.00 89.00 349 GLU A C 1
ATOM 2709 O O . GLU A 1 349 ? -0.337 -17.501 11.784 1.00 89.00 349 GLU A O 1
ATOM 2714 N N . THR A 1 350 ? 1.158 -15.882 11.367 1.00 88.06 350 THR A N 1
ATOM 2715 C CA . THR A 1 350 ? 2.323 -16.614 11.898 1.00 88.06 350 THR A CA 1
ATOM 2716 C C . THR A 1 350 ? 2.480 -16.492 13.419 1.00 88.06 350 THR A C 1
ATOM 2718 O O . THR A 1 350 ? 3.276 -17.227 14.009 1.00 88.06 350 THR A O 1
ATOM 2721 N N . GLY A 1 351 ? 1.688 -15.633 14.070 1.00 86.88 351 GLY A N 1
ATOM 2722 C CA . GLY A 1 351 ? 1.656 -15.451 15.522 1.00 86.88 351 GLY A CA 1
ATOM 2723 C C . GLY A 1 351 ? 2.614 -14.387 16.068 1.00 86.88 351 GLY A C 1
ATOM 2724 O O . GLY A 1 351 ? 2.689 -14.227 17.287 1.00 86.88 351 GLY A O 1
ATOM 2725 N N . ASP A 1 352 ? 3.319 -13.639 15.216 1.00 89.56 352 ASP A N 1
ATOM 2726 C CA . ASP A 1 352 ? 4.151 -12.504 15.639 1.00 89.56 352 ASP A CA 1
ATOM 2727 C C . ASP A 1 352 ? 3.306 -11.231 15.805 1.00 89.56 352 ASP A C 1
ATOM 2729 O O . ASP A 1 352 ? 3.364 -10.271 15.031 1.00 89.56 352 ASP A O 1
ATOM 2733 N N . LEU A 1 353 ? 2.473 -11.244 16.847 1.00 89.12 353 LEU A N 1
ATOM 2734 C CA . LEU A 1 353 ? 1.552 -10.148 17.150 1.00 89.12 353 LEU A CA 1
ATOM 2735 C C . LEU A 1 353 ? 2.290 -8.856 17.529 1.00 89.12 353 LEU A C 1
ATOM 2737 O O . LEU A 1 353 ? 1.780 -7.767 17.272 1.00 89.12 353 LEU A O 1
ATOM 2741 N N . SER A 1 354 ? 3.489 -8.958 18.111 1.00 89.56 354 SER A N 1
ATOM 2742 C CA . SER A 1 354 ? 4.311 -7.802 18.484 1.00 89.56 354 SER A CA 1
ATOM 2743 C C . SER A 1 354 ? 4.698 -6.967 17.271 1.00 89.56 354 SER A C 1
ATOM 2745 O O . SER A 1 354 ? 4.379 -5.778 17.221 1.00 89.56 354 SER A O 1
ATOM 2747 N N . SER A 1 355 ? 5.334 -7.591 16.278 1.00 89.75 355 SER A N 1
ATOM 2748 C CA . SER A 1 355 ? 5.780 -6.890 15.076 1.00 89.75 355 SER A CA 1
ATOM 2749 C C . SER A 1 355 ? 4.605 -6.453 14.206 1.00 89.75 355 SER A C 1
ATOM 2751 O O . SER A 1 355 ? 4.638 -5.357 13.649 1.00 89.75 355 SER A O 1
ATOM 2753 N N . ALA A 1 356 ? 3.525 -7.243 14.153 1.00 92.50 356 ALA A N 1
ATOM 2754 C CA . ALA A 1 356 ? 2.295 -6.833 13.480 1.00 92.50 356 ALA A CA 1
ATOM 2755 C C . ALA A 1 356 ? 1.719 -5.541 14.089 1.00 92.50 356 ALA A C 1
ATOM 2757 O O . ALA A 1 356 ? 1.378 -4.610 13.362 1.00 92.50 356 ALA A O 1
ATOM 2758 N N . THR A 1 357 ? 1.661 -5.453 15.421 1.00 92.31 357 THR A N 1
ATOM 2759 C CA . THR A 1 357 ? 1.130 -4.277 16.131 1.00 92.31 357 THR A CA 1
ATOM 2760 C C . THR A 1 357 ? 1.994 -3.037 15.910 1.00 92.31 357 THR A C 1
ATOM 2762 O O . THR A 1 357 ? 1.466 -1.950 15.680 1.00 92.31 357 THR A O 1
ATOM 2765 N N . GLU A 1 358 ? 3.320 -3.188 15.958 1.00 91.81 358 GLU A N 1
ATOM 2766 C CA . GLU A 1 358 ? 4.259 -2.086 15.719 1.00 91.81 358 GLU A CA 1
ATOM 2767 C C . GLU A 1 358 ? 4.119 -1.538 14.290 1.00 91.81 358 GLU A C 1
ATOM 2769 O O . GLU A 1 358 ? 4.007 -0.329 14.096 1.00 91.81 358 GLU A O 1
ATOM 2774 N N . LEU A 1 359 ? 3.977 -2.422 13.297 1.00 92.50 359 LEU A N 1
ATOM 2775 C CA . LEU A 1 359 ? 3.765 -2.031 11.904 1.00 92.50 359 LEU A CA 1
ATOM 2776 C C . LEU A 1 359 ? 2.419 -1.316 11.683 1.00 92.50 359 LEU A C 1
ATOM 2778 O O . LEU A 1 359 ? 2.349 -0.355 10.914 1.00 92.50 359 LEU A O 1
ATOM 2782 N N . VAL A 1 360 ? 1.349 -1.724 12.375 1.00 94.38 360 VAL A N 1
ATOM 2783 C CA . VAL A 1 360 ? 0.042 -1.035 12.316 1.00 94.38 360 VAL A CA 1
ATOM 2784 C C . VAL A 1 360 ? 0.142 0.405 12.831 1.00 94.38 360 VAL A C 1
ATOM 2786 O O . VAL A 1 360 ? -0.502 1.304 12.282 1.00 94.38 360 VAL A O 1
ATOM 2789 N N . LEU A 1 361 ? 0.975 0.672 13.842 1.00 91.56 361 LEU A N 1
ATOM 2790 C CA . LEU A 1 361 ? 1.183 2.035 14.347 1.00 91.56 361 LEU A CA 1
ATOM 2791 C C . LEU A 1 361 ? 1.784 2.969 13.282 1.00 91.56 361 LEU A C 1
ATOM 2793 O O . LEU A 1 361 ? 1.465 4.158 13.277 1.00 91.56 361 LEU A O 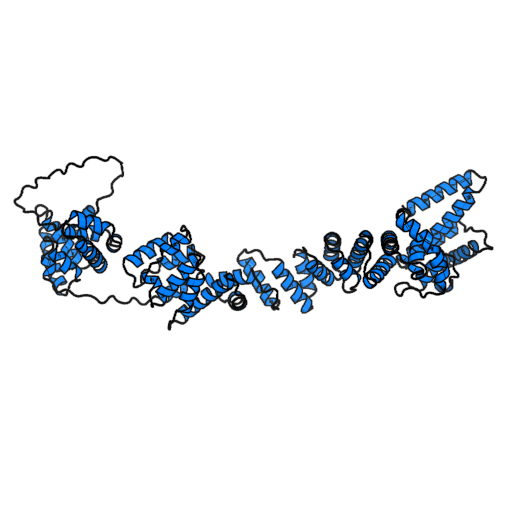1
ATOM 2797 N N . GLU A 1 362 ? 2.572 2.432 12.350 1.00 89.12 362 GLU A N 1
ATOM 2798 C CA . GLU A 1 362 ? 3.207 3.163 11.240 1.00 89.12 362 GLU A CA 1
ATOM 2799 C C . GLU A 1 362 ? 2.406 3.124 9.923 1.00 89.12 362 GLU A C 1
ATOM 2801 O O . GLU A 1 362 ? 2.799 3.719 8.910 1.00 89.12 362 GLU A O 1
ATOM 2806 N N . THR A 1 363 ? 1.277 2.416 9.920 1.00 92.50 363 THR A N 1
ATOM 2807 C CA . THR A 1 363 ? 0.415 2.223 8.749 1.00 92.50 363 THR A CA 1
ATOM 2808 C C . THR A 1 363 ? -0.868 3.038 8.897 1.00 92.50 363 THR A C 1
ATOM 2810 O O . THR A 1 363 ? -1.356 3.268 10.010 1.00 92.50 363 THR A O 1
ATOM 2813 N N . SER A 1 364 ? -1.421 3.530 7.787 1.00 92.06 364 SER A N 1
ATOM 2814 C CA . SER A 1 364 ? -2.728 4.191 7.799 1.00 92.06 364 SER A CA 1
ATOM 2815 C C . SER A 1 364 ? -3.862 3.183 8.048 1.00 92.06 364 SER A C 1
ATOM 2817 O O . SER A 1 364 ? -3.779 2.013 7.676 1.00 92.06 364 SER A O 1
ATOM 2819 N N . ILE A 1 365 ? -4.919 3.641 8.722 1.00 92.94 365 ILE A N 1
ATOM 2820 C CA . ILE A 1 365 ? -6.148 2.875 8.975 1.00 92.94 365 ILE A CA 1
ATOM 2821 C C . ILE A 1 365 ? -7.258 3.718 8.359 1.00 92.94 365 ILE A C 1
ATOM 2823 O O . ILE A 1 365 ? -7.691 4.704 8.964 1.00 92.94 365 ILE A O 1
ATOM 2827 N N . ASP A 1 366 ? -7.608 3.389 7.119 1.00 89.88 366 ASP A N 1
ATOM 2828 C CA . ASP A 1 366 ? -8.403 4.260 6.246 1.00 89.88 366 ASP A CA 1
ATOM 2829 C C . ASP A 1 366 ? -9.767 3.663 5.876 1.00 89.88 366 ASP A C 1
ATOM 2831 O O . ASP A 1 366 ? -10.626 4.383 5.367 1.00 89.88 366 ASP A O 1
ATOM 2835 N N . ASP A 1 367 ? -9.983 2.372 6.131 1.00 91.75 367 ASP A N 1
ATOM 2836 C CA . ASP A 1 367 ? -11.225 1.672 5.808 1.00 91.75 367 ASP A CA 1
ATOM 2837 C C . ASP A 1 367 ? -11.671 0.706 6.919 1.00 91.75 367 ASP A C 1
ATOM 2839 O O . ASP A 1 367 ? -10.948 0.429 7.879 1.00 91.75 367 ASP A O 1
ATOM 2843 N N . ASP A 1 368 ? -12.891 0.187 6.777 1.00 94.81 368 ASP A N 1
ATOM 2844 C CA . ASP A 1 368 ? -13.508 -0.731 7.737 1.00 94.81 368 ASP A CA 1
ATOM 2845 C C . ASP A 1 368 ? -12.685 -2.024 7.932 1.00 94.81 368 ASP A C 1
ATOM 2847 O O . ASP A 1 368 ? -12.550 -2.515 9.053 1.00 94.81 368 ASP A O 1
ATOM 2851 N N . LEU A 1 369 ? -12.086 -2.565 6.862 1.00 92.62 369 LEU A N 1
ATOM 2852 C CA . LEU A 1 369 ? -11.323 -3.819 6.917 1.00 92.62 369 LEU A CA 1
ATOM 2853 C C . LEU A 1 369 ? -10.026 -3.654 7.714 1.00 92.62 369 LEU A C 1
ATOM 2855 O O . LEU A 1 369 ? -9.710 -4.474 8.578 1.00 92.62 369 LEU A O 1
ATOM 2859 N N . THR A 1 370 ? -9.285 -2.585 7.437 1.00 93.75 370 THR A N 1
ATOM 2860 C CA . THR A 1 370 ? -8.055 -2.229 8.150 1.00 93.75 370 THR A CA 1
ATOM 2861 C C . THR A 1 370 ? -8.342 -1.877 9.609 1.00 93.75 370 THR A C 1
ATOM 2863 O O . THR A 1 370 ? -7.551 -2.228 10.484 1.00 93.75 370 THR A O 1
ATOM 2866 N N . PHE A 1 371 ? -9.500 -1.275 9.909 1.00 96.38 371 PHE A N 1
ATOM 2867 C CA . PHE A 1 371 ? -9.939 -1.020 11.282 1.00 96.38 371 PHE A CA 1
ATOM 2868 C C . PHE A 1 371 ? -10.202 -2.311 12.068 1.00 96.38 371 PHE A C 1
ATOM 2870 O O . PHE A 1 371 ? -9.695 -2.462 13.181 1.00 96.38 371 PHE A O 1
ATOM 2877 N N . ILE A 1 372 ? -10.940 -3.266 11.491 1.00 95.44 372 ILE A N 1
ATOM 2878 C CA . ILE A 1 372 ? -11.220 -4.568 12.125 1.00 95.44 372 ILE A CA 1
ATOM 2879 C C . ILE A 1 372 ? -9.914 -5.320 12.398 1.00 95.44 372 ILE A C 1
ATOM 2881 O O . ILE A 1 372 ? -9.686 -5.786 13.516 1.00 95.44 372 ILE A O 1
ATOM 2885 N N . GLN A 1 373 ? -9.024 -5.381 11.403 1.00 93.31 373 GLN A N 1
ATOM 2886 C CA . GLN A 1 373 ? -7.724 -6.042 11.536 1.00 93.31 373 GLN A CA 1
ATOM 2887 C C . GLN A 1 373 ? -6.848 -5.381 12.607 1.00 93.31 373 GLN A C 1
ATOM 2889 O O . GLN A 1 373 ? -6.290 -6.076 13.456 1.00 93.31 373 GLN A O 1
ATOM 2894 N N . ALA A 1 374 ? -6.762 -4.047 12.618 1.00 95.44 374 ALA A N 1
ATOM 2895 C CA . ALA A 1 374 ? -6.047 -3.304 13.654 1.00 95.44 374 ALA A CA 1
ATOM 2896 C C . ALA A 1 374 ? -6.623 -3.574 15.051 1.00 95.44 374 ALA A C 1
ATOM 2898 O O . ALA A 1 374 ? -5.872 -3.779 16.003 1.00 95.44 374 ALA A O 1
ATOM 2899 N N . SER A 1 375 ? -7.953 -3.581 15.171 1.00 95.44 375 SER A N 1
ATOM 2900 C CA . SER A 1 375 ? -8.661 -3.820 16.428 1.00 95.44 375 SER A CA 1
ATOM 2901 C C . SER A 1 375 ? -8.371 -5.212 16.986 1.00 95.44 375 SER A C 1
ATOM 2903 O O . SER A 1 375 ? -8.084 -5.343 18.173 1.00 95.44 375 SER A O 1
ATOM 2905 N N . ALA A 1 376 ? -8.372 -6.246 16.141 1.00 93.62 376 ALA A N 1
ATOM 2906 C CA . ALA A 1 376 ? -8.036 -7.610 16.553 1.00 93.62 376 ALA A CA 1
ATOM 2907 C C . ALA A 1 376 ? -6.577 -7.750 17.037 1.00 93.62 376 ALA A C 1
ATOM 2909 O O . ALA A 1 376 ? -6.282 -8.578 17.897 1.00 93.62 376 ALA A O 1
ATOM 2910 N N . LEU A 1 377 ? -5.661 -6.926 16.516 1.00 94.12 377 LEU A N 1
ATOM 2911 C CA . LEU A 1 377 ? -4.248 -6.916 16.912 1.00 94.12 377 LEU A CA 1
ATOM 2912 C C . LEU A 1 377 ? -3.952 -6.047 18.135 1.00 94.12 377 LEU A C 1
ATOM 2914 O O . LEU A 1 377 ? -2.898 -6.197 18.748 1.00 94.12 377 LEU A O 1
ATOM 2918 N N . ALA A 1 378 ? -4.858 -5.143 18.504 1.00 93.25 378 ALA A N 1
ATOM 2919 C CA . ALA A 1 378 ? -4.569 -4.117 19.494 1.00 93.25 378 ALA A CA 1
ATOM 2920 C C . ALA A 1 378 ? -4.237 -4.671 20.888 1.00 93.25 378 ALA A C 1
ATOM 2922 O O . ALA A 1 378 ? -3.433 -4.056 21.588 1.00 93.25 378 ALA A O 1
ATOM 2923 N N . GLY A 1 379 ? -4.791 -5.824 21.281 1.00 89.69 379 GLY A N 1
ATOM 2924 C CA . GLY A 1 379 ? -4.491 -6.464 22.566 1.00 89.69 379 GLY A CA 1
ATOM 2925 C C . GLY A 1 379 ? -4.597 -5.482 23.742 1.00 89.69 379 GLY A C 1
ATOM 2926 O O . GLY A 1 379 ? -5.647 -4.885 23.963 1.00 89.69 379 GLY A O 1
ATOM 2927 N N . GLU A 1 380 ? -3.496 -5.285 24.472 1.00 90.25 380 GLU A N 1
ATOM 2928 C CA . GLU A 1 380 ? -3.380 -4.304 25.569 1.00 90.25 380 GLU A CA 1
ATOM 2929 C C . GLU A 1 380 ? -2.599 -3.029 25.171 1.00 90.25 380 GLU A C 1
ATOM 2931 O O . GLU A 1 380 ? -2.199 -2.239 26.024 1.00 90.25 380 GLU A O 1
ATOM 2936 N N . ASN A 1 381 ? -2.337 -2.804 23.878 1.00 93.50 381 ASN A N 1
ATOM 2937 C CA . ASN A 1 381 ? -1.568 -1.652 23.407 1.00 93.50 381 ASN A CA 1
ATOM 2938 C C . ASN A 1 381 ? -2.386 -0.351 23.509 1.00 93.50 381 ASN A C 1
ATOM 2940 O O . ASN A 1 381 ? -3.194 -0.029 22.636 1.00 93.50 381 ASN A O 1
ATOM 2944 N N . GLU A 1 382 ? -2.135 0.432 24.561 1.00 94.00 382 GLU A N 1
ATOM 2945 C CA . GLU A 1 382 ? -2.864 1.673 24.862 1.00 94.00 382 GLU A CA 1
ATOM 2946 C C . GLU A 1 382 ? -2.830 2.711 23.727 1.00 94.00 382 GLU A C 1
ATOM 2948 O O . GLU A 1 382 ? -3.827 3.401 23.493 1.00 94.00 382 GLU A O 1
ATOM 2953 N N . LEU A 1 383 ? -1.709 2.827 23.003 1.00 94.25 383 LEU A N 1
ATOM 2954 C CA . LEU A 1 383 ? -1.567 3.794 21.909 1.00 94.25 383 LEU A CA 1
ATOM 2955 C C . LEU A 1 383 ? -2.458 3.420 20.725 1.00 94.25 383 LEU A C 1
ATOM 2957 O O . LEU A 1 383 ? -3.162 4.278 20.187 1.00 94.25 383 LEU A O 1
ATOM 2961 N N . LEU A 1 384 ? -2.452 2.141 20.339 1.00 95.50 384 LEU A N 1
ATOM 2962 C CA . LEU A 1 384 ? -3.289 1.658 19.246 1.00 95.50 384 LEU A CA 1
ATOM 2963 C C . LEU A 1 384 ? -4.773 1.698 19.630 1.00 95.50 384 LEU A C 1
ATOM 2965 O O . LEU A 1 384 ? -5.585 2.163 18.834 1.00 95.50 384 LEU A O 1
ATOM 2969 N N . ILE A 1 385 ? -5.121 1.309 20.861 1.00 96.81 385 ILE A N 1
ATOM 2970 C CA . ILE A 1 385 ? -6.493 1.417 21.380 1.00 96.81 385 ILE A CA 1
ATOM 2971 C C . ILE A 1 385 ? -6.984 2.866 21.316 1.00 96.81 385 ILE A C 1
ATOM 2973 O O . ILE A 1 385 ? -8.067 3.118 20.794 1.00 96.81 385 ILE A O 1
ATOM 2977 N N . SER A 1 386 ? -6.185 3.826 21.791 1.00 96.44 386 SER A N 1
ATOM 2978 C CA . SER A 1 386 ? -6.557 5.248 21.770 1.00 96.44 386 SER A CA 1
ATOM 2979 C C . SER A 1 386 ? -6.782 5.747 20.341 1.00 96.44 386 SER A C 1
ATOM 2981 O O . SER A 1 386 ? -7.802 6.372 20.055 1.00 96.44 386 SER A O 1
ATOM 2983 N N . ARG A 1 387 ? -5.878 5.395 19.417 1.00 95.81 387 ARG A N 1
ATOM 2984 C CA . ARG A 1 387 ? -5.998 5.730 17.992 1.00 95.81 387 ARG A CA 1
ATOM 2985 C C . ARG A 1 387 ? -7.259 5.132 17.360 1.00 95.81 387 ARG A C 1
ATOM 2987 O O . ARG A 1 387 ? -7.915 5.799 16.565 1.00 95.81 387 ARG A O 1
ATOM 2994 N N . LEU A 1 388 ? -7.601 3.888 17.696 1.00 97.00 388 LEU A N 1
ATOM 2995 C CA . LEU A 1 388 ? -8.793 3.211 17.181 1.00 97.00 388 LEU A CA 1
ATOM 2996 C C . LEU A 1 388 ? -10.081 3.805 17.751 1.00 97.00 388 LEU A C 1
ATOM 2998 O O . LEU A 1 388 ? -11.037 3.984 17.009 1.00 97.00 388 LEU A O 1
ATOM 3002 N N . ILE A 1 389 ? -10.106 4.187 19.027 1.00 97.19 389 ILE A N 1
ATOM 3003 C CA . ILE A 1 389 ? -11.250 4.887 19.631 1.00 97.19 389 ILE A CA 1
ATOM 3004 C C . ILE A 1 389 ? -11.501 6.227 18.928 1.00 97.19 389 ILE A C 1
ATOM 3006 O O . ILE A 1 389 ? -12.641 6.537 18.595 1.00 97.19 389 ILE A O 1
ATOM 3010 N N . GLU A 1 390 ? -10.449 7.000 18.641 1.00 96.19 390 GLU A N 1
ATOM 3011 C CA . GLU A 1 390 ? -10.569 8.257 17.888 1.00 96.19 390 GLU A CA 1
ATOM 3012 C C . GLU A 1 390 ? -11.083 8.043 16.458 1.00 96.19 390 GLU A C 1
ATOM 3014 O O . GLU A 1 390 ? -11.783 8.902 15.920 1.00 96.19 390 GLU A O 1
ATOM 3019 N N . LYS A 1 391 ? -10.745 6.899 15.850 1.00 95.69 391 LYS A N 1
ATOM 3020 C CA . LYS A 1 391 ? -11.135 6.525 14.486 1.00 95.69 391 LYS A CA 1
ATOM 3021 C C . LYS A 1 391 ? -12.475 5.809 14.370 1.00 95.69 391 LYS A C 1
ATOM 3023 O O . LYS A 1 391 ? -13.060 5.820 13.291 1.00 95.69 391 LYS A O 1
ATOM 3028 N N . ALA A 1 392 ? -12.991 5.236 15.452 1.00 96.75 392 ALA A N 1
ATOM 3029 C CA . ALA A 1 392 ? -14.246 4.491 15.452 1.00 96.75 392 ALA A CA 1
ATOM 3030 C C . ALA A 1 392 ? -15.433 5.261 14.828 1.00 96.75 392 ALA A C 1
ATOM 3032 O O . ALA A 1 392 ? -16.187 4.634 14.083 1.00 96.75 392 ALA A O 1
ATOM 3033 N N . PRO A 1 393 ? -15.601 6.589 15.030 1.00 96.75 393 PRO A N 1
ATOM 3034 C CA . PRO A 1 393 ? -16.691 7.347 14.407 1.00 96.75 393 PRO A CA 1
ATOM 3035 C C . PRO A 1 393 ? -16.648 7.413 12.873 1.00 96.75 393 PRO A C 1
ATOM 3037 O O . PRO A 1 393 ? -17.679 7.695 12.268 1.00 96.75 393 PRO A O 1
ATOM 3040 N N . ASP A 1 394 ? -15.486 7.182 12.250 1.00 95.75 394 ASP A N 1
ATOM 3041 C CA . ASP A 1 394 ? -15.328 7.181 10.787 1.00 95.75 394 ASP A CA 1
ATOM 3042 C C . ASP A 1 394 ? -15.801 5.852 10.153 1.00 95.75 394 ASP A C 1
ATOM 3044 O O . ASP A 1 394 ? -15.954 5.771 8.934 1.00 95.75 394 ASP A O 1
ATOM 3048 N N . CYS A 1 395 ? -16.017 4.810 10.965 1.00 96.62 395 CYS A N 1
ATOM 3049 C CA . CYS A 1 395 ? -16.364 3.462 10.509 1.00 96.62 395 CYS A CA 1
ATOM 3050 C C . CYS A 1 395 ? -17.879 3.270 10.347 1.00 96.62 395 CYS A C 1
ATOM 3052 O O . CYS A 1 395 ? -18.690 4.057 10.837 1.00 96.62 395 CYS A O 1
ATOM 3054 N N . SER A 1 396 ? -18.277 2.200 9.660 1.00 96.56 396 SER A N 1
ATOM 3055 C CA . SER A 1 396 ? -19.694 1.892 9.452 1.00 96.56 396 SER A CA 1
ATOM 3056 C C . SER A 1 396 ? -20.355 1.160 10.634 1.00 96.56 396 SER A C 1
ATOM 3058 O O . SER A 1 396 ? -19.705 0.491 11.438 1.00 96.56 396 SER A O 1
ATOM 3060 N N . LEU A 1 397 ? -21.694 1.206 10.692 1.00 95.88 397 LEU A N 1
ATOM 3061 C CA . LEU A 1 397 ? -22.497 0.429 11.651 1.00 95.88 397 LEU A CA 1
ATOM 3062 C C . LEU A 1 397 ? -22.225 -1.082 11.565 1.00 95.88 397 LEU A C 1
ATOM 3064 O O . LEU A 1 397 ? -22.302 -1.780 12.576 1.00 95.88 397 LEU A O 1
ATOM 3068 N N . ILE A 1 398 ? -21.910 -1.588 10.367 1.00 96.06 398 ILE A N 1
ATOM 3069 C CA . ILE A 1 398 ? -21.578 -3.002 10.146 1.00 96.06 398 ILE A CA 1
ATOM 3070 C C . ILE A 1 398 ? -20.283 -3.342 10.894 1.00 96.06 398 ILE A C 1
ATOM 3072 O O . ILE A 1 398 ? -20.259 -4.307 11.653 1.00 96.06 398 ILE A O 1
ATOM 3076 N N . THR A 1 399 ? -19.261 -2.496 10.764 1.00 97.19 399 THR A N 1
ATOM 3077 C CA . THR A 1 399 ? -17.974 -2.623 11.464 1.00 97.19 399 THR A CA 1
ATOM 3078 C C . THR A 1 399 ? -18.142 -2.614 12.976 1.00 97.19 399 THR A C 1
ATOM 3080 O O . THR A 1 399 ? -17.611 -3.478 13.670 1.00 97.19 399 THR A O 1
ATOM 3083 N N . TRP A 1 400 ? -18.916 -1.664 13.510 1.00 97.69 400 TRP A N 1
ATOM 3084 C CA . TRP A 1 400 ? -19.178 -1.605 14.950 1.00 97.69 400 TRP A CA 1
ATOM 3085 C C . TRP A 1 400 ? -19.889 -2.864 15.446 1.00 97.69 400 TRP A C 1
ATOM 3087 O O . TRP A 1 400 ? -19.564 -3.366 16.520 1.00 97.69 400 TRP A O 1
ATOM 3097 N N . SER A 1 401 ? -20.841 -3.376 14.660 1.00 96.75 401 SER A N 1
ATOM 3098 C CA . SER A 1 401 ? -21.606 -4.580 14.992 1.00 96.75 401 SER A CA 1
ATOM 3099 C C . SER A 1 401 ? -20.711 -5.817 15.066 1.00 96.75 401 SER A C 1
ATOM 3101 O O . SER A 1 401 ? -20.813 -6.578 16.025 1.00 96.75 401 SER A O 1
ATOM 3103 N N . GLU A 1 402 ? -19.805 -5.990 14.099 1.00 97.00 402 GLU A N 1
ATOM 3104 C CA . GLU A 1 402 ? -18.817 -7.078 14.097 1.00 97.00 402 GLU A CA 1
ATOM 3105 C C . GLU A 1 402 ? -17.920 -7.015 15.340 1.00 97.00 402 GLU A C 1
ATOM 3107 O O . GLU A 1 402 ? -17.786 -8.001 16.067 1.00 97.00 402 GLU A O 1
ATOM 3112 N N . ILE A 1 403 ? -17.400 -5.824 15.651 1.00 97.56 403 ILE A N 1
ATOM 3113 C CA . ILE A 1 403 ? -16.487 -5.624 16.780 1.00 97.56 403 ILE A CA 1
ATOM 3114 C C . ILE A 1 403 ? -17.161 -5.891 18.124 1.00 97.56 403 ILE A C 1
ATOM 3116 O O . ILE A 1 403 ? -16.563 -6.483 19.019 1.00 97.56 403 ILE A O 1
ATOM 3120 N N . VAL A 1 404 ? -18.400 -5.435 18.305 1.00 97.38 404 VAL A N 1
ATOM 3121 C CA . VAL A 1 404 ? -19.110 -5.604 19.577 1.00 97.38 404 VAL A CA 1
ATOM 3122 C C . VAL A 1 404 ? -19.409 -7.074 19.855 1.00 97.38 404 VAL A C 1
ATOM 3124 O O . VAL A 1 404 ? -19.312 -7.490 21.010 1.00 97.38 404 VAL A O 1
ATOM 3127 N N . VAL A 1 405 ? -19.715 -7.870 18.829 1.00 96.69 405 VAL A N 1
ATOM 3128 C CA . VAL A 1 405 ? -20.020 -9.299 18.987 1.00 96.69 405 VAL A CA 1
ATOM 3129 C C . VAL A 1 405 ? -18.758 -10.127 19.242 1.00 96.69 405 VAL A C 1
ATOM 3131 O O . VAL A 1 405 ? -18.796 -11.041 20.067 1.00 96.69 405 VAL A O 1
ATOM 3134 N N . ASP A 1 406 ? -17.632 -9.808 18.599 1.00 95.38 406 ASP A N 1
ATOM 3135 C CA . ASP A 1 406 ? -16.410 -10.600 18.752 1.00 95.38 406 ASP A CA 1
ATOM 3136 C C . ASP A 1 406 ? -15.562 -10.186 19.973 1.00 95.38 406 ASP A C 1
ATOM 3138 O O . ASP A 1 406 ? -15.033 -9.079 20.089 1.00 95.38 406 ASP A O 1
ATOM 3142 N N . SER A 1 407 ? -15.394 -11.134 20.897 1.00 91.44 407 SER A N 1
ATOM 3143 C CA . SER A 1 407 ? -14.558 -11.008 22.095 1.00 91.44 407 SER A CA 1
ATOM 3144 C C . SER A 1 407 ? -13.049 -10.915 21.827 1.00 91.44 407 SER A C 1
ATOM 3146 O O . SER A 1 407 ? -12.301 -10.631 22.762 1.00 91.44 407 SER A O 1
ATOM 3148 N N . THR A 1 408 ? -12.585 -11.154 20.592 1.00 92.06 408 THR A N 1
ATOM 3149 C CA . THR A 1 408 ? -11.168 -10.969 20.225 1.00 92.06 408 THR A CA 1
ATOM 3150 C C . THR A 1 408 ? -10.732 -9.506 20.314 1.00 92.06 408 THR A C 1
ATOM 3152 O O . THR A 1 408 ? -9.556 -9.226 20.553 1.00 92.06 408 THR A O 1
ATOM 3155 N N . HIS A 1 409 ? -11.669 -8.567 20.168 1.00 95.31 409 HIS A N 1
ATOM 3156 C CA . HIS A 1 409 ? -11.385 -7.141 20.217 1.00 95.31 409 HIS A CA 1
ATOM 3157 C C . HIS A 1 409 ? -11.273 -6.616 21.659 1.00 95.31 409 HIS A C 1
ATOM 3159 O O . HIS A 1 409 ? -12.062 -7.001 22.529 1.00 95.31 409 HIS A O 1
ATOM 3165 N N . PRO A 1 410 ? -10.358 -5.667 21.934 1.00 95.81 410 PRO A N 1
ATOM 3166 C CA . PRO A 1 410 ? -10.224 -5.065 23.256 1.00 95.81 410 PRO A CA 1
ATOM 3167 C C . PRO A 1 410 ? -11.519 -4.428 23.767 1.00 95.81 410 PRO A C 1
ATOM 3169 O O . PRO A 1 410 ? -12.194 -3.681 23.052 1.00 95.81 410 PRO A O 1
ATOM 3172 N N . GLN A 1 411 ? -11.818 -4.644 25.052 1.00 94.69 411 GLN A N 1
ATOM 3173 C CA . GLN A 1 411 ? -13.059 -4.190 25.691 1.00 94.69 411 GLN A CA 1
ATOM 3174 C C . GLN A 1 411 ? -13.311 -2.683 25.530 1.00 94.69 411 GLN A C 1
ATOM 3176 O O . GLN A 1 411 ? -14.452 -2.272 25.347 1.00 94.69 411 GLN A O 1
ATOM 3181 N N . LEU A 1 412 ? -12.259 -1.859 25.567 1.00 96.44 412 LEU A N 1
ATOM 3182 C CA . LEU A 1 412 ? -12.372 -0.407 25.400 1.00 96.44 412 LEU A CA 1
ATOM 3183 C C . LEU A 1 412 ? -12.854 -0.010 23.995 1.00 96.44 412 LEU A C 1
ATOM 3185 O O . LEU A 1 412 ? -13.655 0.913 23.861 1.00 96.44 412 LEU A O 1
ATOM 3189 N N . ILE A 1 413 ? -12.417 -0.729 22.956 1.00 97.62 413 ILE A N 1
ATOM 3190 C CA . ILE A 1 413 ? -12.846 -0.487 21.571 1.00 97.62 413 ILE A CA 1
ATOM 3191 C C . ILE A 1 413 ? -14.279 -0.985 21.383 1.00 97.62 413 ILE A C 1
ATOM 3193 O O . ILE A 1 413 ? -15.110 -0.265 20.826 1.00 97.62 413 ILE A O 1
ATOM 3197 N N . ARG A 1 414 ? -14.595 -2.180 21.907 1.00 97.88 414 ARG A N 1
ATOM 3198 C CA . ARG A 1 414 ? -15.963 -2.722 21.890 1.00 97.88 414 ARG A CA 1
ATOM 3199 C C . ARG A 1 414 ? -16.941 -1.779 22.594 1.00 97.88 414 ARG A C 1
ATOM 3201 O O . ARG A 1 414 ? -18.029 -1.532 22.085 1.00 97.88 414 ARG A O 1
ATOM 3208 N N . PHE A 1 415 ? -16.538 -1.195 23.721 1.00 97.69 415 PHE A N 1
ATOM 3209 C CA . PHE A 1 415 ? -17.333 -0.208 24.447 1.00 97.69 415 PHE A CA 1
ATOM 3210 C C . PHE A 1 415 ? -17.593 1.067 23.637 1.00 97.69 415 PHE A C 1
ATOM 3212 O O . PHE A 1 415 ? -18.737 1.518 23.577 1.00 97.69 415 PHE A O 1
ATOM 3219 N N . GLU A 1 416 ? -16.586 1.631 22.963 1.00 98.06 416 GLU A N 1
ATOM 3220 C CA . GLU A 1 416 ? -16.825 2.805 22.113 1.00 98.06 416 GLU A CA 1
ATOM 3221 C C . GLU A 1 416 ? -17.740 2.473 20.925 1.00 98.06 416 GLU A C 1
ATOM 3223 O O . GLU A 1 416 ? -18.669 3.228 20.638 1.00 98.06 416 GLU A O 1
ATOM 3228 N N . CYS A 1 417 ? -17.560 1.310 20.293 1.00 98.00 417 CYS A N 1
ATOM 3229 C CA . CYS A 1 417 ? -18.446 0.844 19.224 1.00 98.00 417 CYS A CA 1
ATOM 3230 C C . CYS A 1 417 ? -19.894 0.678 19.721 1.00 98.00 417 CYS A C 1
ATOM 3232 O O . CYS A 1 417 ? -20.820 1.164 19.076 1.00 98.00 417 CYS A O 1
ATOM 3234 N N . ALA A 1 418 ? -20.102 0.093 20.906 1.00 98.06 418 ALA A N 1
ATOM 3235 C CA . ALA A 1 418 ? -21.422 -0.045 21.528 1.00 98.06 418 ALA A CA 1
ATOM 3236 C C . ALA A 1 418 ? -22.113 1.317 21.748 1.00 98.06 418 ALA A C 1
ATOM 3238 O O . ALA A 1 418 ? -23.313 1.468 21.505 1.00 98.06 418 ALA A O 1
ATOM 3239 N N . LYS A 1 419 ? -21.352 2.346 22.142 1.00 97.75 419 LYS A N 1
ATOM 3240 C CA . LYS A 1 419 ? -21.860 3.721 22.284 1.00 97.75 419 LYS A CA 1
ATOM 3241 C C . LYS A 1 419 ? -22.255 4.342 20.950 1.00 97.75 419 LYS A C 1
ATOM 3243 O O . LYS A 1 419 ? -23.248 5.068 20.888 1.00 97.75 419 LYS A O 1
ATOM 3248 N N . LEU A 1 420 ? -21.480 4.100 19.895 1.00 97.69 420 LEU A N 1
ATOM 3249 C CA . LEU A 1 420 ? -21.794 4.580 18.547 1.00 97.69 420 LEU A CA 1
ATOM 3250 C C . LEU A 1 420 ? -23.062 3.906 18.008 1.00 97.69 420 LEU A C 1
ATOM 3252 O O . LEU A 1 420 ? -23.969 4.606 17.565 1.00 97.69 420 LEU A O 1
ATOM 3256 N N . ILE A 1 421 ? -23.197 2.587 18.182 1.00 97.19 421 ILE A N 1
ATOM 3257 C CA . ILE A 1 421 ? -24.418 1.836 17.844 1.00 97.19 421 ILE A CA 1
ATOM 3258 C C . ILE A 1 421 ? -25.644 2.428 18.556 1.00 97.19 421 ILE A C 1
ATOM 3260 O O . ILE A 1 421 ? -26.657 2.716 17.917 1.00 97.19 421 ILE A O 1
ATOM 3264 N N . ALA A 1 422 ? -25.556 2.676 19.866 1.00 94.81 422 ALA A N 1
ATOM 3265 C CA . ALA A 1 422 ? -26.656 3.264 20.632 1.00 94.81 422 ALA A CA 1
ATOM 3266 C C . ALA A 1 422 ? -27.082 4.653 20.113 1.00 94.81 422 ALA A C 1
ATOM 3268 O O . ALA A 1 422 ? -28.267 5.000 20.143 1.00 94.81 422 ALA A O 1
ATOM 3269 N N . LYS A 1 423 ? -26.133 5.452 19.608 1.00 94.25 423 LYS A N 1
ATOM 3270 C CA . LYS A 1 423 ? -26.399 6.792 19.058 1.00 94.25 423 LYS A CA 1
ATOM 3271 C C . LYS A 1 423 ? -27.121 6.770 17.711 1.00 94.25 423 LYS A C 1
ATOM 3273 O O . LYS A 1 423 ? -27.845 7.727 17.436 1.00 94.25 423 LYS A O 1
ATOM 3278 N N . GLU A 1 424 ? -26.984 5.707 16.917 1.00 93.44 424 GLU A N 1
ATOM 3279 C CA . GLU A 1 424 ? -27.681 5.567 15.627 1.00 93.44 424 GLU A CA 1
ATOM 3280 C C . GLU A 1 424 ? -29.201 5.424 15.781 1.00 93.44 424 GLU A C 1
ATOM 3282 O O . GLU A 1 424 ? -29.953 5.758 14.865 1.00 93.44 424 GLU A O 1
ATOM 3287 N N . LYS A 1 425 ? -29.677 4.956 16.947 1.00 88.38 425 LYS A N 1
ATOM 3288 C CA . LYS A 1 425 ? -31.112 4.787 17.258 1.00 88.38 425 LYS A CA 1
ATOM 3289 C C . LYS A 1 425 ? -31.871 3.978 16.197 1.00 88.38 425 LYS A C 1
ATOM 3291 O O . LYS A 1 425 ? -33.028 4.269 15.890 1.00 88.38 425 LYS A O 1
ATOM 3296 N N . CYS A 1 426 ? -31.223 2.964 15.639 1.00 85.81 426 CYS A N 1
ATOM 3297 C CA . CYS A 1 426 ? -31.802 2.076 14.641 1.00 85.81 426 CYS A CA 1
ATOM 3298 C C . CYS A 1 426 ? -32.041 0.673 15.214 1.00 85.81 426 CYS A C 1
ATOM 3300 O O . CYS A 1 426 ? -31.534 0.327 16.280 1.00 85.81 426 CYS A O 1
ATOM 3302 N N . LEU A 1 427 ? -32.844 -0.120 14.502 1.00 87.25 427 LEU A N 1
ATOM 3303 C CA . LEU A 1 427 ? -33.019 -1.537 14.808 1.00 87.25 427 LEU A CA 1
ATOM 3304 C C . LEU A 1 427 ? -31.774 -2.304 14.365 1.00 87.25 427 LEU A C 1
ATOM 3306 O O . LEU A 1 427 ? -31.358 -2.192 13.210 1.00 87.25 427 LEU A O 1
ATOM 3310 N N . ILE A 1 428 ? -31.233 -3.105 15.274 1.00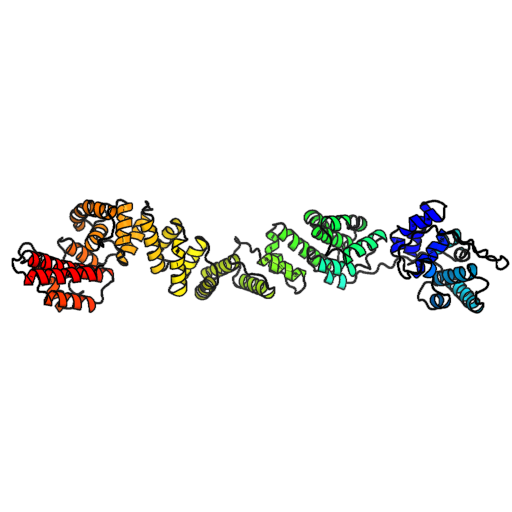 92.25 428 ILE A N 1
ATOM 3311 C CA . ILE A 1 428 ? -30.043 -3.927 15.061 1.00 92.25 428 ILE A CA 1
ATOM 3312 C C . ILE A 1 428 ? -30.371 -5.419 15.224 1.00 92.25 428 ILE A C 1
ATOM 3314 O O . ILE A 1 428 ? -31.397 -5.758 15.820 1.00 92.25 428 ILE A O 1
ATOM 3318 N N . PRO A 1 429 ? -29.535 -6.321 14.681 1.00 94.06 429 PRO A N 1
ATOM 3319 C CA . PRO A 1 429 ? -29.644 -7.756 14.935 1.00 94.06 429 PRO A CA 1
ATOM 3320 C C . PRO A 1 429 ? -29.605 -8.099 16.435 1.00 94.06 429 PRO A C 1
ATOM 3322 O O . PRO A 1 429 ? -28.965 -7.399 17.220 1.00 94.06 429 PRO A O 1
ATOM 3325 N N . ASN A 1 430 ? -30.291 -9.175 16.838 1.00 93.38 430 ASN A N 1
ATOM 3326 C CA . ASN A 1 430 ? -30.440 -9.542 18.254 1.00 93.38 430 ASN A CA 1
ATOM 3327 C C . ASN A 1 430 ? -29.107 -9.881 18.937 1.00 93.38 430 ASN A C 1
ATOM 3329 O O . ASN A 1 430 ? -28.906 -9.499 20.079 1.00 93.38 430 ASN A O 1
ATOM 3333 N N . ASP A 1 431 ? -28.198 -10.559 18.242 1.00 95.00 431 ASP A N 1
ATOM 3334 C CA . ASP A 1 431 ? -26.851 -10.875 18.729 1.00 95.00 431 ASP A CA 1
ATOM 3335 C C . ASP A 1 431 ? -26.039 -9.604 19.019 1.00 95.00 431 ASP A C 1
ATOM 3337 O O . ASP A 1 431 ? -25.423 -9.473 20.076 1.00 95.00 431 ASP A O 1
ATOM 3341 N N . VAL A 1 432 ? -26.113 -8.619 18.120 1.00 96.56 432 VAL A N 1
ATOM 3342 C CA . VAL A 1 432 ? -25.494 -7.301 18.321 1.00 96.56 432 VAL A CA 1
ATOM 3343 C C . VAL A 1 432 ? -26.152 -6.569 19.492 1.00 96.56 432 VAL A C 1
ATOM 3345 O O . VAL A 1 432 ? -25.461 -5.930 20.285 1.00 96.56 432 VAL A O 1
ATOM 3348 N N . LEU A 1 433 ? -27.478 -6.663 19.627 1.00 95.56 433 LEU A N 1
ATOM 3349 C CA . LEU A 1 433 ? -28.231 -6.036 20.712 1.00 95.56 433 LEU A CA 1
ATOM 3350 C C . LEU A 1 433 ? -27.871 -6.617 22.079 1.00 95.56 433 LEU A C 1
ATOM 3352 O O . LEU A 1 433 ? -27.652 -5.850 23.016 1.00 95.56 433 LEU A O 1
ATOM 3356 N N . GLU A 1 434 ? -27.787 -7.941 22.192 1.00 94.38 434 GLU A N 1
ATOM 3357 C CA . GLU A 1 434 ? -27.387 -8.644 23.413 1.00 94.38 434 GLU A CA 1
ATOM 3358 C C . GLU A 1 434 ? -25.970 -8.231 23.831 1.00 94.38 434 GLU A C 1
ATOM 3360 O O . GLU A 1 434 ? -25.783 -7.742 24.947 1.00 94.38 434 GLU A O 1
ATOM 3365 N N . ALA A 1 435 ? -25.005 -8.295 22.906 1.00 96.44 435 ALA A N 1
ATOM 3366 C CA . ALA A 1 435 ? -23.622 -7.897 23.168 1.00 96.44 435 ALA A CA 1
ATOM 3367 C C . ALA A 1 435 ? -23.494 -6.402 23.524 1.00 96.44 435 ALA A C 1
ATOM 3369 O O . ALA A 1 435 ? -22.788 -6.033 24.462 1.00 96.44 435 ALA A O 1
ATOM 3370 N N . THR A 1 436 ? -24.221 -5.522 22.830 1.00 96.94 436 THR A N 1
ATOM 3371 C CA . THR A 1 436 ? -24.248 -4.080 23.134 1.00 96.94 436 THR A CA 1
ATOM 3372 C C . THR A 1 436 ? -24.834 -3.826 24.527 1.00 96.94 436 THR A C 1
ATOM 3374 O O . THR A 1 436 ? -24.282 -3.045 25.302 1.00 96.94 436 THR A O 1
ATOM 3377 N N . THR A 1 437 ? -25.933 -4.504 24.867 1.00 95.62 437 THR A N 1
ATOM 3378 C CA . THR A 1 437 ? -26.612 -4.389 26.168 1.00 95.62 437 THR A CA 1
ATOM 3379 C C . THR A 1 437 ? -25.697 -4.834 27.303 1.00 95.62 437 THR A C 1
ATOM 3381 O O . THR A 1 437 ? -25.580 -4.126 28.303 1.00 95.62 437 THR A O 1
ATOM 3384 N N . GLU A 1 438 ? -25.017 -5.968 27.139 1.00 95.50 438 GLU A N 1
ATOM 3385 C CA . GLU A 1 438 ? -24.029 -6.476 28.090 1.00 95.50 438 GLU A CA 1
ATOM 3386 C C . GLU A 1 438 ? -22.911 -5.453 28.328 1.00 95.50 438 GLU A C 1
ATOM 3388 O O . GLU A 1 438 ? -22.677 -5.029 29.463 1.00 95.50 438 GLU A O 1
ATOM 3393 N N . ILE A 1 439 ? -22.257 -4.999 27.256 1.00 96.75 439 ILE A N 1
ATOM 3394 C CA . ILE A 1 439 ? -21.094 -4.110 27.349 1.00 96.75 439 ILE A CA 1
ATOM 3395 C C . ILE A 1 439 ? -21.453 -2.790 28.032 1.00 96.75 439 ILE A C 1
ATOM 3397 O O . ILE A 1 439 ? -20.735 -2.348 28.932 1.00 96.75 439 ILE A O 1
ATOM 3401 N N . LEU A 1 440 ? -22.570 -2.170 27.641 1.00 96.75 440 LEU A N 1
ATOM 3402 C CA . LEU A 1 440 ? -23.018 -0.906 28.228 1.00 96.75 440 LEU A CA 1
ATOM 3403 C C . LEU A 1 440 ? -23.459 -1.072 29.690 1.00 96.75 440 LEU A C 1
ATOM 3405 O O . LEU A 1 440 ? -23.247 -0.158 30.486 1.00 96.75 440 LEU A O 1
ATOM 3409 N N . SER A 1 441 ? -24.014 -2.233 30.060 1.00 95.06 441 SER A N 1
ATOM 3410 C CA . SER A 1 441 ? -24.396 -2.537 31.446 1.00 95.06 441 SER A CA 1
ATOM 3411 C C . SER A 1 441 ? -23.174 -2.688 32.353 1.00 95.06 441 SER A C 1
ATOM 3413 O O . SER A 1 441 ? -23.119 -2.062 33.409 1.00 95.06 441 SER A O 1
ATOM 3415 N N . ILE A 1 442 ? -22.164 -3.457 31.927 1.00 92.44 442 ILE A N 1
ATOM 3416 C CA . ILE A 1 442 ? -20.921 -3.673 32.693 1.00 92.44 442 ILE A CA 1
ATOM 3417 C C . ILE A 1 442 ? -20.145 -2.358 32.862 1.00 92.44 442 ILE A C 1
ATOM 3419 O O . ILE A 1 442 ? -19.627 -2.057 33.941 1.00 92.44 442 ILE A O 1
ATOM 3423 N N . GLN A 1 443 ? -20.060 -1.559 31.794 1.00 94.44 443 GLN A N 1
ATOM 3424 C CA . GLN A 1 443 ? -19.350 -0.273 31.800 1.00 94.44 443 GLN A CA 1
ATOM 3425 C C . GLN A 1 443 ? -20.179 0.878 32.389 1.00 94.44 443 GLN A C 1
ATOM 3427 O O . GLN A 1 443 ? -19.680 1.995 32.503 1.00 94.44 443 GLN A O 1
ATOM 3432 N N . VAL A 1 444 ? -21.424 0.609 32.796 1.00 93.88 444 VAL A N 1
ATOM 3433 C CA . VAL A 1 444 ? -22.337 1.570 33.432 1.00 93.88 444 VAL A CA 1
ATOM 3434 C C . VAL A 1 444 ? -22.589 2.821 32.570 1.00 93.88 444 VAL A C 1
ATOM 3436 O O . VAL A 1 444 ? -22.831 3.914 33.081 1.00 93.88 444 VAL A O 1
ATOM 3439 N N . ASP A 1 445 ? -22.592 2.683 31.239 1.00 95.31 445 ASP A N 1
ATOM 3440 C CA . ASP A 1 445 ? -23.054 3.754 30.342 1.00 95.31 445 ASP A CA 1
ATOM 3441 C C . ASP A 1 445 ? -24.572 3.664 30.167 1.00 95.31 445 ASP A C 1
ATOM 3443 O O . ASP A 1 445 ? -25.112 3.238 29.141 1.00 95.31 445 ASP A O 1
ATOM 3447 N N . ILE A 1 446 ? -25.270 4.069 31.226 1.00 94.06 446 ILE A N 1
ATOM 3448 C CA . ILE A 1 446 ? -26.726 3.966 31.329 1.00 94.06 446 ILE A CA 1
ATOM 3449 C C . ILE A 1 446 ? -27.434 4.881 30.331 1.00 94.06 446 ILE A C 1
ATOM 3451 O O . ILE A 1 446 ? -28.551 4.583 29.901 1.00 94.06 446 ILE A O 1
ATOM 3455 N N . PHE A 1 447 ? -26.795 5.978 29.923 1.00 93.69 447 PHE A N 1
ATOM 3456 C CA . PHE A 1 447 ? -27.333 6.846 28.885 1.00 93.69 447 PHE A CA 1
ATOM 3457 C C . PHE A 1 447 ? -27.428 6.091 27.556 1.00 93.69 447 PHE A C 1
ATOM 3459 O O . PHE A 1 447 ? -28.518 5.977 26.991 1.00 93.69 447 PHE A O 1
ATOM 3466 N N . SER A 1 448 ? -26.314 5.519 27.094 1.00 95.25 448 SER A N 1
ATOM 3467 C CA . SER A 1 448 ? -26.271 4.739 25.854 1.00 95.25 448 SER A CA 1
ATOM 3468 C C . SER A 1 448 ? -27.140 3.479 25.952 1.00 95.25 448 SER A C 1
ATOM 3470 O O . SER A 1 448 ? -27.873 3.168 25.014 1.00 95.25 448 SER A O 1
ATOM 3472 N N . LEU A 1 449 ? -27.144 2.800 27.107 1.00 95.44 449 LEU A N 1
ATOM 3473 C CA . LEU A 1 449 ? -27.998 1.633 27.356 1.00 95.44 449 LEU A CA 1
ATOM 3474 C C . LEU A 1 449 ? -29.490 1.982 27.213 1.00 95.44 449 LEU A C 1
ATOM 3476 O O . LEU A 1 449 ? -30.241 1.293 26.529 1.00 95.44 449 LEU A O 1
ATOM 3480 N N . SER A 1 450 ? -29.924 3.100 27.796 1.00 94.12 450 SER A N 1
ATOM 3481 C CA . SER A 1 450 ? -31.321 3.543 27.702 1.00 94.12 450 SER A CA 1
ATOM 3482 C C . SER A 1 450 ? -31.709 3.903 26.264 1.00 94.12 450 SER A C 1
ATOM 3484 O O . SER A 1 450 ? -32.835 3.638 25.838 1.00 94.12 450 SER A O 1
ATOM 3486 N N . LEU A 1 451 ? -30.784 4.485 25.491 1.00 93.50 451 LEU A N 1
ATOM 3487 C CA . LEU A 1 451 ? -3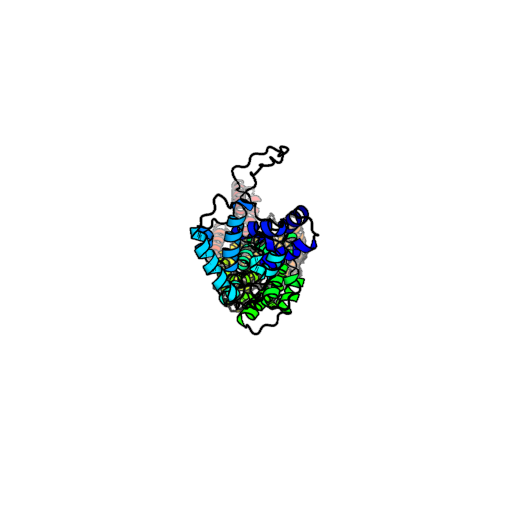1.014 4.783 24.077 1.00 93.50 451 LEU A CA 1
ATOM 3488 C C . LEU A 1 451 ? -31.225 3.513 23.252 1.00 93.50 451 LEU A C 1
ATOM 3490 O O . LEU A 1 451 ? -32.190 3.468 22.495 1.00 93.50 451 LEU A O 1
ATOM 3494 N N . ILE A 1 452 ? -30.373 2.494 23.412 1.00 94.31 452 ILE A N 1
ATOM 3495 C CA . ILE A 1 452 ? -30.468 1.276 22.595 1.00 94.31 452 ILE A CA 1
ATOM 3496 C C . ILE A 1 452 ? -31.688 0.418 22.955 1.00 94.31 452 ILE A C 1
ATOM 3498 O O . ILE A 1 452 ? -32.350 -0.123 22.066 1.00 94.31 452 ILE A O 1
ATOM 3502 N N . LEU A 1 453 ? -32.036 0.329 24.244 1.00 93.62 453 LEU A N 1
ATOM 3503 C CA . LEU A 1 453 ? -33.210 -0.427 24.686 1.00 93.62 453 LEU A CA 1
ATOM 3504 C C . LEU A 1 453 ? -34.515 0.245 24.235 1.00 93.62 453 LEU A C 1
ATOM 3506 O O . LEU A 1 453 ? -35.421 -0.436 23.751 1.00 93.62 453 LEU A O 1
ATOM 3510 N N . SER A 1 454 ? -34.591 1.578 24.328 1.00 93.00 454 SER A N 1
ATOM 3511 C CA . SER A 1 454 ? -35.767 2.334 23.882 1.00 93.00 454 SER A CA 1
ATOM 3512 C C . SER A 1 454 ? -35.907 2.383 22.359 1.00 93.00 454 SER A C 1
ATOM 3514 O O . SER A 1 454 ? -37.020 2.255 21.852 1.00 93.00 454 SER A O 1
ATOM 3516 N N . SER A 1 455 ? -34.814 2.516 21.597 1.00 91.50 455 SER A N 1
ATOM 3517 C CA . SER A 1 455 ? -34.870 2.472 20.126 1.00 91.50 455 SER A CA 1
ATOM 3518 C C . SER A 1 455 ? -35.278 1.092 19.605 1.00 91.50 455 SER A C 1
ATOM 3520 O O . SER A 1 455 ? -35.981 0.997 18.597 1.00 91.50 455 SER A O 1
ATOM 3522 N N . SER A 1 456 ? -34.892 0.034 20.321 1.00 91.38 456 SER A N 1
ATOM 3523 C CA . SER A 1 456 ? -35.227 -1.355 19.993 1.00 91.38 456 SER A CA 1
ATOM 3524 C C . SER A 1 456 ? -36.588 -1.807 20.538 1.00 91.38 456 SER A C 1
ATOM 3526 O O . SER A 1 456 ? -36.991 -2.940 20.288 1.00 91.38 456 SER A O 1
ATOM 3528 N N . ASN A 1 457 ? -37.318 -0.936 21.249 1.00 89.94 457 ASN A N 1
ATOM 3529 C CA . ASN A 1 457 ? -38.582 -1.242 21.935 1.00 89.94 457 ASN A CA 1
ATOM 3530 C C . ASN A 1 457 ? -38.504 -2.513 22.799 1.00 89.94 457 ASN A C 1
ATOM 3532 O O . ASN A 1 457 ? -39.401 -3.361 22.760 1.00 89.94 457 ASN A O 1
ATOM 3536 N N . ILE A 1 458 ? -37.416 -2.661 23.557 1.00 93.00 458 ILE A N 1
ATOM 3537 C CA . ILE A 1 458 ? -37.253 -3.793 24.466 1.00 93.00 458 ILE A CA 1
ATOM 3538 C C . ILE A 1 458 ? -38.335 -3.745 25.539 1.00 93.00 458 ILE A C 1
ATOM 3540 O O . ILE A 1 458 ? -38.509 -2.728 26.209 1.00 93.00 458 ILE A O 1
ATOM 3544 N N . LYS A 1 459 ? -39.040 -4.863 25.722 1.00 94.31 459 LYS A N 1
ATOM 3545 C CA . LYS A 1 459 ? -40.082 -4.976 26.741 1.00 94.31 459 LYS A CA 1
ATOM 3546 C C . LYS A 1 459 ? -39.503 -5.348 28.095 1.00 94.31 459 LYS A C 1
ATOM 3548 O O . LYS A 1 459 ? -38.702 -6.280 28.203 1.00 94.31 459 LYS A O 1
ATOM 3553 N N . GLY A 1 460 ? -39.998 -4.700 29.143 1.00 93.19 460 GLY A N 1
ATOM 3554 C CA . GLY A 1 460 ? -39.655 -5.000 30.530 1.00 93.19 460 GLY A CA 1
ATOM 3555 C C . GLY A 1 460 ? -40.006 -6.430 30.927 1.00 93.19 460 GLY A C 1
ATOM 3556 O O . GLY A 1 460 ? -39.256 -7.051 31.668 1.00 93.19 460 GLY A O 1
ATOM 3557 N N . SER A 1 461 ? -41.078 -6.994 30.360 1.00 93.44 461 SER A N 1
ATOM 3558 C CA . SER A 1 461 ? -41.467 -8.392 30.592 1.00 93.44 461 SER A CA 1
ATOM 3559 C C . SER A 1 461 ? -40.498 -9.424 30.011 1.00 93.44 461 SER A C 1
ATOM 3561 O O . SER A 1 461 ? -40.577 -10.587 30.385 1.00 93.44 461 SER A O 1
ATOM 3563 N N . GLU A 1 462 ? -39.668 -9.027 29.042 1.00 91.06 462 GLU A N 1
ATOM 3564 C CA . GLU A 1 462 ? -38.713 -9.905 28.351 1.00 91.06 462 GLU A CA 1
ATOM 3565 C C . GLU A 1 462 ? -37.286 -9.697 28.880 1.00 91.06 462 GLU A C 1
ATOM 3567 O O . GLU A 1 462 ? -36.530 -10.655 28.999 1.00 91.06 462 GLU A O 1
ATOM 3572 N N . ASN A 1 463 ? -36.921 -8.457 29.236 1.00 92.94 463 ASN A N 1
ATOM 3573 C CA . ASN A 1 463 ? -35.591 -8.100 29.740 1.00 92.94 463 ASN A CA 1
ATOM 3574 C C . ASN A 1 463 ? -35.668 -7.272 31.040 1.00 92.94 463 ASN A C 1
ATOM 3576 O O . ASN A 1 463 ? -35.233 -6.115 31.068 1.00 92.94 463 ASN A O 1
ATOM 3580 N N . PRO A 1 464 ? -36.205 -7.836 32.138 1.00 95.06 464 PRO A N 1
ATOM 3581 C CA . PRO A 1 464 ? -36.509 -7.065 33.341 1.00 95.06 464 PRO A CA 1
ATOM 3582 C C . PRO A 1 464 ? -35.269 -6.443 33.991 1.00 95.06 464 PRO A C 1
ATOM 3584 O O . PRO A 1 464 ? -35.306 -5.291 34.414 1.00 95.06 464 PRO A O 1
ATOM 3587 N N . TYR A 1 465 ? -34.144 -7.163 34.020 1.00 95.25 465 TYR A N 1
ATOM 3588 C CA . TYR A 1 465 ? -32.913 -6.684 34.654 1.00 95.25 465 TYR A CA 1
ATOM 3589 C C . TYR A 1 465 ? -32.340 -5.434 33.980 1.00 95.25 465 TYR A C 1
ATOM 3591 O O . TYR A 1 465 ? -32.011 -4.478 34.676 1.00 95.25 465 TYR A O 1
ATOM 3599 N N . SER A 1 466 ? -32.264 -5.401 32.647 1.00 94.69 466 SER A N 1
ATOM 3600 C CA . SER A 1 466 ? -31.723 -4.247 31.915 1.00 94.69 466 SER A CA 1
ATOM 3601 C C . SER A 1 466 ? -32.632 -3.020 32.036 1.00 94.69 466 SER A C 1
ATOM 3603 O O . SER A 1 466 ? -32.147 -1.906 32.232 1.00 94.69 466 SER A O 1
ATOM 3605 N N . VAL A 1 467 ? -33.958 -3.216 31.997 1.00 95.75 467 VAL A N 1
ATOM 3606 C CA . VAL A 1 467 ? -34.934 -2.127 32.186 1.00 95.75 467 VAL A CA 1
ATOM 3607 C C . VAL A 1 467 ? -34.862 -1.557 33.602 1.00 95.75 467 VAL A C 1
ATOM 3609 O O . VAL A 1 467 ? -34.833 -0.337 33.776 1.00 95.75 467 VAL A O 1
ATOM 3612 N N . LEU A 1 468 ? -34.790 -2.415 34.622 1.00 95.25 468 LEU A N 1
ATOM 3613 C CA . LEU A 1 468 ? -34.688 -1.978 36.015 1.00 95.25 468 LEU A CA 1
ATOM 3614 C C . LEU A 1 468 ? -33.330 -1.353 36.332 1.00 95.25 468 LEU A C 1
ATOM 3616 O O . LEU A 1 468 ? -33.282 -0.379 37.082 1.00 95.25 468 LEU A O 1
ATOM 3620 N N . LEU A 1 469 ? -32.250 -1.831 35.711 1.00 95.50 469 LEU A N 1
ATOM 3621 C CA . LEU A 1 469 ? -30.936 -1.198 35.787 1.00 95.50 469 LEU A CA 1
ATOM 3622 C C . LEU A 1 469 ? -30.981 0.234 35.240 1.00 95.50 469 LEU A C 1
ATOM 3624 O O . LEU A 1 469 ? -30.600 1.172 35.944 1.00 95.50 469 LEU A O 1
ATOM 3628 N N . CYS A 1 470 ? -31.515 0.422 34.028 1.00 94.69 470 CYS A N 1
ATOM 3629 C CA . CYS A 1 470 ? -31.751 1.754 33.477 1.00 94.69 470 CYS A CA 1
ATOM 3630 C C . CYS A 1 470 ? -32.630 2.585 34.406 1.00 94.69 470 CYS A C 1
ATOM 3632 O O . CYS A 1 470 ? -32.311 3.732 34.689 1.00 94.69 470 CYS A O 1
ATOM 3634 N N . SER A 1 471 ? -33.708 2.019 34.945 1.00 92.44 471 SER A N 1
ATOM 3635 C CA . SER A 1 471 ? -34.583 2.778 35.828 1.00 92.44 471 SER A CA 1
ATOM 3636 C C . SER A 1 471 ? -33.925 3.187 37.149 1.00 92.44 471 SER A C 1
ATOM 3638 O O . SER A 1 471 ? -34.344 4.194 37.723 1.00 92.44 471 SER A O 1
ATOM 3640 N N . ALA A 1 472 ? -32.967 2.412 37.654 1.00 90.56 472 ALA A N 1
ATOM 3641 C CA . ALA A 1 472 ? -32.270 2.699 38.899 1.00 90.56 472 ALA A CA 1
ATOM 3642 C C . ALA A 1 472 ? -31.164 3.748 38.723 1.00 90.56 472 ALA A C 1
ATOM 3644 O O . ALA A 1 472 ? -30.934 4.543 39.633 1.00 90.56 472 ALA A O 1
ATOM 3645 N N . LEU A 1 473 ? -30.492 3.749 37.566 1.00 92.31 473 LEU A N 1
ATOM 3646 C CA . LEU A 1 473 ? -29.278 4.536 37.329 1.00 92.31 473 LEU A CA 1
ATOM 3647 C C . LEU A 1 473 ? -29.403 5.584 36.208 1.00 92.31 473 LEU A C 1
ATOM 3649 O O . LEU A 1 473 ? -28.416 6.240 35.880 1.00 92.31 473 LEU A O 1
ATOM 3653 N N . ALA A 1 474 ? -30.576 5.746 35.588 1.00 88.00 474 ALA A N 1
ATOM 3654 C CA . ALA A 1 474 ? -30.756 6.681 34.478 1.00 88.00 474 ALA A CA 1
ATOM 3655 C C . ALA A 1 474 ? -30.388 8.122 34.874 1.0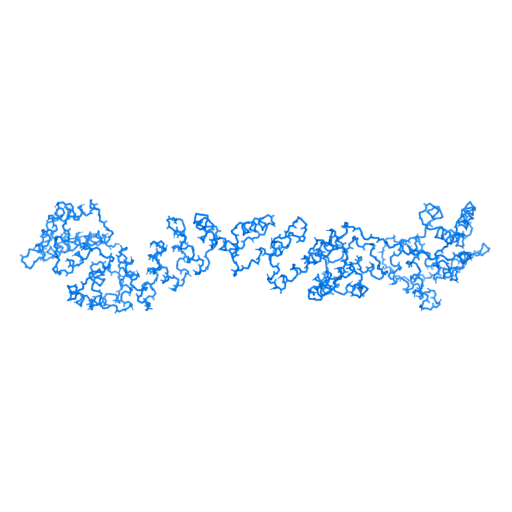0 88.00 474 ALA A C 1
ATOM 3657 O O . ALA A 1 474 ? -30.964 8.661 35.826 1.00 88.00 474 ALA A O 1
ATOM 3658 N N . PRO A 1 475 ? -29.500 8.796 34.117 1.00 84.69 475 PRO A N 1
ATOM 3659 C CA . PRO A 1 475 ? -29.236 10.211 34.342 1.00 84.69 475 PRO A CA 1
ATOM 3660 C C . PRO A 1 475 ? -30.451 11.061 33.946 1.00 84.69 475 PRO A C 1
ATOM 3662 O O . PRO A 1 475 ? -31.235 10.696 33.072 1.00 84.69 475 PRO A O 1
ATOM 3665 N N . ALA A 1 476 ? -30.623 12.252 34.528 1.00 81.31 476 ALA A N 1
ATOM 3666 C CA . ALA A 1 476 ? -31.817 13.055 34.215 1.00 81.31 476 ALA A CA 1
ATOM 3667 C C . ALA A 1 476 ? -31.866 13.585 32.768 1.00 81.31 476 ALA A C 1
ATOM 3669 O O . ALA A 1 476 ? -32.899 14.095 32.339 1.00 81.31 476 ALA A O 1
ATOM 3670 N N . ASN A 1 477 ? -30.776 13.471 32.004 1.00 84.31 477 ASN A N 1
ATOM 3671 C CA . ASN A 1 477 ? -30.683 13.916 30.616 1.00 84.31 477 ASN A CA 1
ATOM 3672 C C . ASN A 1 477 ? -30.860 12.792 29.571 1.00 84.31 477 ASN A C 1
ATOM 3674 O O . ASN A 1 477 ? -30.586 13.055 28.403 1.00 84.31 477 ASN A O 1
ATOM 3678 N N . ILE A 1 478 ? -31.348 11.589 29.930 1.00 84.44 478 ILE A N 1
ATOM 3679 C CA . ILE A 1 478 ? -31.553 10.457 28.985 1.00 84.44 478 ILE A CA 1
ATOM 3680 C C . ILE A 1 478 ? -32.481 10.748 27.789 1.00 84.44 478 ILE A C 1
ATOM 3682 O O . ILE A 1 478 ? -32.505 9.990 26.821 1.00 84.44 478 ILE A O 1
ATOM 3686 N N . GLY A 1 479 ? -33.220 11.858 27.818 1.00 85.50 479 GLY A N 1
ATOM 3687 C CA . GLY A 1 479 ? -34.105 12.284 26.738 1.00 85.50 479 GLY A CA 1
ATOM 3688 C C . GLY A 1 479 ? -35.531 11.743 26.867 1.00 85.50 479 GLY A C 1
ATOM 3689 O O . GLY A 1 479 ? -35.794 10.760 27.552 1.00 85.50 479 GLY A O 1
ATOM 3690 N N . GLU A 1 480 ? -36.467 12.425 26.204 1.00 88.50 480 GLU A N 1
ATOM 3691 C CA . GLU A 1 480 ? -37.913 12.199 26.355 1.00 88.50 480 GLU A CA 1
ATOM 3692 C C . GLU A 1 480 ? -38.343 10.792 25.918 1.00 88.50 480 GLU A C 1
ATOM 3694 O O . GLU A 1 480 ? -39.041 10.111 26.658 1.00 88.50 480 GLU A O 1
ATOM 3699 N N . GLN A 1 481 ? -37.833 10.305 24.782 1.00 88.12 481 GLN A N 1
ATOM 3700 C CA . GLN A 1 481 ? -38.151 8.967 24.272 1.00 88.12 481 GLN A CA 1
ATOM 3701 C C . GLN A 1 481 ? -37.769 7.851 25.258 1.00 88.12 481 GLN A C 1
ATOM 3703 O O . GLN A 1 481 ? -38.573 6.961 25.523 1.00 88.12 481 GLN A O 1
ATOM 3708 N N . ALA A 1 482 ? -36.553 7.899 25.809 1.00 90.19 482 ALA A N 1
ATOM 3709 C CA . ALA A 1 482 ? -36.091 6.899 26.767 1.00 90.19 482 ALA A CA 1
ATOM 3710 C C . ALA A 1 482 ? -36.851 7.001 28.099 1.00 90.19 482 ALA A C 1
ATOM 3712 O O . ALA A 1 482 ? -37.136 5.979 28.718 1.00 90.19 482 ALA A O 1
ATOM 3713 N N . LEU A 1 483 ? -37.221 8.216 28.526 1.00 91.69 483 LEU A N 1
ATOM 3714 C CA . LEU A 1 483 ? -38.048 8.431 29.717 1.00 91.69 483 LEU A CA 1
ATOM 3715 C C . LEU A 1 483 ? -39.450 7.842 29.567 1.00 91.69 483 LEU A C 1
ATOM 3717 O O . LEU A 1 483 ? -39.940 7.211 30.502 1.00 91.69 483 LEU A O 1
ATOM 3721 N N . ASP A 1 484 ? -40.098 8.062 28.426 1.00 92.25 484 ASP A N 1
ATOM 3722 C CA . ASP A 1 484 ? -41.442 7.543 28.174 1.00 92.25 484 ASP A CA 1
ATOM 3723 C C . ASP A 1 484 ? -41.431 6.015 28.086 1.00 92.25 484 ASP A C 1
ATOM 3725 O O . ASP A 1 484 ? -42.234 5.366 28.757 1.00 92.25 484 ASP A O 1
ATOM 3729 N N . TRP A 1 485 ? -40.450 5.445 27.378 1.00 94.62 485 TRP A N 1
ATOM 3730 C CA . TRP A 1 485 ? -40.219 4.000 27.345 1.00 94.62 485 TRP A CA 1
ATOM 3731 C C . TRP A 1 485 ? -39.992 3.418 28.750 1.00 94.62 485 TRP A C 1
ATOM 3733 O O . TRP A 1 485 ? -40.658 2.459 29.133 1.00 94.62 485 TRP A O 1
ATOM 3743 N N . LEU A 1 486 ? -39.125 4.028 29.570 1.00 94.06 486 LEU A N 1
ATOM 3744 C CA . LEU A 1 486 ? -38.883 3.564 30.941 1.00 94.06 486 LEU A CA 1
ATOM 3745 C C . LEU A 1 486 ? -40.142 3.619 31.812 1.00 94.06 486 LEU A C 1
ATOM 3747 O O . LEU A 1 486 ? -40.359 2.726 32.627 1.00 94.06 486 LEU A O 1
ATOM 3751 N N . ARG A 1 487 ? -40.977 4.655 31.669 1.00 90.94 487 ARG A N 1
ATOM 3752 C CA . ARG A 1 487 ? -42.234 4.771 32.428 1.00 90.94 487 ARG A CA 1
ATOM 3753 C C . ARG A 1 487 ? -43.230 3.675 32.072 1.00 90.94 487 ARG A C 1
ATOM 3755 O O . ARG A 1 487 ? -43.964 3.237 32.956 1.00 90.94 487 ARG A O 1
ATOM 3762 N N . GLU A 1 488 ? -43.268 3.272 30.808 1.00 93.19 488 GLU A N 1
ATOM 3763 C CA . GLU A 1 488 ? -44.139 2.203 30.326 1.00 93.19 488 GLU A CA 1
ATOM 3764 C C . GLU A 1 488 ? -43.617 0.824 30.755 1.00 93.19 488 GLU A C 1
ATOM 3766 O O . GLU A 1 488 ? -44.348 0.041 31.363 1.00 93.19 488 GLU A O 1
ATOM 3771 N N . GLU A 1 489 ? -42.331 0.555 30.529 1.00 96.19 489 GLU A N 1
ATOM 3772 C CA . GLU A 1 489 ? -41.768 -0.790 30.670 1.00 96.19 489 GLU A CA 1
ATOM 3773 C C . GLU A 1 489 ? -41.303 -1.136 32.090 1.00 96.19 489 GLU A C 1
ATOM 3775 O O . GLU A 1 489 ? -41.223 -2.319 32.433 1.00 96.19 489 GLU A O 1
ATOM 3780 N N . ARG A 1 490 ? -41.048 -0.149 32.965 1.00 94.31 490 ARG A N 1
ATOM 3781 C CA . ARG A 1 490 ? -40.616 -0.415 34.352 1.00 94.31 490 ARG A CA 1
ATOM 3782 C C . ARG A 1 490 ? -41.621 -1.280 35.114 1.00 94.31 490 ARG A C 1
ATOM 3784 O O . ARG A 1 490 ? -41.209 -2.197 35.815 1.00 94.31 490 ARG A O 1
ATOM 3791 N N . ALA A 1 491 ? -42.919 -0.995 34.998 1.00 93.25 491 ALA A N 1
ATOM 3792 C CA . ALA A 1 491 ? -43.947 -1.753 35.717 1.00 93.25 491 ALA A CA 1
ATOM 3793 C C . ALA A 1 491 ? -43.975 -3.225 35.270 1.00 93.25 491 ALA A C 1
ATOM 3795 O O . ALA A 1 491 ? -44.008 -4.126 36.101 1.00 93.25 491 ALA A O 1
ATOM 3796 N N . ALA A 1 492 ? -43.862 -3.470 33.961 1.00 93.94 492 ALA A N 1
ATOM 3797 C CA . ALA A 1 492 ? -43.778 -4.821 33.415 1.00 93.94 492 ALA A CA 1
ATOM 3798 C C . ALA A 1 492 ? -42.488 -5.548 33.839 1.00 93.94 492 ALA A C 1
ATOM 3800 O O . ALA A 1 492 ? -42.505 -6.758 34.077 1.00 93.94 492 ALA A O 1
ATOM 3801 N N . ALA A 1 493 ? -41.371 -4.824 33.954 1.00 95.06 493 ALA A N 1
ATOM 3802 C CA . ALA A 1 493 ? -40.113 -5.369 34.455 1.00 95.06 493 ALA A CA 1
ATOM 3803 C C . ALA A 1 493 ? -40.196 -5.757 35.941 1.00 95.06 493 ALA A C 1
ATOM 3805 O O . ALA A 1 493 ? -39.783 -6.857 36.305 1.00 95.06 493 ALA A O 1
ATOM 3806 N N . HIS A 1 494 ? -40.794 -4.901 36.776 1.00 93.06 494 HIS A N 1
ATOM 3807 C CA . HIS A 1 494 ? -41.043 -5.175 38.196 1.00 93.06 494 HIS A CA 1
ATOM 3808 C C . HIS A 1 494 ? -41.871 -6.450 38.391 1.00 93.06 494 HIS A C 1
ATOM 3810 O O . HIS A 1 494 ? -41.479 -7.343 39.137 1.00 93.06 494 HIS A O 1
ATOM 3816 N N . ASP A 1 495 ? -42.983 -6.576 37.663 1.00 92.06 495 ASP A N 1
ATOM 3817 C CA . ASP A 1 495 ? -43.896 -7.716 37.801 1.00 92.06 495 ASP A CA 1
ATOM 3818 C C . ASP A 1 495 ? -43.281 -9.048 37.328 1.00 92.06 495 ASP A C 1
ATOM 3820 O O . ASP A 1 495 ? -43.756 -10.123 37.699 1.00 92.06 495 ASP A O 1
ATOM 3824 N N . SER A 1 496 ? -42.241 -9.000 36.487 1.00 92.81 496 SER A N 1
ATOM 3825 C CA . SER A 1 496 ? -41.662 -10.182 35.838 1.00 92.81 496 SER A CA 1
ATOM 3826 C C . SER A 1 496 ? -40.280 -10.587 36.355 1.00 92.81 496 SER A C 1
ATOM 3828 O O . SER A 1 496 ? -39.866 -11.719 36.079 1.00 92.81 496 SER A O 1
ATOM 3830 N N . ILE A 1 497 ? -39.575 -9.741 37.118 1.00 92.69 497 ILE A N 1
ATOM 3831 C CA . ILE A 1 497 ? -38.184 -10.002 37.530 1.00 92.69 497 ILE A CA 1
ATOM 3832 C C . ILE A 1 497 ? -38.020 -11.302 38.327 1.00 92.69 497 ILE A C 1
ATOM 3834 O O . ILE A 1 497 ? -37.084 -12.049 38.069 1.00 92.69 497 ILE A O 1
ATOM 3838 N N . ASP A 1 498 ? -38.963 -11.644 39.211 1.00 86.62 498 ASP A N 1
ATOM 3839 C CA . ASP A 1 498 ? -38.906 -12.876 40.019 1.00 86.62 498 ASP A CA 1
ATOM 3840 C C . ASP A 1 498 ? -39.059 -14.159 39.182 1.00 86.62 498 ASP A C 1
ATOM 3842 O O . ASP A 1 498 ? -38.711 -15.254 39.627 1.00 86.62 498 ASP A O 1
ATOM 3846 N N . SER A 1 499 ? -39.598 -14.033 37.966 1.00 87.12 499 SER A N 1
ATOM 3847 C CA . SER A 1 499 ? -39.778 -15.143 37.025 1.00 87.12 499 SER A CA 1
ATOM 3848 C C . SER A 1 499 ? -38.630 -15.293 36.022 1.00 87.12 499 SER A C 1
ATOM 3850 O O . SER A 1 499 ? -38.623 -16.260 35.258 1.00 87.12 499 SER A O 1
ATOM 3852 N N . HIS A 1 500 ? -37.657 -14.377 36.038 1.00 89.44 500 HIS A N 1
ATOM 3853 C CA . HIS A 1 500 ? -36.510 -14.378 35.136 1.00 89.44 500 HIS A CA 1
ATOM 3854 C C . HIS A 1 500 ? -35.214 -14.667 35.889 1.00 89.44 500 HIS A C 1
ATOM 3856 O O . HIS A 1 500 ? -34.993 -14.200 37.003 1.00 89.44 500 HIS A O 1
ATOM 3862 N N . ASN A 1 501 ? -34.322 -15.419 35.245 1.00 90.56 501 ASN A N 1
ATOM 3863 C CA . ASN A 1 501 ? -32.954 -15.541 35.730 1.00 90.56 501 ASN A CA 1
ATOM 3864 C C . ASN A 1 501 ? -32.171 -14.265 35.389 1.00 90.56 501 ASN A C 1
ATOM 3866 O O . ASN A 1 501 ? -32.433 -13.658 34.345 1.00 90.56 501 ASN A O 1
ATOM 3870 N N . PRO A 1 502 ? -31.203 -13.865 36.231 1.00 91.12 502 PRO A N 1
ATOM 3871 C CA . PRO A 1 502 ? -30.301 -12.778 35.885 1.00 91.12 502 PRO A CA 1
ATOM 3872 C C . PRO A 1 502 ? -29.489 -13.121 34.623 1.00 91.12 502 PRO A C 1
ATOM 3874 O O . PRO A 1 502 ? -29.119 -14.286 34.448 1.00 91.12 502 PRO A O 1
ATOM 3877 N N . PRO A 1 503 ? -29.203 -12.131 33.754 1.00 92.38 503 PRO A N 1
ATOM 3878 C CA . PRO A 1 503 ? -28.279 -12.293 32.635 1.00 92.38 503 PRO A CA 1
ATOM 3879 C C . PRO A 1 503 ? -26.908 -12.797 33.093 1.00 92.38 503 PRO A C 1
ATOM 3881 O O . PRO A 1 503 ? -26.451 -12.427 34.173 1.00 92.38 503 PRO A O 1
ATOM 3884 N N . GLU A 1 504 ? -26.228 -13.588 32.259 1.00 91.75 504 GLU A N 1
ATOM 3885 C CA . GLU A 1 504 ? -24.944 -14.219 32.617 1.00 91.75 504 GLU A CA 1
ATOM 3886 C C . GLU A 1 504 ? -23.839 -13.208 32.955 1.00 91.75 504 GLU A C 1
ATOM 3888 O O . GLU A 1 504 ? -22.969 -13.495 33.776 1.00 91.75 504 GLU A O 1
ATOM 3893 N N . PHE A 1 505 ? -23.895 -12.013 32.364 1.00 91.00 505 PHE A N 1
ATOM 3894 C CA . PHE A 1 505 ? -22.941 -10.941 32.628 1.00 91.00 505 PHE A CA 1
ATOM 3895 C C . PHE A 1 505 ? -23.148 -10.235 33.977 1.00 91.00 505 PHE A C 1
ATOM 3897 O O . PHE A 1 505 ? -22.278 -9.476 34.401 1.00 91.00 505 PHE A O 1
ATOM 3904 N N . LEU A 1 506 ? -24.283 -10.455 34.652 1.00 93.38 506 LEU A N 1
ATOM 3905 C CA . LEU A 1 506 ? -24.540 -9.920 35.986 1.00 93.38 506 LEU A CA 1
ATOM 3906 C C . LEU A 1 506 ? -24.139 -10.937 37.048 1.00 93.38 506 LEU A C 1
ATOM 3908 O O . LEU A 1 506 ? -24.591 -12.083 37.063 1.00 93.38 506 LEU A O 1
ATOM 3912 N N . SER A 1 507 ? -23.353 -10.487 38.018 1.00 91.44 507 SER A N 1
ATOM 3913 C CA . SER A 1 507 ? -23.119 -11.264 39.227 1.00 91.44 507 SER A CA 1
ATOM 3914 C C . SER A 1 507 ? -24.397 -11.386 40.067 1.00 91.44 507 SER A C 1
ATOM 3916 O O . SER A 1 507 ? -25.309 -10.554 40.006 1.00 91.44 507 SER A O 1
ATOM 3918 N N . ALA A 1 508 ? -24.442 -12.401 40.936 1.00 89.81 508 ALA A N 1
ATOM 3919 C CA . ALA A 1 508 ? -25.544 -12.571 41.885 1.00 89.81 508 ALA A CA 1
ATOM 3920 C C . ALA A 1 508 ? -25.759 -11.322 42.767 1.00 89.81 508 ALA A C 1
ATOM 3922 O O . ALA A 1 508 ? -26.901 -10.964 43.057 1.00 89.81 508 ALA A O 1
ATOM 3923 N N . HIS A 1 509 ? -24.675 -10.627 43.134 1.00 90.62 509 HIS A N 1
ATOM 3924 C CA . HIS A 1 509 ? -24.718 -9.407 43.941 1.00 90.62 509 HIS A CA 1
ATOM 3925 C C . HIS A 1 509 ? -25.353 -8.243 43.168 1.00 90.62 509 HIS A C 1
ATOM 3927 O O . HIS A 1 509 ? -26.248 -7.583 43.689 1.00 90.62 509 HIS A O 1
ATOM 3933 N N . GLU A 1 510 ? -24.958 -8.019 41.912 1.00 92.69 510 GLU A N 1
ATOM 3934 C CA . GLU A 1 510 ? -25.526 -6.963 41.058 1.00 92.69 510 GLU A CA 1
ATOM 3935 C C . GLU A 1 510 ? -27.012 -7.216 40.786 1.00 92.69 510 GLU A C 1
ATOM 3937 O O . GLU A 1 510 ? -27.839 -6.319 40.949 1.00 92.69 510 GLU A O 1
ATOM 3942 N N . ALA A 1 511 ? -27.384 -8.462 40.485 1.00 91.81 511 ALA A N 1
ATOM 3943 C CA . ALA A 1 511 ? -28.778 -8.858 40.320 1.00 91.81 511 ALA A CA 1
ATOM 3944 C C . ALA A 1 511 ? -29.608 -8.666 41.606 1.00 91.81 511 ALA A C 1
ATOM 3946 O O . ALA A 1 511 ? -30.770 -8.252 41.554 1.00 91.81 511 ALA A O 1
ATOM 3947 N N . ALA A 1 512 ? -29.040 -8.964 42.779 1.00 90.12 512 ALA A N 1
ATOM 3948 C CA . ALA A 1 512 ? -29.685 -8.717 44.068 1.00 90.12 512 ALA A CA 1
ATOM 3949 C C . ALA A 1 512 ? -29.823 -7.217 44.378 1.00 90.12 512 ALA A C 1
ATOM 3951 O O . ALA A 1 512 ? -30.858 -6.802 44.902 1.00 90.12 512 ALA A O 1
ATOM 3952 N N . LEU A 1 513 ? -28.829 -6.400 44.017 1.00 91.25 513 LEU A N 1
ATOM 3953 C CA . LEU A 1 513 ? -28.862 -4.945 44.175 1.00 91.25 513 LEU A CA 1
ATOM 3954 C C . LEU A 1 513 ? -29.894 -4.281 43.258 1.00 91.25 513 LEU A C 1
ATOM 3956 O O . LEU A 1 513 ? -30.624 -3.408 43.722 1.00 91.25 513 LEU A O 1
ATOM 3960 N N . ILE A 1 514 ? -30.020 -4.722 42.002 1.00 92.94 514 ILE A N 1
ATOM 3961 C CA . ILE A 1 514 ? -31.066 -4.242 41.081 1.00 92.94 514 ILE A CA 1
ATOM 3962 C C . ILE A 1 514 ? -32.456 -4.545 41.658 1.00 92.94 514 ILE A C 1
ATOM 3964 O O . ILE A 1 514 ? -33.293 -3.648 41.747 1.00 92.94 514 ILE A O 1
ATOM 3968 N N . ARG A 1 515 ? -32.682 -5.776 42.141 1.00 89.88 515 ARG A N 1
ATOM 3969 C CA . ARG A 1 515 ? -33.932 -6.159 42.825 1.00 89.88 515 ARG A CA 1
ATOM 3970 C C . ARG A 1 515 ? -34.202 -5.302 44.064 1.00 89.88 515 ARG A C 1
ATOM 3972 O O . ARG A 1 515 ? -35.317 -4.823 44.256 1.00 89.88 515 ARG A O 1
ATOM 3979 N N . LEU A 1 516 ? -33.171 -5.064 44.881 1.00 87.88 516 LEU A N 1
ATOM 3980 C CA . LEU A 1 516 ? -33.272 -4.227 46.078 1.00 87.88 516 LEU A CA 1
ATOM 3981 C C . LEU A 1 516 ? -33.664 -2.781 45.738 1.00 87.88 516 LEU A C 1
ATOM 3983 O O . LEU A 1 516 ? -34.530 -2.226 46.409 1.00 87.88 516 LEU A O 1
ATOM 3987 N N . LEU A 1 517 ? -33.043 -2.181 44.720 1.00 88.38 517 LEU A N 1
ATOM 3988 C CA . LEU A 1 517 ? -33.333 -0.814 44.269 1.00 88.38 517 LEU A CA 1
ATOM 3989 C C . LEU A 1 517 ? -34.724 -0.675 43.651 1.00 88.38 517 LEU A C 1
ATOM 3991 O O . LEU A 1 517 ? -35.342 0.384 43.759 1.00 88.38 517 LEU A O 1
ATOM 3995 N N . ASP A 1 518 ? -35.228 -1.734 43.024 1.00 87.06 518 ASP A N 1
ATOM 3996 C CA . ASP A 1 518 ? -36.597 -1.769 42.523 1.00 87.06 518 ASP A CA 1
ATOM 3997 C C . ASP A 1 518 ? -37.643 -2.009 43.631 1.00 87.06 518 ASP A C 1
ATOM 3999 O O . ASP A 1 518 ? -38.820 -1.708 43.453 1.00 87.06 518 ASP A O 1
ATOM 4003 N N . GLY A 1 519 ? -37.218 -2.486 44.806 1.00 80.69 519 GLY A N 1
ATOM 4004 C CA . GLY A 1 519 ? -38.092 -2.750 45.952 1.00 80.69 519 GLY A CA 1
ATOM 4005 C C . GLY A 1 519 ? -38.725 -4.145 45.957 1.00 80.69 519 GLY A C 1
ATOM 4006 O O . GLY A 1 519 ? -39.649 -4.394 46.731 1.00 80.69 519 GLY A O 1
ATOM 4007 N N . THR A 1 520 ? -38.231 -5.070 45.129 1.00 74.19 520 THR A N 1
ATOM 4008 C CA . THR A 1 520 ? -38.645 -6.484 45.152 1.00 74.19 520 THR A CA 1
ATOM 4009 C C . THR A 1 520 ? -37.975 -7.244 46.302 1.00 74.19 520 THR A C 1
ATOM 4011 O O . THR A 1 520 ? -37.081 -6.730 46.987 1.00 74.19 520 THR A O 1
ATOM 4014 N N . GLN A 1 521 ? -38.421 -8.477 46.577 1.00 68.25 521 GLN A N 1
ATOM 4015 C CA . GLN A 1 521 ? -37.839 -9.295 47.646 1.00 68.25 521 GLN A CA 1
ATOM 4016 C C . GLN A 1 521 ? -36.415 -9.739 47.278 1.00 68.25 521 GLN A C 1
ATOM 4018 O O . GLN A 1 521 ? -36.201 -10.815 46.729 1.00 68.25 521 GLN A O 1
ATOM 4023 N N . SER A 1 522 ? -35.417 -8.924 47.622 1.00 68.44 522 SER A N 1
ATOM 4024 C CA . SER A 1 522 ? -34.011 -9.308 47.521 1.00 68.44 522 SER A CA 1
ATOM 4025 C C . SER A 1 522 ? -33.572 -10.118 48.744 1.00 68.44 522 SER A C 1
ATOM 4027 O O . SER A 1 522 ? -33.860 -9.779 49.902 1.00 68.44 522 SER A O 1
ATOM 4029 N N . ASN A 1 523 ? -32.856 -11.213 48.492 1.00 72.44 523 ASN A N 1
ATOM 4030 C CA . ASN A 1 523 ? -32.203 -11.969 49.546 1.00 72.44 523 ASN A CA 1
ATOM 4031 C C . ASN A 1 523 ? -30.961 -11.198 50.006 1.00 72.44 523 ASN A C 1
ATOM 4033 O O . ASN A 1 523 ? -29.978 -11.095 49.278 1.00 72.44 523 ASN A O 1
ATOM 4037 N N . LEU A 1 524 ? -30.998 -10.645 51.220 1.00 70.62 524 LEU A N 1
ATOM 4038 C CA . LEU A 1 524 ? -29.882 -9.848 51.728 1.00 70.62 524 LEU A CA 1
ATOM 4039 C C . LEU A 1 524 ? -28.603 -10.671 51.882 1.00 70.62 524 LEU A C 1
ATOM 4041 O O . LEU A 1 524 ? -27.520 -10.106 51.791 1.00 70.62 524 LEU A O 1
ATOM 4045 N N . ASP A 1 525 ? -28.721 -11.984 52.087 1.00 74.81 525 ASP A N 1
ATOM 4046 C CA . ASP A 1 525 ? -27.569 -12.880 52.183 1.00 74.81 525 ASP A CA 1
ATOM 4047 C C . ASP A 1 525 ? -26.747 -12.890 50.883 1.00 74.81 525 ASP A C 1
ATOM 4049 O O . ASP A 1 525 ? -25.547 -13.134 50.932 1.00 74.81 525 ASP A O 1
ATOM 4053 N N . GLU A 1 526 ? -27.360 -12.544 49.742 1.00 79.12 526 GLU A N 1
ATOM 4054 C CA . GLU A 1 526 ? -26.682 -12.385 48.446 1.00 79.12 526 GLU A CA 1
ATOM 4055 C C . GLU A 1 526 ? -25.935 -11.053 48.315 1.00 79.12 526 GLU A C 1
ATOM 4057 O O . GLU A 1 526 ? -25.216 -10.865 47.347 1.00 79.12 526 GLU A O 1
ATOM 4062 N N . ILE A 1 527 ? -26.105 -10.116 49.251 1.00 81.12 527 ILE A N 1
ATOM 4063 C CA . ILE A 1 527 ? -25.437 -8.800 49.262 1.00 81.12 527 ILE A CA 1
ATOM 4064 C C . ILE A 1 527 ? -24.471 -8.701 50.459 1.00 81.12 527 ILE A C 1
ATOM 4066 O O . ILE A 1 527 ? -23.469 -7.979 50.426 1.00 81.12 527 ILE A O 1
ATOM 4070 N N . LEU A 1 528 ? -24.762 -9.439 51.537 1.00 73.25 528 LEU A N 1
ATOM 4071 C CA . LEU A 1 528 ? -23.969 -9.471 52.760 1.00 73.25 528 LEU A CA 1
ATOM 4072 C C . LEU A 1 528 ? -22.552 -9.994 52.488 1.00 73.25 528 LEU A C 1
ATOM 4074 O O . LEU A 1 528 ? -22.352 -11.039 51.880 1.00 73.25 528 LEU A O 1
ATOM 4078 N N . GLY A 1 529 ? -21.555 -9.256 52.984 1.00 78.06 529 GLY A N 1
ATOM 4079 C CA . GLY A 1 529 ? -20.136 -9.580 52.804 1.00 78.06 529 GLY A CA 1
ATOM 4080 C C . GLY A 1 529 ? -19.443 -8.849 51.650 1.00 78.06 529 GLY A C 1
ATOM 4081 O O . GLY A 1 529 ? -18.220 -8.929 51.559 1.00 78.06 529 GLY A O 1
ATOM 4082 N N . ARG A 1 530 ? -20.172 -8.093 50.810 1.00 88.44 530 ARG A N 1
ATOM 4083 C CA . ARG A 1 530 ? -19.552 -7.179 49.824 1.00 88.44 530 ARG A CA 1
ATOM 4084 C C . ARG A 1 530 ? -19.023 -5.893 50.451 1.00 88.44 530 ARG A C 1
ATOM 4086 O O . ARG A 1 530 ? -18.013 -5.369 49.997 1.00 88.44 530 ARG A O 1
ATOM 4093 N N . LEU A 1 531 ? -19.679 -5.421 51.508 1.00 89.56 531 LEU A N 1
ATOM 4094 C CA . LEU A 1 531 ? -19.260 -4.258 52.288 1.00 89.56 531 LEU A CA 1
ATOM 4095 C C . LEU A 1 531 ? -18.595 -4.694 53.604 1.00 89.56 531 LEU A C 1
ATOM 4097 O O . LEU A 1 531 ? -18.970 -5.739 54.152 1.00 89.56 531 LEU A O 1
ATOM 4101 N N . PRO A 1 532 ? -17.695 -3.869 54.174 1.00 90.44 532 PRO A N 1
ATOM 4102 C CA . PRO A 1 532 ? -17.247 -4.002 55.558 1.00 90.44 532 PRO A CA 1
ATOM 4103 C C . PRO A 1 532 ? -18.413 -4.169 56.545 1.00 90.44 532 PRO A C 1
ATOM 4105 O O . PRO A 1 532 ? -19.555 -3.789 56.267 1.00 90.44 532 PRO A O 1
ATOM 4108 N N . GLU A 1 533 ? -18.134 -4.716 57.731 1.00 89.06 533 GLU A N 1
ATOM 4109 C CA . GLU A 1 533 ? -19.165 -5.012 58.740 1.00 89.06 533 GLU A CA 1
ATOM 4110 C C . GLU A 1 533 ? -20.009 -3.776 59.096 1.00 89.06 533 GLU A C 1
ATOM 4112 O O . GLU A 1 533 ? -21.235 -3.872 59.176 1.00 89.06 533 GLU A O 1
ATOM 4117 N N . ALA A 1 534 ? -19.364 -2.609 59.208 1.00 89.00 534 ALA A N 1
ATOM 4118 C CA . ALA A 1 534 ? -20.027 -1.332 59.456 1.00 89.00 534 ALA A CA 1
ATOM 4119 C C . ALA A 1 534 ? -21.033 -0.975 58.345 1.00 89.00 534 ALA A C 1
ATOM 4121 O O . ALA A 1 534 ? -22.204 -0.733 58.637 1.00 89.00 534 ALA A O 1
ATOM 4122 N N . GLY A 1 535 ? -20.624 -1.019 57.072 1.00 89.44 535 GLY A N 1
ATOM 4123 C CA . GLY A 1 535 ? -21.509 -0.772 55.928 1.00 89.44 535 GLY A CA 1
ATOM 4124 C C . GLY A 1 535 ? -22.642 -1.794 55.811 1.00 89.44 535 GLY A C 1
ATOM 4125 O O . GLY A 1 535 ? -23.790 -1.428 55.564 1.00 89.44 535 GLY A O 1
ATOM 4126 N N . SER A 1 536 ? -22.359 -3.071 56.085 1.00 88.00 536 SER A N 1
ATOM 4127 C CA . SER A 1 536 ? -23.372 -4.137 56.112 1.00 88.00 536 SER A CA 1
ATOM 4128 C C . SER A 1 536 ? -24.418 -3.929 57.219 1.00 88.00 536 SER A C 1
ATOM 4130 O O . SER A 1 536 ? -25.593 -4.271 57.058 1.00 88.00 536 SER A O 1
ATOM 4132 N N . GLU A 1 537 ? -24.020 -3.369 58.364 1.00 87.12 537 GLU A N 1
ATOM 4133 C CA . GLU A 1 537 ? -24.949 -2.979 59.426 1.00 87.12 537 GLU A CA 1
ATOM 4134 C C . GLU A 1 537 ? -25.862 -1.834 58.976 1.00 87.12 537 GLU A C 1
ATOM 4136 O O . GLU A 1 537 ? -27.081 -1.935 59.142 1.00 87.12 537 GLU A O 1
ATOM 4141 N N . VAL A 1 538 ? -25.298 -0.802 58.339 1.00 88.00 538 VAL A N 1
ATOM 4142 C CA . VAL A 1 538 ? -26.085 0.320 57.811 1.00 88.00 538 VAL A CA 1
ATOM 4143 C C . VAL A 1 538 ? -27.041 -0.137 56.715 1.00 88.00 538 VAL A C 1
ATOM 4145 O O . VAL A 1 538 ? -28.193 0.277 56.719 1.00 88.00 538 VAL A O 1
ATOM 4148 N N . LEU A 1 539 ? -26.630 -1.035 55.819 1.00 86.81 539 LEU A N 1
ATOM 4149 C CA . LEU A 1 539 ? -27.509 -1.562 54.772 1.00 86.81 539 LEU A CA 1
ATOM 4150 C C . LEU A 1 539 ? -28.721 -2.312 55.360 1.00 86.81 539 LEU A C 1
ATOM 4152 O O . LEU A 1 539 ? -29.845 -2.181 54.871 1.00 86.81 539 LEU A O 1
ATOM 4156 N N . ARG A 1 540 ? -28.522 -3.064 56.454 1.00 84.25 540 ARG A N 1
ATOM 4157 C CA . ARG A 1 540 ? -29.621 -3.718 57.190 1.00 84.25 540 ARG A CA 1
ATOM 4158 C C . ARG A 1 540 ? -30.556 -2.709 57.851 1.00 84.25 540 ARG A C 1
ATOM 4160 O O . ARG A 1 540 ? -31.767 -2.928 57.854 1.00 84.25 540 ARG A O 1
ATOM 4167 N N . GLU A 1 541 ? -30.006 -1.637 58.417 1.00 85.56 541 GLU A N 1
ATOM 4168 C CA . GLU A 1 541 ? -30.778 -0.522 58.977 1.00 85.56 541 GLU A CA 1
ATOM 4169 C C . GLU A 1 541 ? -31.593 0.181 57.883 1.00 85.56 541 GLU A C 1
ATOM 4171 O O . GLU A 1 541 ? -32.804 0.321 58.025 1.00 85.56 541 GLU A O 1
ATOM 4176 N N . ALA A 1 542 ? -30.961 0.505 56.754 1.00 82.56 542 ALA A N 1
ATOM 4177 C CA . ALA A 1 542 ? -31.576 1.123 55.587 1.00 82.56 542 ALA A CA 1
ATOM 4178 C C . ALA A 1 542 ? -32.747 0.308 55.041 1.00 82.56 542 ALA A C 1
ATOM 4180 O O . ALA A 1 542 ? -33.832 0.850 54.858 1.00 82.56 542 ALA A O 1
ATOM 4181 N N . ARG A 1 543 ? -32.583 -1.007 54.858 1.00 79.06 543 ARG A N 1
ATOM 4182 C CA . ARG A 1 543 ? -33.696 -1.858 54.423 1.00 79.06 543 ARG A CA 1
ATOM 4183 C C . ARG A 1 543 ? -34.857 -1.824 55.412 1.00 79.06 543 ARG A C 1
ATOM 4185 O O . ARG A 1 543 ? -35.993 -1.688 54.986 1.00 79.06 543 ARG A O 1
ATOM 4192 N N . ARG A 1 544 ? -34.590 -1.945 56.719 1.00 78.25 544 ARG A N 1
ATOM 4193 C CA . ARG A 1 544 ? -35.647 -1.890 57.747 1.00 78.25 544 ARG A CA 1
ATOM 4194 C C . ARG A 1 544 ? -36.378 -0.552 57.736 1.00 78.25 544 ARG A C 1
ATOM 4196 O O . ARG A 1 544 ? -37.592 -0.545 57.890 1.00 78.25 544 ARG A O 1
ATOM 4203 N N . ALA A 1 545 ? -35.652 0.544 57.533 1.00 78.44 545 ALA A N 1
ATOM 4204 C CA . ALA A 1 545 ? -36.235 1.873 57.411 1.00 78.44 545 ALA A CA 1
ATOM 4205 C C . ALA A 1 545 ? -37.129 2.002 56.163 1.00 78.44 545 ALA A C 1
ATOM 4207 O O . ALA A 1 545 ? -38.123 2.714 56.213 1.00 78.44 545 ALA A O 1
ATOM 4208 N N . LEU A 1 546 ? -36.803 1.299 55.072 1.00 71.38 546 LEU A N 1
ATOM 4209 C CA . LEU A 1 546 ? -37.534 1.328 53.797 1.00 71.38 546 LEU A CA 1
ATOM 4210 C C . LEU A 1 546 ? -38.697 0.317 53.690 1.00 71.38 546 LEU A C 1
ATOM 4212 O O . LEU A 1 546 ? -39.415 0.345 52.695 1.00 71.38 546 LEU A O 1
ATOM 4216 N N . MET A 1 547 ? -38.886 -0.583 54.663 1.00 72.62 547 MET A N 1
ATOM 4217 C CA . MET A 1 547 ? -40.033 -1.509 54.700 1.00 72.62 547 MET A CA 1
ATOM 4218 C C . MET A 1 547 ? -41.330 -0.795 55.126 1.00 72.62 547 MET A C 1
ATOM 4220 O O . MET A 1 547 ? -41.270 0.262 55.747 1.00 72.62 547 MET A O 1
ATOM 4224 N N . ASP A 1 548 ? -42.492 -1.412 54.874 1.00 63.12 548 ASP A N 1
ATOM 4225 C CA . ASP A 1 548 ? -43.828 -0.855 55.184 1.00 63.12 548 ASP A CA 1
ATOM 4226 C C . ASP A 1 548 ? -44.012 -0.405 56.652 1.00 63.12 548 ASP A C 1
ATOM 4228 O O . ASP A 1 548 ? -44.754 0.539 56.923 1.00 63.12 548 ASP A O 1
ATOM 4232 N N . ASP A 1 549 ? -43.312 -1.049 57.595 1.00 67.38 549 ASP A N 1
ATOM 4233 C CA . ASP A 1 549 ? -43.349 -0.745 59.037 1.00 67.38 549 ASP A CA 1
ATOM 4234 C C . ASP A 1 549 ? -42.196 0.177 59.502 1.00 67.38 549 ASP A C 1
ATOM 4236 O O . ASP A 1 549 ? -42.036 0.436 60.700 1.00 67.38 549 ASP A O 1
ATOM 4240 N N . GLY A 1 550 ? -41.344 0.614 58.572 1.00 69.81 550 GLY A N 1
ATOM 4241 C CA . GLY A 1 550 ? -40.162 1.433 58.820 1.00 69.81 550 GLY A CA 1
ATOM 4242 C C . GLY A 1 550 ? -40.483 2.915 59.016 1.00 69.81 550 GLY A C 1
ATOM 4243 O O . GLY A 1 550 ? -41.517 3.425 58.589 1.00 69.81 550 GLY A O 1
ATOM 4244 N N . ASP A 1 551 ? -39.573 3.645 59.663 1.00 71.81 551 ASP A N 1
ATOM 4245 C CA . ASP A 1 551 ? -39.684 5.099 59.851 1.00 71.81 551 ASP A CA 1
ATOM 4246 C C . ASP A 1 551 ? -39.222 5.912 58.625 1.00 71.81 551 ASP A C 1
ATOM 4248 O O . ASP A 1 551 ? -39.254 7.147 58.648 1.00 71.81 551 ASP A O 1
ATOM 4252 N N . GLY A 1 552 ? -38.802 5.233 57.551 1.00 70.31 552 GLY A N 1
ATOM 4253 C CA . GLY A 1 552 ? -38.358 5.834 56.297 1.00 70.31 552 GLY A CA 1
ATOM 4254 C C . GLY A 1 552 ? -37.019 6.568 56.380 1.00 70.31 552 GLY A C 1
ATOM 4255 O O . GLY A 1 552 ? -36.639 7.217 55.404 1.00 70.31 552 GLY A O 1
ATOM 4256 N N . LEU A 1 553 ? -36.311 6.526 57.519 1.00 81.00 553 LEU A N 1
ATOM 4257 C CA . LEU A 1 553 ? -35.177 7.411 57.784 1.00 81.00 553 LEU A CA 1
ATOM 4258 C C . LEU A 1 553 ? -33.965 6.679 58.358 1.00 81.00 553 LEU A C 1
ATOM 4260 O O . LEU A 1 553 ? -34.022 6.017 59.385 1.00 81.00 553 LEU A O 1
ATOM 4264 N N . VAL A 1 554 ? -32.810 6.929 57.746 1.00 85.75 554 VAL A N 1
ATOM 4265 C CA . VAL A 1 554 ? -31.500 6.558 58.289 1.00 85.75 554 VAL A CA 1
ATOM 4266 C C . VAL A 1 554 ? -30.780 7.830 58.732 1.00 85.75 554 VAL A C 1
ATOM 4268 O O . VAL A 1 554 ? -30.913 8.896 58.116 1.00 85.75 554 VAL A O 1
ATOM 4271 N N . SER A 1 555 ? -30.039 7.760 59.840 1.00 86.50 555 SER A N 1
ATOM 4272 C CA . SER A 1 555 ? -29.271 8.920 60.307 1.00 86.50 555 SER A CA 1
ATOM 4273 C C . SER A 1 555 ? -28.154 9.272 59.319 1.00 86.50 555 SER A C 1
ATOM 4275 O O . SER A 1 555 ? -27.495 8.385 58.788 1.00 86.50 555 SER A O 1
ATOM 4277 N N . GLU A 1 556 ? -27.907 10.565 59.104 1.00 86.06 556 GLU A N 1
ATOM 4278 C CA . GLU A 1 556 ? -26.905 11.044 58.138 1.00 86.06 556 GLU A CA 1
ATOM 4279 C C . GLU A 1 556 ? -25.512 10.460 58.399 1.00 86.06 556 GLU A C 1
ATOM 4281 O O . GLU A 1 556 ? -24.909 9.903 57.497 1.00 86.06 556 GLU A O 1
ATOM 4286 N N . LYS A 1 557 ? -25.086 10.407 59.666 1.00 89.50 557 LYS A N 1
ATOM 4287 C CA . LYS A 1 557 ? -23.824 9.761 60.062 1.00 89.50 557 LYS A CA 1
ATOM 4288 C C . LYS A 1 557 ? -23.729 8.296 59.636 1.00 89.50 557 LYS A C 1
ATOM 4290 O O . LYS A 1 557 ? -22.644 7.815 59.351 1.00 89.50 557 LYS A O 1
ATOM 4295 N N . ARG A 1 558 ? -24.844 7.558 59.662 1.00 91.31 558 ARG A N 1
ATOM 4296 C CA . ARG A 1 558 ? -24.872 6.157 59.216 1.00 91.31 558 ARG A CA 1
ATOM 4297 C C . ARG A 1 558 ? -24.800 6.095 57.692 1.00 91.31 558 ARG A C 1
ATOM 4299 O O . ARG A 1 558 ? -24.084 5.248 57.179 1.00 91.31 558 ARG A O 1
ATOM 4306 N N . ILE A 1 559 ? -25.468 7.008 56.984 1.00 90.31 559 ILE A N 1
ATOM 4307 C CA . ILE A 1 559 ? -25.349 7.134 55.524 1.00 90.31 559 ILE A CA 1
ATOM 4308 C C . ILE A 1 559 ? -23.895 7.440 55.125 1.00 90.31 559 ILE A C 1
ATOM 4310 O O . ILE A 1 559 ? -23.381 6.782 54.229 1.00 90.31 559 ILE A O 1
ATOM 4314 N N . ASP A 1 560 ? -23.214 8.346 55.830 1.00 90.81 560 ASP A N 1
ATOM 4315 C CA . ASP A 1 560 ? -21.798 8.653 55.585 1.00 90.81 560 ASP A CA 1
ATOM 4316 C C . ASP A 1 560 ? -20.906 7.417 55.819 1.00 90.81 560 ASP A C 1
ATOM 4318 O O . ASP A 1 560 ? -20.048 7.111 54.999 1.00 90.81 560 ASP A O 1
ATOM 4322 N N . VAL A 1 561 ? -21.170 6.628 56.873 1.00 93.62 561 VAL A N 1
ATOM 4323 C CA . VAL A 1 561 ? -20.474 5.345 57.116 1.00 93.62 561 VAL A CA 1
ATOM 4324 C C . VAL A 1 561 ? -20.699 4.342 55.979 1.00 93.62 561 VAL A C 1
ATOM 4326 O O . VAL A 1 561 ? -19.791 3.580 55.644 1.00 93.62 561 VAL A O 1
ATOM 4329 N N . LEU A 1 562 ? -21.897 4.305 55.385 1.00 91.75 562 LEU A N 1
ATOM 4330 C CA . LEU A 1 562 ? -22.173 3.456 54.224 1.00 91.75 562 LEU A CA 1
ATOM 4331 C C . LEU A 1 562 ? -21.381 3.922 52.999 1.00 91.75 562 LEU A C 1
ATOM 4333 O O . LEU A 1 562 ? -20.812 3.091 52.302 1.00 91.75 562 LEU A O 1
ATOM 4337 N N . GLU A 1 563 ? -21.313 5.229 52.763 1.00 91.69 563 GLU A N 1
ATOM 4338 C CA . GLU A 1 563 ? -20.553 5.822 51.661 1.00 91.69 563 GLU A CA 1
ATOM 4339 C C . GLU A 1 563 ? -19.043 5.564 51.795 1.00 91.69 563 GLU A C 1
ATOM 4341 O O . GLU A 1 563 ? -18.417 5.085 50.850 1.00 91.69 563 GLU A O 1
ATOM 4346 N N . GLU A 1 564 ? -18.476 5.751 52.989 1.00 93.38 564 GLU A N 1
ATOM 4347 C CA . GLU A 1 564 ? -17.090 5.374 53.304 1.00 93.38 564 GLU A CA 1
ATOM 4348 C C . GLU A 1 564 ? -16.855 3.868 53.093 1.00 93.38 564 GLU A C 1
ATOM 4350 O O . GLU A 1 564 ? -15.869 3.469 52.475 1.00 93.38 564 GLU A O 1
ATOM 4355 N N . SER A 1 565 ? -17.804 3.025 53.517 1.00 93.88 565 SER A N 1
ATOM 4356 C CA . SER A 1 565 ? -17.722 1.568 53.338 1.00 93.88 565 SER A CA 1
ATOM 4357 C C . SER A 1 565 ? -17.739 1.137 51.867 1.00 93.88 565 SER A C 1
ATOM 4359 O O . SER A 1 565 ? -17.148 0.111 51.540 1.00 93.88 565 SER A O 1
ATOM 4361 N N . ILE A 1 566 ? -18.416 1.882 50.986 1.00 93.50 566 ILE A N 1
ATOM 4362 C CA . ILE A 1 566 ? -18.417 1.634 49.534 1.00 93.50 566 ILE A CA 1
ATOM 4363 C C . ILE A 1 566 ? -17.041 1.961 48.944 1.00 93.50 566 ILE A C 1
ATOM 4365 O O . ILE A 1 566 ? -16.539 1.193 48.133 1.00 93.50 566 ILE A O 1
ATOM 4369 N N . ILE A 1 567 ? -16.416 3.061 49.381 1.00 90.69 567 ILE A N 1
ATOM 4370 C CA . ILE A 1 567 ? -15.078 3.480 48.927 1.00 90.69 567 ILE A CA 1
ATOM 4371 C C . ILE A 1 567 ? -13.999 2.484 49.381 1.00 90.69 567 ILE A C 1
ATOM 4373 O O . ILE A 1 567 ? -13.055 2.212 48.642 1.00 90.69 567 ILE A O 1
ATOM 4377 N N . GLU A 1 568 ? -14.125 1.941 50.593 1.00 91.62 568 GLU A N 1
ATOM 4378 C CA . GLU A 1 568 ? -13.196 0.938 51.129 1.00 91.62 568 GLU A CA 1
ATOM 4379 C C . GLU A 1 568 ? -13.367 -0.452 50.493 1.00 91.62 568 GLU A C 1
ATOM 4381 O O . GLU A 1 568 ? -12.449 -1.277 50.543 1.00 91.62 568 GLU A O 1
ATOM 4386 N N . ALA A 1 569 ? -14.539 -0.741 49.927 1.00 91.06 569 ALA A N 1
ATOM 4387 C CA . ALA A 1 569 ? -14.862 -2.050 49.384 1.00 91.06 569 ALA A CA 1
ATOM 4388 C C . ALA A 1 569 ? -14.270 -2.263 47.980 1.00 91.06 569 ALA A C 1
ATOM 4390 O O . ALA A 1 569 ? -14.259 -1.379 47.130 1.00 91.06 569 ALA A O 1
ATOM 4391 N N . ASN A 1 570 ? -13.822 -3.492 47.706 1.00 89.19 570 ASN A N 1
ATOM 4392 C CA . ASN A 1 570 ? -13.382 -3.902 46.371 1.00 89.19 570 ASN A CA 1
ATOM 4393 C C . ASN A 1 570 ? -14.597 -4.325 45.524 1.00 89.19 570 ASN A C 1
ATOM 4395 O O . ASN A 1 570 ? -14.950 -5.513 45.473 1.00 89.19 570 ASN A O 1
ATOM 4399 N N . LEU A 1 571 ? -15.272 -3.334 44.943 1.00 91.94 571 LEU A N 1
ATOM 4400 C CA . LEU A 1 571 ? -16.509 -3.469 44.170 1.00 91.94 571 LEU A CA 1
ATOM 4401 C C . LEU A 1 571 ? -16.254 -3.306 42.666 1.00 91.94 571 LEU A C 1
ATOM 4403 O O . LEU A 1 571 ? -15.333 -2.596 42.262 1.00 91.94 571 LEU A O 1
ATOM 4407 N N . SER A 1 572 ? -17.087 -3.939 41.836 1.00 91.94 572 SER A N 1
ATOM 4408 C CA . SER A 1 572 ? -17.137 -3.636 40.400 1.00 91.94 572 SER A CA 1
ATOM 4409 C C . SER A 1 572 ? -17.622 -2.196 40.168 1.00 91.94 572 SER A C 1
ATOM 4411 O O . SER A 1 572 ? -18.189 -1.555 41.062 1.00 91.94 572 SER A O 1
ATOM 4413 N N . SER A 1 573 ? -17.423 -1.672 38.955 1.00 91.56 573 SER A N 1
ATOM 4414 C CA . SER A 1 573 ? -18.001 -0.387 38.529 1.00 91.56 573 SER A CA 1
ATOM 4415 C C . SER A 1 573 ? -19.515 -0.370 38.747 1.00 91.56 573 SER A C 1
ATOM 4417 O O . SER A 1 573 ? -20.046 0.543 39.377 1.00 91.56 573 SER A O 1
ATOM 4419 N N . LEU A 1 574 ? -20.193 -1.423 38.290 1.00 94.12 574 LEU A N 1
ATOM 4420 C CA . LEU A 1 574 ? -21.638 -1.564 38.380 1.00 94.12 574 LEU A CA 1
ATOM 4421 C C . LEU A 1 574 ? -22.121 -1.699 39.831 1.00 94.12 574 LEU A C 1
ATOM 4423 O O . LEU A 1 574 ? -23.044 -0.989 40.229 1.00 94.12 574 LEU A O 1
ATOM 4427 N N . GLU A 1 575 ? -21.479 -2.533 40.654 1.00 93.06 575 GLU A N 1
ATOM 4428 C CA . GLU A 1 575 ? -21.794 -2.639 42.086 1.00 93.06 575 GLU A CA 1
ATOM 4429 C C . GLU A 1 575 ? -21.644 -1.290 42.792 1.00 93.06 575 GLU A C 1
ATOM 4431 O O . GLU A 1 575 ? -22.527 -0.889 43.552 1.00 93.06 575 GLU A O 1
ATOM 4436 N N . THR A 1 576 ? -20.550 -0.572 42.521 1.00 93.62 576 THR A N 1
ATOM 4437 C CA . THR A 1 576 ? -20.290 0.750 43.105 1.00 93.62 576 THR A CA 1
ATOM 4438 C C . THR A 1 576 ? -21.416 1.720 42.761 1.00 93.62 576 THR A C 1
ATOM 4440 O O . THR A 1 576 ? -21.973 2.352 43.660 1.00 93.62 576 THR A O 1
ATOM 4443 N N . SER A 1 577 ? -21.811 1.797 41.487 1.00 93.31 577 SER A N 1
ATOM 4444 C CA . SER A 1 577 ? -22.903 2.668 41.043 1.00 93.31 577 SER A CA 1
ATOM 4445 C C . SER A 1 577 ? -24.255 2.281 41.647 1.00 93.31 577 SER A C 1
ATOM 4447 O O . SER A 1 577 ? -25.007 3.159 42.072 1.00 93.31 577 SER A O 1
ATOM 4449 N N . LEU A 1 578 ? -24.558 0.985 41.769 1.00 93.25 578 LEU A N 1
ATOM 4450 C CA . LEU A 1 578 ? -25.789 0.508 42.409 1.00 93.25 578 LEU A CA 1
ATOM 4451 C C . LEU A 1 578 ? -25.820 0.848 43.909 1.00 93.25 578 LEU A C 1
ATOM 4453 O O . LEU A 1 578 ? -26.828 1.342 44.414 1.00 93.25 578 LEU A O 1
ATOM 4457 N N . PHE A 1 579 ? -24.717 0.662 44.636 1.00 92.69 579 PHE A N 1
ATOM 4458 C CA . PHE A 1 579 ? -24.646 1.057 46.045 1.00 92.69 579 PHE A CA 1
ATOM 4459 C C . PHE A 1 579 ? -24.733 2.577 46.236 1.00 92.69 579 PHE A C 1
ATOM 4461 O O . PHE A 1 579 ? -25.422 3.048 47.145 1.00 92.69 579 PHE A O 1
ATOM 4468 N N . GLN A 1 580 ? -24.098 3.361 45.364 1.00 91.69 580 GLN A N 1
ATOM 4469 C CA . GLN A 1 580 ? -24.229 4.821 45.369 1.00 91.69 580 GLN A CA 1
ATOM 4470 C C . GLN A 1 580 ? -25.667 5.274 45.079 1.00 91.69 580 GLN A C 1
ATOM 4472 O O . GLN A 1 580 ? -26.135 6.259 45.664 1.00 91.69 580 GLN A O 1
ATOM 4477 N N . ALA A 1 581 ? -26.411 4.543 44.245 1.00 90.62 581 ALA A N 1
ATOM 4478 C CA . ALA A 1 581 ? -27.834 4.793 44.040 1.00 90.62 581 ALA A CA 1
ATOM 4479 C C . ALA A 1 581 ? -28.649 4.561 45.324 1.00 90.62 581 ALA A C 1
ATOM 4481 O O . ALA A 1 581 ? -29.519 5.373 45.643 1.00 90.62 581 ALA A O 1
ATOM 4482 N N . ILE A 1 582 ? -28.317 3.540 46.128 1.00 89.38 582 ILE A N 1
ATOM 4483 C CA . ILE A 1 582 ? -28.935 3.324 47.452 1.00 89.38 582 ILE A CA 1
ATOM 4484 C C . ILE A 1 582 ? -28.643 4.508 48.383 1.00 89.38 582 ILE A C 1
ATOM 4486 O O . ILE A 1 582 ? -29.565 5.039 49.005 1.00 89.38 582 ILE A O 1
ATOM 4490 N N . VAL A 1 583 ? -27.386 4.963 48.463 1.00 90.31 583 VAL A N 1
ATOM 4491 C CA . VAL A 1 583 ? -27.006 6.146 49.263 1.00 90.31 583 VAL A CA 1
ATOM 4492 C C . VAL A 1 583 ? -27.818 7.369 48.832 1.00 90.31 583 VAL A C 1
ATOM 4494 O O . VAL A 1 583 ? -28.388 8.070 49.671 1.00 90.31 583 VAL A O 1
ATOM 4497 N N . SER A 1 584 ? -27.932 7.588 47.524 1.00 88.44 584 SER A N 1
ATOM 4498 C CA . SER A 1 584 ? -28.685 8.703 46.945 1.00 88.44 584 SER A CA 1
ATOM 4499 C C . SER A 1 584 ? -30.175 8.623 47.282 1.00 88.44 584 SER A C 1
ATOM 4501 O O . SER A 1 584 ? -30.774 9.633 47.650 1.00 88.44 584 SER A O 1
ATOM 4503 N N . LEU A 1 585 ? -30.762 7.424 47.247 1.00 87.19 585 LEU A N 1
ATOM 4504 C CA . LEU A 1 585 ? -32.154 7.181 47.625 1.00 87.19 585 LEU A CA 1
ATOM 4505 C C . LEU A 1 585 ? -32.402 7.461 49.116 1.00 87.19 585 LEU A C 1
ATOM 4507 O O . LEU A 1 585 ? -33.372 8.136 49.464 1.00 87.19 585 LEU A O 1
ATOM 4511 N N . LEU A 1 586 ? -31.500 7.030 50.003 1.00 88.12 586 LEU A N 1
ATOM 4512 C CA . LEU A 1 586 ? -31.581 7.322 51.441 1.00 88.12 586 LEU A CA 1
ATOM 4513 C C . LEU A 1 586 ? -31.469 8.824 51.730 1.00 88.12 586 LEU A C 1
ATOM 4515 O O . LEU A 1 586 ? -32.256 9.372 52.509 1.00 88.12 586 LEU A O 1
ATOM 4519 N N . ARG A 1 587 ? -30.525 9.506 51.071 1.00 89.19 587 ARG A N 1
ATOM 4520 C CA . ARG A 1 587 ? -30.363 10.964 51.152 1.00 89.19 587 ARG A CA 1
ATOM 4521 C C . ARG A 1 587 ? -31.616 11.684 50.634 1.00 89.19 587 ARG A C 1
ATOM 4523 O O . ARG A 1 587 ? -32.113 12.589 51.302 1.00 89.19 587 ARG A O 1
ATOM 4530 N N . MET A 1 588 ? -32.191 11.246 49.514 1.00 87.19 588 MET A N 1
ATOM 4531 C CA . MET A 1 588 ? -33.408 11.833 48.940 1.00 87.19 588 MET A CA 1
ATOM 4532 C C . MET A 1 588 ? -34.642 11.632 49.833 1.00 87.19 588 MET A C 1
ATOM 4534 O O . MET A 1 588 ? -35.421 12.566 50.032 1.00 87.19 588 MET A O 1
ATOM 4538 N N . ASN A 1 589 ? -34.806 10.457 50.446 1.00 85.88 589 ASN A N 1
ATOM 4539 C CA . ASN A 1 589 ? -35.882 10.214 51.413 1.00 85.88 589 ASN A CA 1
ATOM 4540 C C . ASN A 1 589 ? -35.784 11.153 52.621 1.00 85.88 589 ASN A C 1
ATOM 4542 O O . ASN A 1 589 ? -36.794 11.693 53.084 1.00 85.88 589 ASN A O 1
ATOM 4546 N N . ARG A 1 590 ? -34.559 11.434 53.076 1.00 87.00 590 ARG A N 1
ATOM 4547 C CA . ARG A 1 590 ? -34.305 12.427 54.120 1.00 87.00 590 ARG A CA 1
ATOM 4548 C C . ARG A 1 590 ? -34.674 13.845 53.676 1.00 87.00 590 ARG A C 1
ATOM 4550 O O . ARG A 1 590 ? -35.368 14.533 54.424 1.00 87.00 590 ARG A O 1
ATOM 4557 N N . VAL A 1 591 ? -34.273 14.264 52.470 1.00 88.06 591 VAL A N 1
ATOM 4558 C CA . VAL A 1 591 ? -34.678 15.559 51.883 1.00 88.06 591 VAL A CA 1
ATOM 4559 C C . VAL A 1 591 ? -36.201 15.688 51.870 1.00 88.06 591 VAL A C 1
ATOM 4561 O O . VAL A 1 591 ? -36.738 16.681 52.364 1.00 88.06 591 VAL A O 1
ATOM 4564 N N . ASN A 1 592 ? -36.906 14.668 51.371 1.00 85.44 592 ASN A N 1
ATOM 4565 C CA . ASN A 1 592 ? -38.367 14.653 51.308 1.00 85.44 592 ASN A CA 1
ATOM 4566 C C . ASN A 1 592 ? -39.006 14.829 52.692 1.00 85.44 592 ASN A C 1
ATOM 4568 O O . ASN A 1 592 ? -39.938 15.622 52.842 1.00 85.44 592 ASN A O 1
ATOM 4572 N N . ASN A 1 593 ? -38.487 14.146 53.714 1.00 85.31 593 ASN A N 1
ATOM 4573 C CA . ASN A 1 593 ? -38.982 14.275 55.081 1.00 85.31 593 ASN A CA 1
ATOM 4574 C C . ASN A 1 593 ? -38.733 15.678 55.660 1.00 85.31 593 ASN A C 1
ATOM 4576 O O . ASN A 1 593 ? -39.649 16.304 56.194 1.00 85.31 593 ASN A O 1
ATOM 4580 N N . GLU A 1 594 ? -37.514 16.205 55.524 1.00 87.06 594 GLU A N 1
ATOM 4581 C CA . GLU A 1 594 ? -37.132 17.500 56.093 1.00 87.06 594 GLU A CA 1
ATOM 4582 C C . GLU A 1 594 ? -37.851 18.683 55.419 1.00 87.06 594 GLU A C 1
ATOM 4584 O O . GLU A 1 594 ? -38.220 19.640 56.106 1.00 87.06 594 GLU A O 1
ATOM 4589 N N . ILE A 1 595 ? -38.139 18.603 54.112 1.00 86.12 595 ILE A N 1
ATOM 4590 C CA . ILE A 1 595 ? -38.938 19.609 53.384 1.00 86.12 595 ILE A CA 1
ATOM 4591 C C . ILE A 1 595 ? -40.383 19.665 53.896 1.00 86.12 595 ILE A C 1
ATOM 4593 O O . ILE A 1 595 ? -40.971 20.751 53.980 1.00 86.12 595 ILE A O 1
ATOM 4597 N N . GLN A 1 596 ? -40.962 18.512 54.240 1.00 82.69 596 GLN A N 1
ATOM 4598 C CA . GLN A 1 596 ? -42.339 18.415 54.733 1.00 82.69 596 GLN A CA 1
ATOM 4599 C C . GLN A 1 596 ? -42.504 18.954 56.162 1.00 82.69 596 GLN A C 1
ATOM 4601 O O . GLN A 1 596 ? -43.626 19.224 56.594 1.00 82.69 596 GLN A O 1
ATOM 4606 N N . MET A 1 597 ? -41.408 19.168 56.894 1.00 81.25 597 MET A N 1
ATOM 4607 C CA . MET A 1 597 ? -41.455 19.722 58.243 1.00 81.25 597 MET A CA 1
ATOM 4608 C C . MET A 1 597 ? -41.648 21.243 58.261 1.00 81.25 597 MET A C 1
ATOM 4610 O O . MET A 1 597 ? -41.186 21.978 57.393 1.00 81.25 597 MET A O 1
ATOM 4614 N N . SER A 1 598 ? -42.308 21.751 59.305 1.00 71.38 598 SER A N 1
ATOM 4615 C CA . SER A 1 598 ? -42.632 23.180 59.472 1.00 71.38 598 SER A CA 1
ATOM 4616 C C . SER A 1 598 ? -41.427 24.076 59.814 1.00 71.38 598 SER A C 1
ATOM 4618 O O . SER A 1 598 ? -41.589 25.287 59.950 1.00 71.38 598 SER A O 1
ATOM 4620 N N . ASP A 1 599 ? -40.239 23.500 59.995 1.00 87.44 599 ASP A N 1
ATOM 4621 C CA . ASP A 1 599 ? -39.037 24.163 60.509 1.00 87.44 599 ASP A CA 1
ATOM 4622 C C . ASP A 1 599 ? -38.163 24.723 59.372 1.00 87.44 599 ASP A C 1
ATOM 4624 O O . ASP A 1 599 ? -37.698 23.989 58.500 1.00 87.44 599 ASP A O 1
ATOM 4628 N N . ILE A 1 600 ? -37.905 26.035 59.396 1.00 83.88 600 ILE A N 1
ATOM 4629 C CA . ILE A 1 600 ? -37.069 26.731 58.403 1.00 83.88 600 ILE A CA 1
ATOM 4630 C C . ILE A 1 600 ? -35.627 26.207 58.380 1.00 83.88 600 ILE A C 1
ATOM 4632 O O . ILE A 1 600 ? -35.009 26.167 57.315 1.00 83.88 600 ILE A O 1
ATOM 4636 N N . THR A 1 601 ? -35.087 25.793 59.528 1.00 85.75 601 THR A N 1
ATOM 4637 C CA . THR A 1 601 ? -33.710 25.290 59.607 1.00 85.75 601 THR A CA 1
ATOM 4638 C C . THR A 1 601 ? -33.577 23.951 58.886 1.00 85.75 601 THR A C 1
ATOM 4640 O O . THR A 1 601 ? -32.661 23.784 58.083 1.00 85.75 601 THR A O 1
ATOM 4643 N N . ARG A 1 602 ? -34.558 23.054 59.061 1.00 84.75 602 ARG A N 1
ATOM 4644 C CA . ARG A 1 602 ? -34.638 21.770 58.347 1.00 84.75 602 ARG A CA 1
ATOM 4645 C C . ARG A 1 602 ? -34.850 21.950 56.850 1.00 84.75 602 ARG A C 1
ATOM 4647 O O . ARG A 1 602 ? -34.187 21.290 56.068 1.00 84.75 602 ARG A O 1
ATOM 4654 N N . LYS A 1 603 ? -35.690 22.900 56.428 1.00 86.31 603 LYS A N 1
ATOM 4655 C CA . LYS A 1 603 ? -35.852 23.207 54.994 1.00 86.31 603 LYS A CA 1
ATOM 4656 C C . LYS A 1 603 ? -34.560 23.706 54.348 1.00 86.31 603 LYS A C 1
ATOM 4658 O O . LYS A 1 603 ? -34.249 23.315 53.231 1.00 86.31 603 LYS A O 1
ATOM 4663 N N . THR A 1 604 ? -33.804 24.547 55.056 1.00 86.88 604 THR A N 1
ATOM 4664 C CA . THR A 1 604 ? -32.511 25.055 54.567 1.00 86.88 604 THR A CA 1
ATOM 4665 C C . THR A 1 604 ? -31.485 23.925 54.454 1.00 86.88 604 THR A C 1
ATOM 4667 O O . THR A 1 604 ? -30.761 23.853 53.465 1.00 86.88 604 THR A O 1
ATOM 4670 N N . HIS A 1 605 ? -31.459 23.021 55.437 1.00 87.62 605 HIS A N 1
ATOM 4671 C CA . HIS A 1 605 ? -30.618 21.825 55.413 1.00 87.62 605 HIS A CA 1
ATOM 4672 C C . HIS A 1 605 ? -30.987 20.882 54.257 1.00 87.62 605 HIS A C 1
ATOM 4674 O O . HIS A 1 605 ? -30.117 20.477 53.492 1.00 87.62 605 HIS A O 1
ATOM 4680 N N . ALA A 1 606 ? -32.279 20.624 54.044 1.00 86.94 606 ALA A N 1
ATOM 4681 C CA . ALA A 1 606 ? -32.759 19.805 52.937 1.00 86.94 606 ALA A CA 1
ATOM 4682 C C . ALA A 1 606 ? -32.365 20.373 51.564 1.00 86.94 606 ALA A C 1
ATOM 4684 O O . ALA A 1 606 ? -31.983 19.613 50.680 1.00 86.94 606 ALA A O 1
ATOM 4685 N N . SER A 1 607 ? -32.399 21.701 51.386 1.00 85.88 607 SER A N 1
ATOM 4686 C CA . SER A 1 607 ? -31.884 22.354 50.174 1.00 85.88 607 SER A CA 1
ATOM 4687 C C . SER A 1 607 ? -30.384 22.133 49.979 1.00 85.88 607 SER A C 1
ATOM 4689 O O . SER A 1 607 ? -29.966 21.819 48.872 1.00 85.88 607 SER A O 1
ATOM 4691 N N . GLN A 1 608 ? -29.575 22.243 51.038 1.00 87.88 608 GLN A N 1
ATOM 4692 C CA . GLN A 1 608 ? -28.132 21.980 50.959 1.00 87.88 608 GLN A CA 1
ATOM 4693 C C . GLN A 1 608 ? -27.834 20.519 50.601 1.00 87.88 608 GLN A C 1
ATOM 4695 O O . GLN A 1 608 ? -26.943 20.246 49.799 1.00 87.88 608 GLN A O 1
ATOM 4700 N N . LEU A 1 609 ? -28.595 19.586 51.175 1.00 85.38 609 LEU A N 1
ATOM 4701 C CA . LEU A 1 609 ? -28.442 18.157 50.927 1.00 85.38 609 LEU A CA 1
ATOM 4702 C C . LEU A 1 609 ? -28.885 17.795 49.500 1.00 85.38 609 LEU A C 1
ATOM 4704 O O . LEU A 1 609 ? -28.197 17.038 48.822 1.00 85.38 609 LEU A O 1
ATOM 4708 N N . LEU A 1 610 ? -29.962 18.412 49.002 1.00 85.94 610 LEU A N 1
ATOM 4709 C CA . LEU A 1 610 ? -30.390 18.300 47.606 1.00 85.94 610 LEU A CA 1
ATOM 4710 C C . LEU A 1 610 ? -29.342 18.866 46.634 1.00 85.94 610 LEU A C 1
ATOM 4712 O O . LEU A 1 610 ? -29.008 18.200 45.658 1.00 85.94 610 LEU A O 1
ATOM 4716 N N . ASP A 1 611 ? -28.779 20.044 46.917 1.00 84.50 611 ASP A N 1
ATOM 4717 C CA . ASP A 1 611 ? -27.695 20.630 46.116 1.00 84.50 611 ASP A CA 1
ATOM 4718 C C . ASP A 1 611 ? -26.459 19.720 46.088 1.00 84.50 611 ASP A C 1
ATOM 4720 O O . ASP A 1 611 ? -25.778 19.631 45.066 1.00 84.50 611 ASP A O 1
ATOM 4724 N N . SER A 1 612 ? -26.166 19.035 47.199 1.00 83.69 612 SER A N 1
ATOM 4725 C CA . SER A 1 612 ? -25.099 18.036 47.260 1.00 83.69 612 SER A CA 1
ATOM 4726 C C . SER A 1 612 ? -25.395 16.859 46.335 1.00 83.69 612 SER A C 1
ATOM 4728 O O . SER A 1 612 ? -24.550 16.528 45.512 1.00 83.69 612 SER A O 1
ATOM 4730 N N . ILE A 1 613 ? -26.594 16.264 46.409 1.00 81.88 613 ILE A N 1
ATOM 4731 C CA . ILE A 1 613 ? -26.997 15.153 45.526 1.00 81.88 613 ILE A CA 1
ATOM 4732 C C . ILE A 1 613 ? -26.863 15.571 44.057 1.00 81.88 613 ILE A C 1
ATOM 4734 O O . ILE A 1 613 ? -26.264 14.846 43.270 1.00 81.88 613 ILE A O 1
ATOM 4738 N N . ILE A 1 614 ? -27.354 16.762 43.699 1.00 79.19 614 ILE A N 1
ATOM 4739 C CA . ILE A 1 614 ? -27.281 17.274 42.325 1.00 79.19 614 ILE A CA 1
ATOM 4740 C C . ILE A 1 614 ? -25.821 17.387 41.868 1.00 79.19 614 ILE A C 1
ATOM 4742 O O . ILE A 1 614 ? -25.486 16.845 40.827 1.00 79.19 614 ILE A O 1
ATOM 4746 N N . LYS A 1 615 ? -24.929 17.997 42.657 1.00 75.69 615 LYS A N 1
ATOM 4747 C CA . LYS A 1 615 ? -23.498 18.122 42.301 1.00 75.69 615 LYS A CA 1
ATOM 4748 C C . LYS A 1 615 ? -22.748 16.796 42.178 1.00 75.69 615 LYS A C 1
ATOM 4750 O O . LYS A 1 615 ? -21.647 16.777 41.644 1.00 75.69 615 LYS A O 1
ATOM 4755 N N . THR A 1 616 ? -23.277 15.728 42.768 1.00 66.94 616 THR A N 1
ATOM 4756 C CA . THR A 1 616 ? -22.625 14.412 42.740 1.00 66.94 616 THR A CA 1
ATOM 4757 C C . THR A 1 616 ? -23.027 13.620 41.490 1.00 66.94 616 THR A C 1
ATOM 4759 O O . THR A 1 616 ? -22.292 12.732 41.077 1.00 66.94 616 THR A O 1
ATOM 4762 N N . HIS A 1 617 ? -24.165 13.961 40.872 1.00 59.25 617 HIS A N 1
ATOM 4763 C CA . HIS A 1 617 ? -24.761 13.241 39.735 1.00 59.25 617 HIS A CA 1
ATOM 4764 C C . HIS A 1 617 ? -24.859 14.073 38.440 1.00 59.25 617 HIS A C 1
ATOM 4766 O O . HIS A 1 617 ? -25.236 13.530 37.402 1.00 59.25 617 HIS A O 1
ATOM 4772 N N . PHE A 1 618 ? -24.524 15.369 38.491 1.00 51.25 618 PHE A N 1
ATOM 4773 C CA . PHE A 1 618 ? -24.499 16.330 37.377 1.00 51.25 618 PHE A CA 1
ATOM 4774 C C . PHE A 1 618 ? -23.270 17.230 37.476 1.00 51.25 618 PHE A C 1
ATOM 4776 O O . PHE A 1 618 ? -22.766 17.635 36.402 1.00 51.25 618 PHE A O 1
#

Radius of gyration: 50.01 Å; chains: 1; bounding box: 102×58×132 Å